Protein 4HB7 (pdb70)

Foldseek 3Di:
DFFAEEEEDEQCVSLVVLQVVVVVLVVLFHQEYEYFHWDPQPPTDDADPVRRLVRGVSNLLSRQPDNHAYEYEDQDLVSVLSSLVSPHAEYEYQQLCVVPVCNLLSCQVSLHAYEGEDADQQDDPDQLVVVQVVVNVVSLVSSVVSHHDLQRYEYEDPVSHSHDLVSVVVCLVPVLVVVVVVRAYEYEDQLHVNLVVVVVDDDDSVVSQVVLLVSLLSNVVSPHRYYYYHNSNSNSVSSVVSVVVVVVVVVVD/DFFAEEEEDEWPVRQVVLQVVVVVLVVLFHQEYEYFHADDDPPGDDADPVRRCVTGVSNLLSPCPDRHAYEYEDQDLVSVQSSLVSPHAEYEYQQLCPVPVCNLLRCQVSLHAYEGEDADDLDDDDQLVVVLCVVLVVSLVSSVVSRHDQQRYEYEDHVQHSHDLVSSVVCLVPVLVVVVVVHAYEYECQLHVNLVVVVPPDDDSVRSRVVLLVSLLVNVVSPHRYYYYNNSNSNSVSSVVSVVVVVVVVVVD

Solvent-accessible surface area: 21094 Å² total; per-residue (Å²): 152,104,8,51,2,1,0,18,8,101,19,109,152,115,50,91,79,8,29,94,82,0,105,39,0,54,126,48,26,10,30,2,0,1,0,7,0,19,45,15,146,116,84,81,96,172,17,77,55,117,60,0,33,99,59,0,50,58,6,0,114,33,0,35,75,53,148,16,65,0,0,0,8,1,17,28,3,64,0,0,36,26,0,9,141,61,42,8,50,1,0,4,0,19,66,3,1,119,120,12,111,120,0,2,109,22,0,21,131,62,115,6,21,0,0,0,8,1,22,31,133,31,126,49,142,78,95,6,1,91,41,3,35,84,32,0,75,54,17,0,92,68,0,88,114,35,54,4,61,50,107,64,0,11,0,4,0,0,0,28,22,15,18,80,142,90,29,2,15,35,1,0,1,58,2,65,58,0,37,75,28,160,19,7,2,0,3,3,4,6,51,48,77,7,0,93,71,4,5,65,131,146,20,75,70,96,86,16,8,31,0,2,0,0,1,1,0,1,0,3,41,44,25,4,104,0,2,42,3,59,45,0,68,21,1,14,38,1,2,68,0,0,25,58,1,54,104,18,39,90,88,71,144,159,102,3,52,3,2,0,16,9,105,20,145,120,111,47,95,87,6,46,100,87,0,102,40,0,44,125,44,29,9,32,0,0,1,0,9,9,22,36,20,71,144,60,106,77,190,18,87,62,131,31,1,48,100,87,0,35,58,5,0,108,30,0,38,69,52,129,22,51,0,0,0,8,3,21,31,5,67,0,0,52,13,0,9,127,54,42,9,54,1,0,4,0,21,65,2,1,115,128,12,98,119,0,1,102,22,0,27,136,66,112,8,26,0,0,0,9,2,20,32,143,32,129,49,152,101,82,6,3,93,45,3,34,95,28,0,78,48,18,0,95,63,0,96,121,34,54,4,60,53,105,52,0,11,0,2,0,0,0,23,20,17,27,85,153,88,31,5,10,37,1,0,1,56,2,65,60,0,37,77,32,156,19,20,2,1,3,5,4,5,51,29,81,0,0,80,58,4,4,59,138,144,19,76,74,95,82,23,9,36,0,1,1,0,1,1,0,1,0,3,42,47,22,3,82,1,2,40,2,55,42,0,72,19,0,15,50,0,2,79,0,0,33,71,1,54,114,13,37,106,76,73,141

Nearest PDB structures (foldseek):
  4hb7-assembly1_B  TM=1.004E+00  e=7.756E-51  Staphylococcus aureus subsp. aureus Mu50
  1ad4-assembly1_A  TM=9.969E-01  e=1.514E-45  Staphylococcus aureus
  1ad1-assembly1_A  TM=9.947E-01  e=1.481E-44  Staphylococcus aureus
  6clv-assembly3_C  TM=9.933E-01  e=2.865E-44  Staphylococcus aureus
  6clv-assembly6_B  TM=9.958E-01  e=2.541E-44  Staphylococcus aureus

Organism: Staphylococcus aureus (strain Mu50 / ATCC 700699) (NCBI:txid158878)

B-factor: mean 33.39, std 13.86, range [14.27, 93.82]

CATH classification: 3.20.20.20

Structure (mmCIF, N/CA/C/O backbone):
data_4HB7
#
_entry.id   4HB7
#
_cell.length_a   90.584
_cell.length_b   77.301
_cell.length_c   90.546
_cell.angle_alpha   90.000
_cell.angle_beta   99.750
_cell.angle_gamma   90.000
#
_symmetry.space_group_name_H-M   'C 1 2 1'
#
loop_
_entity.id
_entity.type
_entity.pdbx_description
1 polymer 'Dihydropteroate synthase'
2 non-polymer 1,2-ETHANEDIOL
3 water water
#
loop_
_atom_site.group_PDB
_atom_site.id
_atom_site.type_symbol
_atom_site.label_atom_id
_atom_site.label_alt_id
_atom_site.label_comp_id
_atom_site.label_asym_id
_atom_site.label_entity_id
_atom_site.label_seq_id
_atom_site.pdbx_PDB_ins_code
_atom_site.Cartn_x
_atom_site.Cartn_y
_atom_site.Cartn_z
_atom_site.occupancy
_atom_site.B_iso_or_equiv
_atom_site.auth_seq_id
_atom_site.auth_comp_id
_atom_site.auth_asym_id
_atom_site.auth_atom_id
_atom_site.pdbx_PDB_model_num
ATOM 1 N N . THR A 1 5 ? 32.176 10.108 7.450 1.00 43.22 2 THR A N 1
ATOM 2 C CA . THR A 1 5 ? 30.934 9.935 6.669 1.00 39.25 2 THR A CA 1
ATOM 3 C C . THR A 1 5 ? 29.982 8.985 7.429 1.00 33.94 2 THR A C 1
ATOM 4 O O . THR A 1 5 ? 30.392 8.097 8.197 1.00 30.05 2 THR A O 1
ATOM 8 N N . LYS A 1 6 ? 28.706 9.196 7.186 1.00 28.00 3 LYS A N 1
ATOM 9 C CA . LYS A 1 6 ? 27.672 8.338 7.721 1.00 25.60 3 LYS A CA 1
ATOM 10 C C . LYS A 1 6 ? 27.869 6.873 7.384 1.00 21.88 3 LYS A C 1
ATOM 11 O O . LYS A 1 6 ? 28.439 6.509 6.325 1.00 21.30 3 LYS A O 1
ATOM 17 N N . THR A 1 7 ? 27.460 6.010 8.305 1.00 18.35 4 THR A N 1
ATOM 18 C CA . THR A 1 7 ? 27.189 4.660 7.947 1.00 17.91 4 THR A CA 1
ATOM 19 C C . THR A 1 7 ? 26.038 4.572 6.916 1.00 18.20 4 THR A C 1
ATOM 20 O O . THR A 1 7 ? 24.979 5.167 7.119 1.00 19.51 4 THR A O 1
ATOM 24 N N . LYS A 1 8 ? 26.252 3.845 5.811 1.00 17.96 5 LYS A N 1
ATOM 25 C CA . LYS A 1 8 ? 25.263 3.698 4.739 1.00 18.87 5 LYS A CA 1
ATOM 26 C C . LYS A 1 8 ? 24.283 2.578 5.101 1.00 17.36 5 LYS A C 1
ATOM 27 O O . LYS A 1 8 ? 24.665 1.542 5.602 1.00 17.48 5 LYS A O 1
ATOM 33 N N . ILE A 1 9 ? 23.014 2.875 4.958 1.00 17.02 6 ILE A N 1
ATOM 34 C CA . ILE A 1 9 ? 21.959 1.948 5.197 1.00 16.89 6 ILE A CA 1
ATOM 35 C C . ILE A 1 9 ? 21.507 1.399 3.839 1.00 17.72 6 ILE A C 1
ATOM 36 O O . ILE A 1 9 ? 21.017 2.137 2.986 1.00 18.52 6 ILE A O 1
ATOM 41 N N . MET A 1 10 ? 21.722 0.098 3.666 1.00 17.52 7 MET A N 1
ATOM 42 C CA . MET A 1 10 ? 21.288 -0.666 2.504 1.00 17.99 7 MET A CA 1
ATOM 43 C C . MET A 1 10 ? 20.019 -1.439 2.790 1.00 18.61 7 MET A C 1
ATOM 44 O O . MET A 1 10 ? 20.025 -2.409 3.552 1.00 19.18 7 MET A O 1
ATOM 49 N N . GLY A 1 11 ? 18.921 -1.027 2.159 1.00 18.62 8 GLY A N 1
ATOM 50 C CA . GLY A 1 11 ? 17.676 -1.758 2.254 1.00 19.70 8 GLY A CA 1
ATOM 51 C C . GLY A 1 11 ? 17.632 -2.909 1.245 1.00 21.02 8 GLY A C 1
ATOM 52 O O . GLY A 1 11 ? 18.293 -2.909 0.236 1.00 23.04 8 GLY A O 1
ATOM 53 N N . ILE A 1 12 ? 16.848 -3.898 1.556 1.00 22.33 9 ILE A N 1
ATOM 54 C CA . ILE A 1 12 ? 16.686 -5.140 0.766 1.00 22.93 9 ILE A CA 1
ATOM 55 C C . ILE A 1 12 ? 15.428 -5.044 -0.072 1.00 25.50 9 ILE A C 1
ATOM 56 O O . ILE A 1 12 ? 14.342 -4.848 0.470 1.00 24.37 9 ILE A O 1
ATOM 61 N N . LEU A 1 13 ? 15.556 -5.157 -1.397 1.00 24.69 10 LEU A N 1
ATOM 62 C CA . LEU A 1 13 ? 14.393 -5.205 -2.268 1.00 25.37 10 LEU A CA 1
ATOM 63 C C . LEU A 1 13 ? 14.417 -6.530 -3.010 1.00 28.24 10 LEU A C 1
ATOM 64 O O . LEU A 1 13 ? 15.165 -6.693 -3.995 1.00 27.68 10 LEU A O 1
ATOM 69 N N . ASN A 1 14 ? 13.637 -7.499 -2.560 1.00 31.73 11 ASN A N 1
ATOM 70 C CA . ASN A 1 14 ? 13.640 -8.772 -3.272 1.00 35.68 11 ASN A CA 1
ATOM 71 C C . ASN A 1 14 ? 12.602 -8.687 -4.396 1.00 37.73 11 ASN A C 1
ATOM 72 O O . ASN A 1 14 ? 11.534 -8.101 -4.212 1.00 37.96 11 ASN A O 1
ATOM 77 N N . VAL A 1 15 ? 12.949 -9.197 -5.571 1.00 39.35 12 VAL A N 1
ATOM 78 C CA . VAL A 1 15 ? 12.055 -9.125 -6.738 1.00 44.21 12 VAL A CA 1
ATOM 79 C C . VAL A 1 15 ? 11.624 -10.487 -7.251 1.00 50.12 12 VAL A C 1
ATOM 80 O O . VAL A 1 15 ? 11.016 -10.564 -8.323 1.00 54.26 12 VAL A O 1
ATOM 84 N N . THR A 1 16 ? 11.924 -11.549 -6.505 1.00 50.54 13 THR A N 1
ATOM 85 C CA . THR A 1 16 ? 11.495 -12.915 -6.886 1.00 57.42 13 THR A CA 1
ATOM 86 C C . THR A 1 16 ? 9.966 -13.040 -7.081 1.00 58.12 13 THR A C 1
ATOM 87 O O . THR A 1 16 ? 9.202 -12.397 -6.362 1.00 54.46 13 THR A O 1
ATOM 91 N N . ASN A 1 27 ? 1.815 -5.277 -11.800 1.00 60.32 24 ASN A N 1
ATOM 92 C CA . ASN A 1 27 ? 1.910 -4.476 -10.600 1.00 58.37 24 ASN A CA 1
ATOM 93 C C . ASN A 1 27 ? 3.233 -4.620 -9.862 1.00 55.97 24 ASN A C 1
ATOM 94 O O . ASN A 1 27 ? 3.555 -3.799 -8.999 1.00 52.95 24 ASN A O 1
ATOM 99 N N . ASN A 1 28 ? 3.996 -5.659 -10.162 1.00 56.64 25 ASN A N 1
ATOM 100 C CA . ASN A 1 28 ? 5.285 -5.857 -9.483 1.00 54.29 25 ASN A CA 1
ATOM 101 C C . ASN A 1 28 ? 6.168 -4.650 -9.548 1.00 49.72 25 ASN A C 1
ATOM 102 O O . ASN A 1 28 ? 6.770 -4.292 -8.540 1.00 45.70 25 ASN A O 1
ATOM 107 N N . VAL A 1 29 ? 6.285 -4.056 -10.735 1.00 45.24 26 VAL A N 1
ATOM 108 C CA . VAL A 1 29 ? 7.117 -2.867 -10.897 1.00 43.69 26 VAL A CA 1
ATOM 109 C C . VAL A 1 29 ? 6.562 -1.710 -10.034 1.00 41.57 26 VAL A C 1
ATOM 110 O O . VAL A 1 29 ? 7.288 -1.005 -9.348 1.00 37.64 26 VAL A O 1
ATOM 114 N N . GLU A 1 30 ? 5.257 -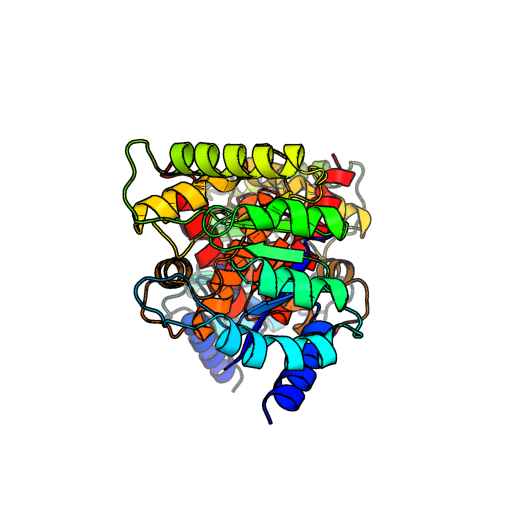1.559 -10.015 1.00 42.13 27 GLU A N 1
ATOM 115 C CA . GLU A 1 30 ? 4.640 -0.519 -9.208 1.00 44.55 27 GLU A CA 1
ATOM 116 C C . GLU A 1 30 ? 4.881 -0.708 -7.709 1.00 40.08 27 GLU A C 1
ATOM 117 O O . GLU A 1 30 ? 5.216 0.233 -7.002 1.00 35.72 27 GLU A O 1
ATOM 123 N N . THR A 1 31 ? 4.685 -1.932 -7.248 1.00 40.62 28 THR A N 1
ATOM 124 C CA . THR A 1 31 ? 4.920 -2.275 -5.860 1.00 40.94 28 THR A CA 1
ATOM 125 C C . THR A 1 31 ? 6.386 -1.944 -5.451 1.00 38.04 28 THR A C 1
ATOM 126 O O . THR A 1 31 ? 6.641 -1.420 -4.375 1.00 36.05 28 THR A O 1
ATOM 130 N N . ALA A 1 32 ? 7.322 -2.279 -6.336 1.00 35.20 29 ALA A N 1
ATOM 131 C CA . ALA A 1 32 ? 8.716 -2.052 -6.097 1.00 34.72 29 ALA A CA 1
ATOM 132 C C . ALA A 1 32 ? 9.056 -0.561 -6.105 1.00 32.67 29 ALA A C 1
ATOM 133 O O . ALA A 1 32 ? 9.851 -0.088 -5.279 1.00 30.02 29 ALA A O 1
ATOM 135 N N . ILE A 1 33 ? 8.439 0.197 -6.997 1.00 31.44 30 ILE A N 1
ATOM 136 C CA . ILE A 1 33 ? 8.621 1.643 -6.976 1.00 31.77 30 ILE A CA 1
ATOM 137 C C . ILE A 1 33 ? 8.158 2.162 -5.594 1.00 32.00 30 ILE A C 1
ATOM 138 O O . ILE A 1 33 ? 8.870 2.944 -4.929 1.00 29.99 30 ILE A O 1
ATOM 143 N N . ASN A 1 34 ? 6.976 1.723 -5.144 1.00 32.09 31 ASN A N 1
ATOM 144 C CA . ASN A 1 34 ? 6.451 2.192 -3.845 1.00 32.60 31 ASN A CA 1
ATOM 145 C C . ASN A 1 34 ? 7.335 1.796 -2.682 1.00 30.63 31 ASN A C 1
ATOM 146 O O . ASN A 1 34 ? 7.562 2.580 -1.770 1.00 27.52 31 ASN A O 1
ATOM 151 N N . ARG A 1 35 ? 7.814 0.568 -2.722 1.00 30.83 32 ARG A N 1
ATOM 152 C CA . ARG A 1 35 ? 8.739 0.111 -1.664 1.00 32.34 32 ARG A CA 1
ATOM 153 C C . ARG A 1 35 ? 10.028 0.909 -1.646 1.00 29.20 32 ARG A C 1
ATOM 154 O O . ARG A 1 35 ? 10.525 1.287 -0.580 1.00 27.69 32 ARG A O 1
ATOM 162 N N . VAL A 1 36 ? 10.584 1.195 -2.814 1.00 28.02 33 VAL A N 1
ATOM 163 C CA . VAL A 1 36 ? 11.813 1.988 -2.881 1.00 25.69 33 VAL A CA 1
ATOM 164 C C . VAL A 1 36 ? 11.585 3.397 -2.348 1.00 25.49 33 VAL A C 1
ATOM 165 O O . VAL A 1 36 ? 12.354 3.880 -1.574 1.00 23.75 33 VAL A O 1
ATOM 169 N N . LYS A 1 37 ? 10.488 4.031 -2.718 1.00 26.35 34 LYS A N 1
ATOM 170 C CA . LYS A 1 37 ? 10.172 5.370 -2.162 1.00 26.91 34 LYS A CA 1
ATOM 171 C C . LYS A 1 37 ? 10.027 5.356 -0.634 1.00 24.31 34 LYS A C 1
ATOM 172 O O . LYS A 1 37 ? 10.525 6.230 0.048 1.00 23.64 34 LYS A O 1
ATOM 178 N N . ALA A 1 38 ? 9.337 4.364 -0.094 1.00 24.00 35 ALA A N 1
ATOM 179 C CA . ALA A 1 38 ? 9.231 4.215 1.343 1.00 23.51 35 ALA A CA 1
ATOM 180 C C . ALA A 1 38 ? 10.624 4.016 1.991 1.00 23.19 35 ALA A C 1
ATOM 181 O O . ALA A 1 38 ? 10.945 4.614 3.037 1.00 22.46 35 ALA A O 1
ATOM 183 N N . MET A 1 39 ? 11.458 3.169 1.394 1.00 21.76 36 MET A N 1
ATOM 184 C CA . MET A 1 39 ? 12.754 2.922 1.968 1.00 21.82 36 MET A CA 1
ATOM 185 C C . MET A 1 39 ? 13.615 4.204 1.990 1.00 20.95 36 MET A C 1
ATOM 186 O O . MET A 1 39 ? 14.361 4.452 2.938 1.00 19.16 36 MET A O 1
ATOM 191 N N . ILE A 1 40 ? 13.473 5.024 0.975 1.00 21.18 37 ILE A N 1
ATOM 192 C CA . ILE A 1 40 ? 14.178 6.315 0.938 1.00 21.58 37 ILE A CA 1
ATOM 193 C C . ILE A 1 40 ? 13.684 7.199 2.085 1.00 22.32 37 ILE A C 1
ATOM 194 O O . ILE A 1 40 ? 14.494 7.803 2.809 1.00 21.56 37 ILE A O 1
ATOM 199 N N . ASP A 1 41 ? 12.373 7.222 2.297 1.00 23.27 38 ASP A N 1
ATOM 200 C CA . ASP A 1 41 ? 11.808 8.011 3.353 1.00 25.38 38 ASP A CA 1
ATOM 201 C C . ASP A 1 41 ? 12.243 7.499 4.686 1.00 26.20 38 ASP A C 1
ATOM 202 O O . ASP A 1 41 ? 12.435 8.310 5.601 1.00 26.05 38 ASP A O 1
ATOM 207 N N . GLU A 1 42 ? 12.449 6.193 4.799 1.00 24.42 39 GLU A N 1
ATOM 208 C CA . GLU A 1 42 ? 12.904 5.615 6.069 1.00 24.44 39 GLU A CA 1
ATOM 209 C C . GLU A 1 42 ? 14.431 5.746 6.380 1.00 24.93 39 GLU A C 1
ATOM 210 O O . GLU A 1 42 ? 14.894 5.333 7.440 1.00 22.53 39 GLU A O 1
ATOM 216 N N . GLY A 1 43 ? 15.191 6.263 5.423 1.00 23.11 40 GLY A N 1
ATOM 217 C CA . GLY A 1 43 ? 16.597 6.523 5.598 1.00 23.05 40 GLY A CA 1
ATOM 218 C C . GLY A 1 43 ? 17.534 5.629 4.766 1.00 20.95 40 GLY A C 1
ATOM 219 O O . GLY A 1 43 ? 18.774 5.676 5.005 1.00 20.43 40 GLY A O 1
ATOM 220 N N . ALA A 1 44 ? 17.053 4.859 3.788 1.00 20.39 41 ALA A N 1
ATOM 221 C CA . ALA A 1 44 ? 18.016 4.077 2.973 1.00 19.77 41 ALA A CA 1
ATOM 222 C C . ALA A 1 44 ? 18.921 4.962 2.096 1.00 19.83 41 ALA A C 1
ATOM 223 O O . ALA A 1 44 ? 18.456 5.952 1.478 1.00 20.53 41 ALA A O 1
ATOM 225 N N . ASP A 1 45 ? 20.210 4.611 2.034 1.00 18.77 42 ASP A N 1
ATOM 226 C CA . ASP A 1 45 ? 21.174 5.255 1.138 1.00 18.82 42 ASP A CA 1
ATOM 227 C C . ASP A 1 45 ? 21.341 4.407 -0.138 1.00 19.18 42 ASP A C 1
ATOM 228 O O . ASP A 1 45 ? 21.710 4.910 -1.204 1.00 18.37 42 ASP A O 1
ATOM 233 N N . ILE A 1 46 ? 21.145 3.097 0.005 1.00 18.04 43 ILE A N 1
ATOM 234 C CA . ILE A 1 46 ? 21.308 2.123 -1.082 1.00 19.62 43 ILE A CA 1
ATOM 235 C C . ILE A 1 46 ? 20.149 1.127 -1.047 1.00 19.62 43 ILE A C 1
ATOM 236 O O . ILE A 1 46 ? 19.659 0.813 0.037 1.00 20.92 43 ILE A O 1
ATOM 241 N N . ILE A 1 47 ? 19.663 0.713 -2.218 1.00 20.18 44 ILE A N 1
ATOM 242 C CA . ILE A 1 47 ? 18.684 -0.350 -2.359 1.00 21.37 44 ILE A CA 1
ATOM 243 C C . ILE A 1 47 ? 19.400 -1.549 -3.007 1.00 21.16 44 ILE A C 1
ATOM 244 O O . ILE A 1 47 ? 19.956 -1.436 -4.115 1.00 21.90 44 ILE A O 1
ATOM 249 N N . ASP A 1 48 ? 19.378 -2.688 -2.324 1.00 20.64 45 ASP A N 1
ATOM 250 C CA . ASP A 1 48 ? 19.946 -3.918 -2.853 1.00 20.89 45 ASP A CA 1
ATOM 251 C C . ASP A 1 48 ? 18.831 -4.751 -3.509 1.00 22.24 45 ASP A C 1
ATOM 252 O O . ASP A 1 48 ? 17.969 -5.345 -2.810 1.00 23.83 45 ASP A O 1
ATOM 257 N N . VAL A 1 49 ? 18.829 -4.739 -4.849 1.00 21.75 46 VAL A N 1
ATOM 258 C CA . VAL A 1 49 ? 17.836 -5.439 -5.668 1.00 23.50 46 VAL A CA 1
ATOM 259 C C . VAL A 1 49 ? 18.318 -6.773 -6.076 1.00 25.10 46 VAL A C 1
ATOM 260 O O . VAL A 1 49 ? 19.392 -6.856 -6.669 1.00 26.22 46 VAL A O 1
ATOM 264 N N . GLY A 1 50 ? 17.575 -7.807 -5.767 1.00 26.57 47 GLY A N 1
ATOM 265 C CA . GLY A 1 50 ? 17.946 -9.127 -6.248 1.00 31.13 47 GLY A CA 1
ATOM 266 C C . GLY A 1 50 ? 16.858 -10.087 -6.493 1.00 31.64 47 GLY A C 1
ATOM 267 O O . GLY A 1 50 ? 15.773 -10.005 -5.878 1.00 35.09 47 GLY A O 1
ATOM 268 N N . GLY A 1 51 ? 17.086 -10.964 -7.459 1.00 35.01 48 GLY A N 1
ATOM 269 C CA . GLY A 1 51 ? 16.153 -12.063 -7.695 1.00 36.63 48 GLY A CA 1
ATOM 270 C C . GLY A 1 51 ? 16.717 -13.476 -7.526 1.00 40.22 48 GLY A C 1
ATOM 271 O O . GLY A 1 51 ? 16.068 -14.419 -7.975 1.00 42.76 48 GLY A O 1
ATOM 272 N N . VAL A 1 52 ? 17.912 -13.639 -6.928 1.00 41.20 49 VAL A N 1
ATOM 273 C CA . VAL A 1 52 ? 18.641 -14.952 -6.942 1.00 43.69 49 VAL A CA 1
ATOM 274 C C . VAL A 1 52 ? 19.476 -15.156 -5.673 1.00 46.78 49 VAL A C 1
ATOM 275 O O . VAL A 1 52 ? 20.092 -14.213 -5.168 1.00 49.54 49 VAL A O 1
ATOM 279 N N . SER A 1 53 ? 19.488 -16.388 -5.167 1.00 48.20 50 SER A N 1
ATOM 280 C CA A SER A 1 53 ? 20.211 -16.736 -3.933 0.50 45.66 50 SER A CA 1
ATOM 281 C CA B SER A 1 53 ? 20.206 -16.729 -3.941 0.50 45.40 50 SER A CA 1
ATOM 282 C C . SER A 1 53 ? 21.242 -17.835 -4.219 1.00 44.36 50 SER A C 1
ATOM 283 O O . SER A 1 53 ? 21.093 -18.642 -5.154 1.00 41.89 50 SER A O 1
ATOM 288 N N . THR A 1 54 ? 22.310 -17.839 -3.427 1.00 42.77 51 THR A N 1
ATOM 289 C CA . THR A 1 54 ? 23.372 -18.857 -3.506 1.00 41.28 51 THR A CA 1
ATOM 290 C C . THR A 1 54 ? 23.298 -19.756 -2.237 1.00 43.77 51 THR A C 1
ATOM 291 O O . THR A 1 54 ? 24.103 -20.659 -2.040 1.00 40.94 51 THR A O 1
ATOM 295 N N . ARG A 1 55 ? 22.336 -19.447 -1.365 1.00 46.51 52 ARG A N 1
ATOM 296 C CA . ARG A 1 55 ? 22.075 -20.256 -0.189 1.00 50.84 52 ARG A CA 1
ATOM 297 C C . ARG A 1 55 ? 21.755 -21.664 -0.702 1.00 51.56 52 ARG A C 1
ATOM 298 O O . ARG A 1 55 ? 21.031 -21.771 -1.691 1.00 50.77 52 ARG A O 1
ATOM 306 N N . PRO A 1 56 ? 22.337 -22.730 -0.093 1.00 53.96 53 PRO A N 1
ATOM 307 C CA . PRO A 1 56 ? 21.917 -24.111 -0.382 1.00 55.38 53 PRO A CA 1
ATOM 308 C C . PRO A 1 56 ? 20.377 -24.287 -0.451 1.00 55.42 53 PRO A C 1
ATOM 309 O O . PRO A 1 56 ? 19.662 -23.818 0.443 1.00 50.99 53 PRO A O 1
ATOM 313 N N . GLY A 1 57 ? 19.881 -24.944 -1.502 1.00 55.29 54 GLY A N 1
ATOM 314 C CA . GLY A 1 57 ? 18.430 -25.124 -1.674 1.00 55.56 54 GLY A CA 1
ATOM 315 C C . GLY A 1 57 ? 17.723 -23.899 -2.239 1.00 55.54 54 GLY A C 1
ATOM 316 O O . GLY A 1 57 ? 16.499 -23.856 -2.259 1.00 53.95 54 GLY A O 1
ATOM 317 N N . HIS A 1 58 ? 18.489 -22.903 -2.700 1.00 51.60 55 HIS A N 1
ATOM 318 C CA . HIS A 1 58 ? 17.942 -21.768 -3.444 1.00 50.59 55 HIS A CA 1
ATOM 319 C C . HIS A 1 58 ? 17.081 -22.296 -4.636 1.00 46.84 55 HIS A C 1
ATOM 320 O O . HIS A 1 58 ? 17.328 -23.367 -5.194 1.00 46.86 55 HIS A O 1
ATOM 327 N N . GLU A 1 59 ? 16.050 -21.547 -4.984 1.00 45.30 56 GLU A N 1
ATOM 328 C CA . GLU A 1 59 ? 15.332 -21.710 -6.257 1.00 45.41 56 GLU A CA 1
ATOM 329 C C . GLU A 1 59 ? 16.363 -21.675 -7.414 1.00 43.03 56 GLU A C 1
ATOM 330 O O . GLU A 1 59 ? 17.285 -20.862 -7.384 1.00 42.11 56 GLU A O 1
ATOM 336 N N . MET A 1 60 ? 16.213 -22.537 -8.416 1.00 45.97 57 MET A N 1
ATOM 337 C CA . MET A 1 60 ? 17.106 -22.526 -9.602 1.00 44.40 57 MET A CA 1
ATOM 338 C C . MET A 1 60 ? 16.553 -21.454 -10.578 1.00 39.73 57 MET A C 1
ATOM 339 O O . MET A 1 60 ? 15.464 -21.592 -11.101 1.00 37.97 57 MET A O 1
ATOM 344 N N . VAL A 1 61 ? 17.289 -20.373 -10.798 1.00 35.53 58 VAL A N 1
ATOM 345 C CA . VAL A 1 61 ? 16.813 -19.242 -11.613 1.00 32.71 58 VAL A CA 1
ATOM 346 C C . VAL A 1 61 ? 17.814 -19.071 -12.743 1.00 29.63 58 VAL A C 1
ATOM 347 O O . VAL A 1 61 ? 18.994 -18.836 -12.514 1.00 29.05 58 VAL A O 1
ATOM 351 N N . THR A 1 62 ? 17.361 -19.206 -13.969 1.00 28.86 59 THR A N 1
ATOM 352 C CA . THR A 1 62 ? 18.250 -19.053 -15.100 1.00 27.87 59 THR A CA 1
ATOM 353 C C . THR A 1 62 ? 18.581 -17.604 -15.343 1.00 27.29 59 THR A C 1
ATOM 354 O O . THR A 1 62 ? 17.919 -16.673 -14.823 1.00 27.60 59 THR A O 1
ATOM 358 N N . LEU A 1 63 ? 19.582 -17.424 -16.190 1.00 27.65 60 LEU A N 1
ATOM 359 C CA . LEU A 1 63 ? 19.981 -16.112 -16.640 1.00 26.98 60 LEU A CA 1
ATOM 360 C C . LEU A 1 63 ? 18.826 -15.408 -17.249 1.00 27.69 60 LEU A C 1
ATOM 361 O O . LEU A 1 63 ? 18.617 -14.268 -16.927 1.00 26.78 60 LEU A O 1
ATOM 366 N N . GLU A 1 64 ? 18.026 -16.058 -18.093 1.00 29.75 61 GLU A N 1
ATOM 367 C CA . GLU A 1 64 ? 16.925 -15.344 -18.725 1.00 32.68 61 GLU A CA 1
ATOM 368 C C . GLU A 1 64 ? 15.847 -14.949 -17.687 1.00 30.76 61 GLU A C 1
ATOM 369 O O . GLU A 1 64 ? 15.300 -13.826 -17.734 1.00 30.79 61 GLU A O 1
ATOM 375 N N . GLU A 1 65 ? 15.546 -15.825 -16.748 1.00 29.61 62 GLU A N 1
ATOM 376 C CA . GLU A 1 65 ? 14.572 -15.485 -15.710 1.00 31.18 62 GLU A CA 1
ATOM 377 C C . GLU A 1 65 ? 15.064 -14.354 -14.821 1.00 29.78 62 GLU A C 1
ATOM 378 O O . GLU A 1 65 ? 14.244 -13.501 -14.428 1.00 31.28 62 GLU A O 1
ATOM 384 N N . GLU A 1 66 ? 16.364 -14.375 -14.452 1.00 25.95 63 GLU A N 1
ATOM 385 C CA . GLU A 1 66 ? 16.969 -13.306 -13.631 1.00 24.13 63 GLU A CA 1
ATOM 386 C C . GLU A 1 66 ? 16.857 -11.944 -14.344 1.00 24.33 63 GLU A C 1
ATOM 387 O O . GLU A 1 66 ? 16.350 -10.967 -13.770 1.00 22.94 63 GLU A O 1
ATOM 393 N N . LEU A 1 67 ? 17.257 -11.892 -15.617 1.00 25.56 64 LEU A N 1
ATOM 394 C CA . LEU A 1 67 ? 17.067 -10.679 -16.432 1.00 27.42 64 LEU A CA 1
ATOM 395 C C . LEU A 1 67 ? 15.581 -10.253 -16.481 1.00 29.96 64 LEU A C 1
ATOM 396 O O . LEU A 1 67 ? 15.270 -9.067 -16.331 1.00 29.46 64 LEU A O 1
ATOM 401 N N . ASN A 1 68 ? 14.687 -11.204 -16.763 1.00 33.12 65 ASN A N 1
ATOM 402 C CA . ASN A 1 68 ? 13.233 -10.930 -16.751 1.00 36.28 65 ASN A CA 1
ATOM 403 C C . ASN A 1 68 ? 12.698 -10.299 -15.452 1.00 34.85 65 ASN A C 1
ATOM 404 O O . ASN A 1 68 ? 11.849 -9.406 -15.500 1.00 33.20 65 ASN A O 1
ATOM 409 N N . ARG A 1 69 ? 13.181 -10.739 -14.292 1.00 32.99 66 ARG A N 1
ATOM 410 C CA . ARG A 1 69 ? 12.653 -10.209 -13.018 1.00 34.12 66 ARG A CA 1
ATOM 411 C C . ARG A 1 69 ? 13.345 -8.924 -12.617 1.00 31.81 66 ARG A C 1
ATOM 412 O O . ARG A 1 69 ? 12.758 -8.073 -11.988 1.00 30.29 66 ARG A O 1
ATOM 420 N N . VAL A 1 70 ? 14.634 -8.795 -12.911 1.00 29.97 67 VAL A N 1
ATOM 421 C CA . VAL A 1 70 ? 15.375 -7.667 -12.344 1.00 29.13 67 VAL A CA 1
ATOM 422 C C . VAL A 1 70 ? 15.260 -6.391 -13.197 1.00 28.18 67 VAL A C 1
ATOM 423 O O . VAL A 1 70 ? 15.130 -5.277 -12.659 1.00 27.36 67 VAL A O 1
ATOM 427 N N . LEU A 1 71 ? 15.378 -6.538 -14.516 1.00 29.95 68 LEU A N 1
ATOM 428 C CA . LEU A 1 71 ? 15.437 -5.365 -15.393 1.00 31.21 68 LEU A CA 1
ATOM 429 C C . LEU A 1 71 ? 14.217 -4.444 -15.336 1.00 32.09 68 LEU A C 1
ATOM 430 O O . LEU A 1 71 ? 14.411 -3.234 -15.340 1.00 34.79 68 LEU A O 1
ATOM 435 N N . PRO A 1 72 ? 12.994 -4.979 -15.281 1.00 34.06 69 PRO A N 1
ATOM 436 C CA . PRO A 1 72 ? 11.923 -3.962 -15.271 1.00 35.67 69 PRO A CA 1
ATOM 437 C C . PRO A 1 72 ? 11.948 -3.133 -13.980 1.00 34.10 69 PRO A C 1
ATOM 438 O O . PRO A 1 72 ? 11.677 -1.930 -14.006 1.00 32.43 69 PRO A O 1
ATOM 442 N N . VAL A 1 73 ? 12.333 -3.775 -12.882 1.00 31.74 70 VAL A N 1
ATOM 443 C CA . VAL A 1 73 ? 12.466 -3.080 -11.593 1.00 30.59 70 VAL A CA 1
ATOM 444 C C . VAL A 1 73 ? 13.568 -2.056 -11.590 1.00 28.21 70 VAL A C 1
ATOM 445 O O . VAL A 1 73 ? 13.341 -0.896 -11.212 1.00 29.20 70 VAL A O 1
ATOM 449 N N . VAL A 1 74 ? 14.750 -2.464 -12.019 1.00 26.26 71 VAL A N 1
ATOM 450 C CA . VAL A 1 74 ? 15.882 -1.582 -12.078 1.00 25.08 71 VAL A CA 1
ATOM 451 C C . VAL A 1 74 ? 15.626 -0.383 -12.982 1.00 27.06 71 VAL A C 1
ATOM 452 O O . VAL A 1 74 ? 15.941 0.755 -12.626 1.00 27.39 71 VAL A O 1
ATOM 456 N N . GLU A 1 75 ? 15.038 -0.633 -14.132 1.00 29.64 72 GLU A N 1
ATOM 457 C CA . GLU A 1 75 ? 14.712 0.415 -15.064 1.00 33.91 72 GLU A CA 1
ATOM 458 C C . GLU A 1 75 ? 13.817 1.483 -14.438 1.00 34.93 72 GLU A C 1
ATOM 459 O O . GLU A 1 75 ? 14.013 2.683 -14.680 1.00 32.87 72 GLU A O 1
ATOM 465 N N . ALA A 1 76 ? 12.848 1.043 -13.637 1.00 33.91 73 ALA A N 1
ATOM 466 C CA . ALA A 1 76 ? 11.917 1.951 -12.996 1.00 34.68 73 ALA A CA 1
ATOM 467 C C . ALA A 1 76 ? 12.458 2.731 -11.792 1.00 33.36 73 ALA A C 1
ATOM 468 O O . ALA A 1 76 ? 11.917 3.775 -11.438 1.00 32.62 73 ALA A O 1
ATOM 470 N N . ILE A 1 77 ? 13.508 2.226 -11.140 1.00 30.90 74 ILE A N 1
ATOM 471 C CA . ILE A 1 77 ? 13.970 2.840 -9.884 1.00 30.26 74 ILE A CA 1
ATOM 472 C C . ILE A 1 77 ? 15.319 3.553 -9.965 1.00 31.20 74 ILE A C 1
ATOM 473 O O . ILE A 1 77 ? 15.658 4.314 -9.087 1.00 30.89 74 ILE A O 1
ATOM 478 N N . VAL A 1 78 ? 16.046 3.375 -11.055 1.00 31.35 75 VAL A N 1
ATOM 479 C CA . VAL A 1 78 ? 17.405 3.862 -11.118 1.00 33.77 75 VAL A CA 1
ATOM 480 C C . VAL A 1 78 ? 17.468 5.420 -11.130 1.00 36.43 75 VAL A C 1
ATOM 481 O O . VAL A 1 78 ? 18.456 6.007 -10.710 1.00 36.79 75 VAL A O 1
ATOM 485 N N . GLY A 1 79 ? 16.395 6.071 -11.572 1.00 35.80 76 GLY A N 1
ATOM 486 C CA . GLY A 1 79 ? 16.286 7.548 -11.543 1.00 37.06 76 GLY A CA 1
ATOM 487 C C . GLY A 1 79 ? 16.029 8.181 -10.184 1.00 36.39 76 GLY A C 1
ATOM 488 O O . GLY A 1 79 ? 16.080 9.390 -10.078 1.00 36.05 76 GLY A O 1
ATOM 489 N N . PHE A 1 80 ? 15.780 7.400 -9.129 1.00 36.85 77 PHE A N 1
ATOM 490 C CA . PHE A 1 80 ? 15.594 7.987 -7.794 1.00 36.25 77 PHE A CA 1
ATOM 491 C C . PHE A 1 80 ? 16.911 8.364 -7.183 1.00 34.98 77 PHE A C 1
ATOM 492 O O . PHE A 1 80 ? 17.957 7.827 -7.587 1.00 34.79 77 PHE A O 1
ATOM 500 N N . ASP A 1 81 ? 16.841 9.284 -6.219 1.00 34.14 78 ASP A N 1
ATOM 501 C CA . ASP A 1 81 ? 18.015 9.816 -5.541 1.00 33.90 78 ASP A CA 1
ATOM 502 C C . ASP A 1 81 ? 18.382 8.862 -4.396 1.00 32.47 78 ASP A C 1
ATOM 503 O O . ASP A 1 81 ? 18.236 9.140 -3.177 1.00 34.05 78 ASP A O 1
ATOM 508 N N . VAL A 1 82 ? 18.864 7.708 -4.836 1.00 27.97 79 VAL A N 1
ATOM 509 C CA . VAL A 1 82 ? 19.355 6.677 -3.932 1.00 26.42 79 VAL A CA 1
ATOM 510 C C . VAL A 1 82 ? 20.329 5.868 -4.773 1.00 26.37 79 VAL A C 1
ATOM 511 O O . VAL A 1 82 ? 20.184 5.793 -6.009 1.00 26.67 79 VAL A O 1
ATOM 515 N N . LYS A 1 83 ? 21.300 5.248 -4.147 1.00 24.92 80 LYS A N 1
ATOM 516 C CA . LYS A 1 83 ? 22.122 4.300 -4.878 1.00 24.57 80 LYS A CA 1
ATOM 517 C C . LYS A 1 83 ? 21.425 2.972 -5.078 1.00 23.60 80 LYS A C 1
ATOM 518 O O . LYS A 1 83 ? 20.705 2.479 -4.194 1.00 21.88 80 LYS A O 1
ATOM 524 N N . ILE A 1 84 ? 21.617 2.401 -6.251 1.00 21.52 81 ILE A N 1
ATOM 525 C CA . ILE A 1 84 ? 21.047 1.104 -6.540 1.00 21.16 81 ILE A CA 1
ATOM 526 C C . ILE A 1 84 ? 22.189 0.071 -6.646 1.00 20.06 81 ILE A C 1
ATOM 527 O O . ILE A 1 84 ? 23.117 0.254 -7.428 1.00 21.49 81 ILE A O 1
ATOM 532 N N . SER A 1 85 ? 22.117 -0.951 -5.820 1.00 19.81 82 SER A N 1
ATOM 533 C CA . SER A 1 85 ? 22.961 -2.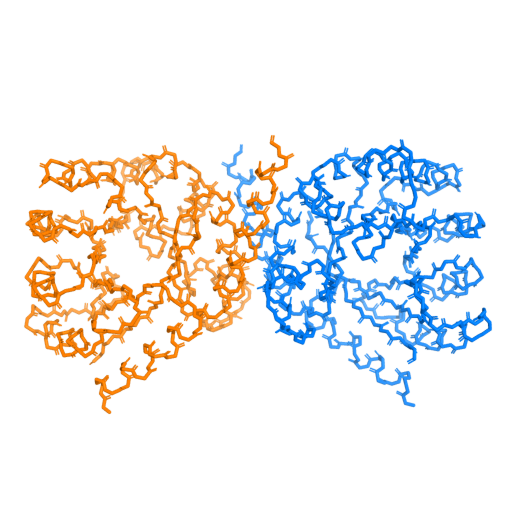126 -5.858 1.00 19.30 82 SER A CA 1
ATOM 534 C C . SER A 1 85 ? 22.171 -3.308 -6.444 1.00 19.40 82 SER A C 1
ATOM 535 O O . SER A 1 85 ? 21.022 -3.581 -6.026 1.00 19.06 82 SER A O 1
ATOM 538 N N . VAL A 1 86 ? 22.740 -4.008 -7.412 1.00 20.56 83 VAL A N 1
ATOM 539 C CA . VAL A 1 86 ? 22.086 -5.224 -7.919 1.00 20.37 83 VAL A CA 1
ATOM 540 C C . VAL A 1 86 ? 22.830 -6.436 -7.392 1.00 20.21 83 VAL A C 1
ATOM 541 O O . VAL A 1 86 ? 24.043 -6.590 -7.607 1.00 19.21 83 VAL A O 1
ATOM 545 N N . ASP A 1 87 ? 22.105 -7.284 -6.694 1.00 19.42 84 ASP A N 1
ATOM 546 C CA . ASP A 1 87 ? 22.639 -8.490 -6.129 1.00 21.60 84 ASP A CA 1
ATOM 547 C C . ASP A 1 87 ? 22.629 -9.625 -7.197 1.00 20.85 84 ASP A C 1
ATOM 548 O O . ASP A 1 87 ? 21.625 -10.252 -7.477 1.00 21.08 84 ASP A O 1
ATOM 553 N N . THR A 1 88 ? 23.760 -9.803 -7.871 1.00 20.45 85 THR A N 1
ATOM 554 C CA . THR A 1 88 ? 23.886 -10.770 -8.949 1.00 20.28 85 THR A CA 1
ATOM 555 C C . THR A 1 88 ? 25.303 -11.240 -9.030 1.00 19.78 85 THR A C 1
ATOM 556 O O . THR A 1 88 ? 26.230 -10.495 -8.712 1.00 18.72 85 THR A O 1
ATOM 560 N N . PHE A 1 89 ? 25.460 -12.468 -9.500 1.00 20.62 86 PHE A N 1
ATOM 561 C CA . PHE A 1 89 ? 26.778 -13.056 -9.724 1.00 20.73 86 PHE A CA 1
ATOM 562 C C . PHE A 1 89 ? 27.090 -13.273 -11.218 1.00 20.91 86 PHE A C 1
ATOM 563 O O . PHE A 1 89 ? 28.160 -13.822 -11.595 1.00 21.83 86 PHE A O 1
ATOM 571 N N . ARG A 1 90 ? 26.158 -12.864 -12.062 1.00 21.46 87 ARG A N 1
ATOM 572 C CA . ARG A 1 90 ? 26.224 -13.034 -13.488 1.00 22.67 87 ARG A CA 1
ATOM 573 C C . ARG A 1 90 ? 26.524 -11.724 -14.193 1.00 21.33 87 ARG A C 1
ATOM 574 O O . ARG A 1 90 ? 25.770 -10.730 -14.084 1.00 22.32 87 ARG A O 1
ATOM 582 N N . SER A 1 91 ? 27.606 -11.735 -14.948 1.00 21.05 88 SER A N 1
ATOM 583 C CA . SER A 1 91 ? 28.142 -10.504 -15.558 1.00 21.38 88 SER A CA 1
ATOM 584 C C . SER A 1 91 ? 27.182 -9.935 -16.585 1.00 23.12 88 SER A C 1
ATOM 585 O O . SER A 1 91 ? 27.155 -8.762 -16.780 1.00 23.85 88 SER A O 1
ATOM 588 N N . GLU A 1 92 ? 26.382 -10.771 -17.221 1.00 24.62 89 GLU A N 1
ATOM 589 C CA . GLU A 1 92 ? 25.388 -10.293 -18.210 1.00 26.43 89 GLU A CA 1
ATOM 590 C C . GLU A 1 92 ? 24.254 -9.518 -17.548 1.00 25.30 89 GLU A C 1
ATOM 591 O O . GLU A 1 92 ? 23.794 -8.483 -18.060 1.00 24.36 89 GLU A O 1
ATOM 597 N N . VAL A 1 93 ? 23.843 -9.987 -16.365 1.00 24.81 90 VAL A N 1
ATOM 598 C CA . VAL A 1 93 ? 22.887 -9.279 -15.543 1.00 24.40 90 VAL A CA 1
ATOM 599 C C . VAL A 1 93 ? 23.484 -7.973 -15.076 1.00 24.02 90 VAL A C 1
ATOM 600 O O . VAL A 1 93 ? 22.842 -6.902 -15.180 1.00 25.05 90 VAL A O 1
ATOM 604 N N . ALA A 1 94 ? 24.727 -8.020 -14.576 1.00 23.15 91 ALA A N 1
ATOM 605 C CA . ALA A 1 94 ? 25.347 -6.806 -14.120 1.00 22.55 91 ALA A CA 1
ATOM 606 C C . ALA A 1 94 ? 25.484 -5.796 -15.279 1.00 22.78 91 ALA A C 1
ATOM 607 O O . ALA A 1 94 ? 25.213 -4.645 -15.088 1.00 22.34 91 ALA A O 1
ATOM 609 N N . GLU A 1 95 ? 25.925 -6.224 -16.454 1.00 24.49 92 GLU A N 1
ATOM 610 C CA . GLU A 1 95 ? 26.076 -5.255 -17.563 1.00 27.03 92 GLU A CA 1
ATOM 611 C C . GLU A 1 95 ? 24.764 -4.565 -17.915 1.00 27.64 92 GLU A C 1
ATOM 612 O O . GLU A 1 95 ? 24.731 -3.333 -18.117 1.00 29.58 92 GLU A O 1
ATOM 618 N N . ALA A 1 96 ? 23.699 -5.351 -18.046 1.00 27.46 93 ALA A N 1
ATOM 619 C CA . ALA A 1 96 ? 22.401 -4.817 -18.413 1.00 28.94 93 ALA A CA 1
ATOM 620 C C . ALA A 1 96 ? 21.933 -3.759 -17.400 1.00 28.07 93 ALA A C 1
ATOM 621 O O . ALA A 1 96 ? 21.424 -2.718 -17.787 1.00 26.75 93 ALA A O 1
ATOM 623 N N . CYS A 1 97 ? 22.177 -4.013 -16.118 1.00 26.67 94 CYS A N 1
ATOM 624 C CA . CYS A 1 97 ? 21.849 -3.059 -15.060 1.00 25.76 94 CYS A CA 1
ATOM 625 C C . CYS A 1 97 ? 22.769 -1.834 -15.056 1.00 26.27 94 CYS A C 1
ATOM 626 O O . CYS A 1 97 ? 22.299 -0.688 -14.895 1.00 26.59 94 CYS A O 1
ATOM 629 N N . LEU A 1 98 ? 24.081 -2.063 -15.217 1.00 24.78 95 LEU A N 1
ATOM 630 C CA . LEU A 1 98 ? 24.999 -0.965 -15.335 1.00 24.86 95 LEU A CA 1
ATOM 631 C C . LEU A 1 98 ? 24.710 -0.063 -16.551 1.00 27.98 95 LEU A C 1
ATOM 632 O O . LEU A 1 98 ? 24.855 1.148 -16.467 1.00 27.83 95 LEU A O 1
ATOM 637 N N . LYS A 1 99 ? 24.277 -0.635 -17.657 1.00 29.02 96 LYS A N 1
ATOM 638 C CA . LYS A 1 99 ? 23.822 0.192 -18.792 1.00 32.18 96 LYS A CA 1
ATOM 639 C C . LYS A 1 99 ? 22.668 1.100 -18.409 1.00 32.14 96 LYS A C 1
ATOM 640 O O . LYS A 1 99 ? 22.590 2.206 -18.919 1.00 31.67 96 LYS A O 1
ATOM 646 N N . LEU A 1 100 ? 21.791 0.635 -17.517 1.00 31.06 97 LEU A N 1
ATOM 647 C CA . LEU A 1 100 ? 20.651 1.425 -17.038 1.00 31.40 97 LEU A CA 1
ATOM 648 C C . LEU A 1 100 ? 21.002 2.457 -15.989 1.00 31.41 97 LEU A C 1
ATOM 649 O O . LEU A 1 100 ? 20.163 3.243 -15.670 1.00 32.60 97 LEU A O 1
ATOM 654 N N . GLY A 1 101 ? 22.181 2.401 -15.381 1.00 28.65 98 GLY A N 1
ATOM 655 C CA . GLY A 1 101 ? 22.630 3.446 -14.453 1.00 29.59 98 GLY A CA 1
ATOM 656 C C . GLY A 1 101 ? 22.818 2.995 -12.991 1.00 28.37 98 GLY A C 1
ATOM 657 O O . GLY A 1 101 ? 22.956 3.821 -12.115 1.00 28.22 98 GLY A O 1
ATOM 658 N N . VAL A 1 102 ? 22.802 1.699 -12.710 1.00 27.39 99 VAL A N 1
ATOM 659 C CA . VAL A 1 102 ? 22.992 1.275 -11.316 1.00 27.34 99 VAL A CA 1
ATOM 660 C C . VAL A 1 102 ? 24.411 1.561 -10.867 1.00 26.05 99 VAL A C 1
ATOM 661 O O . VAL A 1 102 ? 25.373 1.660 -11.653 1.00 26.70 99 VAL A O 1
ATOM 665 N N . ASP A 1 103 ? 24.550 1.672 -9.567 1.00 24.73 100 ASP A N 1
ATOM 666 C CA . ASP A 1 103 ? 25.783 2.139 -8.976 1.00 25.09 100 ASP A CA 1
ATOM 667 C C . ASP A 1 103 ? 26.716 1.042 -8.498 1.00 23.05 100 ASP A C 1
ATOM 668 O O . ASP A 1 103 ? 27.930 1.263 -8.423 1.00 22.71 100 ASP A O 1
ATOM 673 N N . MET A 1 104 ? 26.161 -0.097 -8.069 1.00 21.62 101 MET A N 1
ATOM 674 C CA . MET A 1 104 ? 26.938 -1.146 -7.430 1.00 21.08 101 MET A CA 1
ATOM 675 C C . MET A 1 104 ? 26.452 -2.526 -7.839 1.00 20.24 101 MET A C 1
ATOM 676 O O . MET A 1 104 ? 25.239 -2.711 -8.121 1.00 19.96 101 MET A O 1
ATOM 681 N N . ILE A 1 105 ? 27.387 -3.492 -7.877 1.00 18.87 102 ILE A N 1
ATOM 682 C CA . ILE A 1 105 ? 27.040 -4.917 -8.047 1.00 18.20 102 ILE A CA 1
ATOM 683 C C . ILE A 1 105 ? 27.423 -5.618 -6.739 1.00 18.70 102 ILE A C 1
ATOM 684 O O . ILE A 1 105 ? 28.563 -5.490 -6.284 1.00 19.52 102 ILE A O 1
ATOM 689 N N . ASN A 1 106 ? 26.492 -6.365 -6.176 1.00 17.18 103 ASN A N 1
ATOM 690 C CA . ASN A 1 106 ? 26.696 -7.115 -4.954 1.00 18.12 103 ASN A CA 1
ATOM 691 C C . ASN A 1 106 ? 26.789 -8.579 -5.335 1.00 16.90 103 ASN A C 1
ATOM 692 O O . ASN A 1 106 ? 25.798 -9.225 -5.663 1.00 17.19 103 ASN A O 1
ATOM 697 N N . ASP A 1 107 ? 28.008 -9.045 -5.456 1.00 16.83 104 ASP A N 1
ATOM 698 C CA . ASP A 1 107 ? 28.260 -10.387 -6.013 1.00 17.45 104 ASP A CA 1
ATOM 699 C C . ASP A 1 107 ? 28.533 -11.405 -4.865 1.00 16.87 104 ASP A C 1
ATOM 700 O O . ASP A 1 107 ? 29.599 -11.413 -4.235 1.00 15.90 104 ASP A O 1
ATOM 705 N N . GLN A 1 108 ? 27.562 -12.282 -4.644 1.00 17.18 105 GLN A N 1
ATOM 706 C CA . GLN A 1 108 ? 27.644 -13.294 -3.563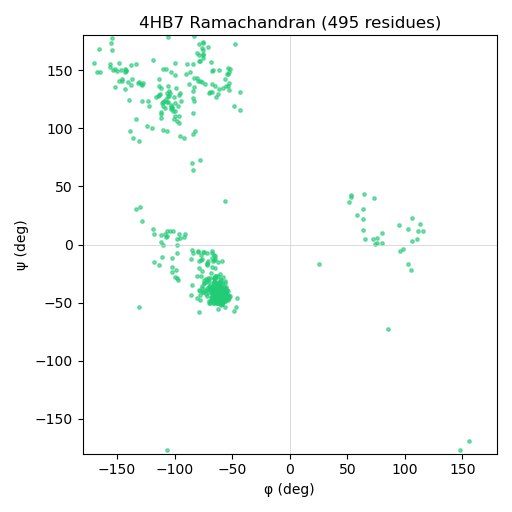 1.00 19.33 105 GLN A CA 1
ATOM 707 C C . GLN A 1 108 ? 28.775 -14.317 -3.792 1.00 19.52 105 GLN A C 1
ATOM 708 O O . GLN A 1 108 ? 29.093 -15.118 -2.897 1.00 18.95 105 GLN A O 1
ATOM 714 N N . TRP A 1 109 ? 29.340 -14.337 -5.000 1.00 19.26 106 TRP A N 1
ATOM 715 C CA . TRP A 1 109 ? 30.461 -15.232 -5.270 1.00 19.43 106 TRP A CA 1
ATOM 716 C C . TRP A 1 109 ? 31.781 -14.509 -5.403 1.00 19.00 106 TRP A C 1
ATOM 717 O O . TRP A 1 109 ? 32.766 -15.131 -5.796 1.00 18.31 106 TRP A O 1
ATOM 728 N N 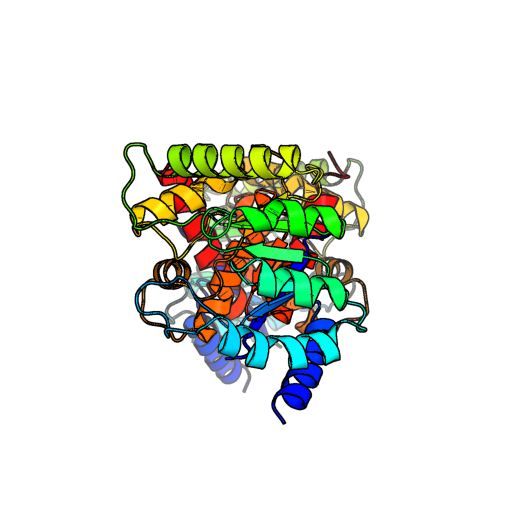. ALA A 1 110 ? 31.828 -13.218 -5.087 1.00 18.65 107 ALA A N 1
ATOM 729 C CA . ALA A 1 110 ? 33.099 -12.441 -5.120 1.00 17.92 107 ALA A CA 1
ATOM 730 C C . ALA A 1 110 ? 33.858 -12.569 -6.443 1.00 17.96 107 ALA A C 1
ATOM 731 O O . ALA A 1 110 ? 35.088 -12.572 -6.486 1.00 18.68 107 ALA A O 1
ATOM 733 N N . GLY A 1 111 ? 33.112 -12.638 -7.533 1.00 18.16 108 GLY A N 1
ATOM 734 C CA . GLY A 1 111 ? 33.657 -12.676 -8.884 1.00 20.29 108 GLY A CA 1
ATOM 735 C C . GLY A 1 111 ? 34.148 -14.061 -9.280 1.00 22.95 108 GLY A C 1
ATOM 736 O O . GLY A 1 111 ? 34.691 -14.203 -10.359 1.00 24.02 108 GLY A O 1
ATOM 737 N N . LEU A 1 112 ? 33.992 -15.053 -8.381 1.00 21.89 109 LEU A N 1
ATOM 738 C CA . LEU A 1 112 ? 34.429 -16.396 -8.646 1.00 23.51 109 LEU A CA 1
ATOM 739 C C . LEU A 1 112 ? 33.495 -17.158 -9.562 1.00 24.80 109 LEU A C 1
ATOM 740 O O . LEU A 1 112 ? 33.923 -18.091 -10.183 1.00 22.68 109 LEU A O 1
ATOM 745 N N . TYR A 1 113 ? 32.202 -16.828 -9.590 1.00 21.74 110 TYR A N 1
ATOM 746 C CA . TYR A 1 113 ? 31.311 -17.517 -10.469 1.00 21.41 110 TYR A CA 1
ATOM 747 C C . TYR A 1 113 ? 31.513 -17.117 -11.970 1.00 22.12 110 TYR A C 1
ATOM 748 O O . TYR A 1 113 ? 31.483 -17.968 -12.904 1.00 21.59 110 TYR A O 1
ATOM 757 N N . ASP A 1 114 ? 31.693 -15.817 -12.218 1.00 22.32 111 ASP A N 1
ATOM 758 C CA . ASP A 1 114 ? 31.858 -15.298 -13.554 1.00 23.06 111 ASP A CA 1
ATOM 759 C C . ASP A 1 114 ? 33.053 -14.316 -13.543 1.00 24.82 111 ASP A C 1
ATOM 760 O O . ASP A 1 114 ? 32.943 -13.207 -13.018 1.00 21.43 111 ASP A O 1
ATOM 765 N N . HIS A 1 115 ? 34.177 -14.695 -14.126 1.00 28.35 112 HIS A N 1
ATOM 766 C CA . HIS A 1 115 ? 35.351 -13.794 -13.993 1.00 34.84 112 HIS A CA 1
ATOM 767 C C . HIS A 1 115 ? 35.220 -12.512 -14.823 1.00 33.61 112 HIS A C 1
ATOM 768 O O . HIS A 1 115 ? 35.893 -11.511 -14.496 1.00 37.03 112 HIS A O 1
ATOM 775 N N . ARG A 1 116 ? 34.294 -12.472 -15.785 1.00 28.70 113 ARG A N 1
ATOM 776 C CA . ARG A 1 116 ? 34.058 -11.241 -16.499 1.00 28.38 113 ARG A CA 1
ATOM 777 C C . ARG A 1 116 ? 33.464 -10.138 -15.630 1.00 25.03 113 ARG A C 1
ATOM 778 O O . ARG A 1 116 ? 33.436 -8.970 -16.063 1.00 24.45 113 ARG A O 1
ATOM 786 N N . MET A 1 117 ? 32.964 -10.467 -14.439 1.00 22.75 114 MET A N 1
ATOM 787 C CA . MET A 1 117 ? 32.306 -9.458 -13.585 1.00 22.30 114 MET A CA 1
ATOM 788 C C . MET A 1 117 ? 33.209 -8.263 -13.311 1.00 23.10 114 MET A C 1
ATOM 789 O O . MET A 1 117 ? 32.777 -7.124 -13.418 1.00 24.71 114 MET A O 1
ATOM 794 N N . PHE A 1 118 ? 34.487 -8.506 -13.068 1.00 22.71 115 PHE A N 1
ATOM 795 C CA . PHE A 1 118 ? 35.365 -7.409 -12.740 1.00 24.25 115 PHE A CA 1
ATOM 796 C C . PHE A 1 118 ? 35.505 -6.416 -13.887 1.00 24.54 115 PHE A C 1
ATOM 797 O O . PHE A 1 118 ? 35.410 -5.223 -13.646 1.00 24.07 115 PHE A O 1
ATOM 805 N N . GLN A 1 119 ? 35.798 -6.916 -15.082 1.00 26.97 116 GLN A N 1
ATOM 806 C CA . GLN A 1 119 ? 35.992 -6.114 -16.320 1.00 30.85 116 GLN A CA 1
ATOM 807 C C . GLN A 1 119 ? 34.750 -5.255 -16.567 1.00 29.08 116 GLN A C 1
ATOM 808 O O . GLN A 1 119 ? 34.857 -4.092 -16.942 1.00 27.12 116 GLN A O 1
ATOM 814 N N . ILE A 1 120 ? 33.582 -5.877 -16.372 1.00 27.06 117 ILE A N 1
ATOM 815 C CA . ILE A 1 120 ? 32.274 -5.226 -16.552 1.00 27.35 117 ILE A CA 1
ATOM 816 C C . ILE A 1 120 ? 32.104 -4.091 -15.561 1.00 25.44 117 ILE A C 1
ATOM 817 O O . ILE A 1 120 ? 31.782 -2.956 -15.927 1.00 26.12 117 ILE A O 1
ATOM 822 N N . VAL A 1 121 ? 32.355 -4.357 -14.304 1.00 23.18 118 VAL A N 1
ATOM 823 C CA . VAL A 1 121 ? 32.165 -3.322 -13.292 1.00 22.66 118 VAL A CA 1
ATOM 824 C C . VAL A 1 121 ? 33.110 -2.145 -13.572 1.00 23.24 118 VAL A C 1
ATOM 825 O O . VAL A 1 121 ? 32.717 -0.964 -13.444 1.00 25.44 118 VAL A O 1
ATOM 829 N N . ALA A 1 122 ? 34.326 -2.459 -14.005 1.00 23.95 119 ALA A N 1
ATOM 830 C CA . ALA A 1 122 ? 35.341 -1.449 -14.254 1.00 24.72 119 ALA A CA 1
ATOM 831 C C . ALA A 1 122 ? 34.953 -0.616 -15.471 1.00 26.77 119 ALA A C 1
ATOM 832 O O . ALA A 1 122 ? 35.179 0.580 -15.463 1.00 27.34 119 ALA A O 1
ATOM 834 N N . LYS A 1 123 ? 34.331 -1.252 -16.466 1.00 26.97 120 LYS A N 1
ATOM 835 C CA . LYS A 1 123 ? 33.932 -0.592 -17.714 1.00 30.12 120 LYS A CA 1
ATOM 836 C C . LYS A 1 123 ? 32.933 0.508 -17.477 1.00 30.77 120 LYS A C 1
ATOM 837 O O . LYS A 1 123 ? 32.933 1.522 -18.182 1.00 29.19 120 LYS A O 1
ATOM 843 N N . TYR A 1 124 ? 32.090 0.310 -16.474 1.00 29.00 121 TYR A N 1
ATOM 844 C CA . TYR A 1 124 ? 31.108 1.323 -16.057 1.00 29.45 121 TYR A CA 1
ATOM 845 C C . TYR A 1 124 ? 31.487 2.113 -14.812 1.00 29.11 121 TYR A C 1
ATOM 846 O O . TYR A 1 124 ? 30.670 2.853 -14.309 1.00 28.78 121 TYR A O 1
ATOM 855 N N . ASP A 1 125 ? 32.733 2.002 -14.350 1.00 31.54 122 ASP A N 1
ATOM 856 C CA . ASP A 1 125 ? 33.218 2.796 -13.190 1.00 33.99 122 ASP A CA 1
ATOM 857 C C . ASP A 1 125 ? 32.313 2.646 -11.959 1.00 29.63 122 ASP A C 1
ATOM 858 O O . ASP A 1 125 ? 31.999 3.638 -11.279 1.00 28.44 122 ASP A O 1
ATOM 863 N N . ALA A 1 126 ? 31.849 1.434 -11.709 1.00 25.36 123 ALA A N 1
ATOM 864 C CA . ALA A 1 126 ? 30.865 1.226 -10.684 1.00 24.30 123 ALA A CA 1
ATOM 865 C C . ALA A 1 126 ? 31.563 0.591 -9.516 1.00 22.68 123 ALA A C 1
ATOM 866 O O . ALA A 1 126 ? 32.783 0.330 -9.555 1.00 21.69 123 ALA A O 1
ATOM 868 N N . GLU A 1 127 ? 30.814 0.351 -8.455 1.00 21.20 124 GLU A N 1
ATOM 869 C CA . GLU A 1 127 ? 31.362 -0.300 -7.258 1.00 20.09 124 GLU A CA 1
ATO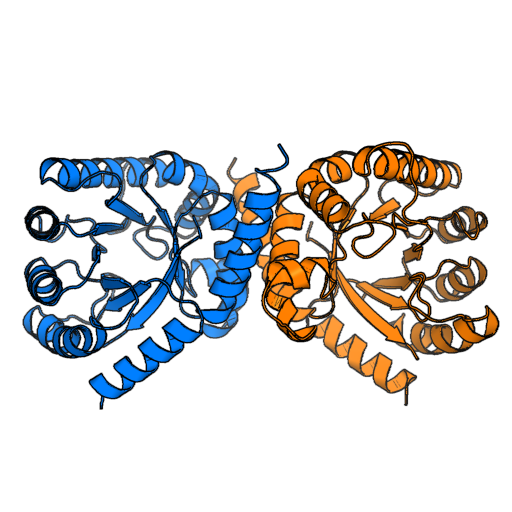M 870 C C . GLU A 1 127 ? 31.004 -1.808 -7.240 1.00 19.05 124 GLU A C 1
ATOM 871 O O . GLU A 1 127 ? 30.027 -2.226 -7.850 1.00 19.31 124 GLU A O 1
ATOM 877 N N . ILE A 1 128 ? 31.796 -2.600 -6.537 1.00 17.71 125 ILE A N 1
ATOM 878 C CA . ILE A 1 128 ? 31.504 -4.012 -6.348 1.00 17.62 125 ILE A CA 1
ATOM 879 C C . ILE A 1 128 ? 31.625 -4.402 -4.894 1.00 17.33 125 ILE A C 1
ATOM 880 O O . ILE A 1 128 ? 32.535 -3.930 -4.185 1.00 19.03 125 ILE A O 1
ATOM 885 N N . ILE A 1 129 ? 30.696 -5.233 -4.439 1.00 16.81 126 ILE A N 1
ATOM 886 C CA . ILE A 1 129 ? 30.741 -5.852 -3.130 1.00 16.45 126 ILE A CA 1
ATOM 887 C C . ILE A 1 129 ? 31.088 -7.344 -3.321 1.00 15.27 126 ILE A C 1
ATOM 888 O O . ILE A 1 129 ? 30.446 -8.070 -4.086 1.00 14.27 126 ILE A O 1
ATOM 893 N N . LEU A 1 130 ? 32.146 -7.768 -2.645 1.00 14.75 127 LEU A N 1
ATOM 894 C CA . LEU A 1 130 ? 32.662 -9.153 -2.691 1.00 14.98 127 LEU A CA 1
ATOM 895 C C . LEU A 1 130 ? 32.258 -9.870 -1.425 1.00 15.15 127 LEU A C 1
ATOM 896 O O . LEU A 1 130 ? 32.701 -9.519 -0.318 1.00 16.23 127 LEU A O 1
ATOM 901 N N . MET A 1 131 ? 31.500 -10.949 -1.535 1.00 16.23 128 MET A N 1
ATOM 902 C CA . MET A 1 131 ? 31.015 -11.658 -0.335 1.00 16.55 128 MET A CA 1
ATOM 903 C C . MET A 1 131 ? 31.787 -12.943 -0.171 1.00 18.74 128 MET A C 1
ATOM 904 O O . MET A 1 131 ? 32.023 -13.653 -1.180 1.00 18.03 128 MET A O 1
ATOM 909 N N . HIS A 1 132 ? 32.198 -13.232 1.073 1.00 17.88 129 HIS A N 1
ATOM 910 C CA . HIS A 1 132 ? 32.703 -14.524 1.419 1.00 18.84 129 HIS A CA 1
ATOM 911 C C . HIS A 1 132 ? 31.642 -15.646 1.289 1.00 19.20 129 HIS A C 1
ATOM 912 O O . HIS A 1 132 ? 30.542 -15.516 1.791 1.00 20.59 129 HIS A O 1
ATOM 919 N N . ASN A 1 133 ? 31.992 -16.691 0.541 1.00 19.09 130 ASN A N 1
ATOM 920 C CA . ASN A 1 133 ? 31.087 -17.774 0.195 1.00 18.99 130 ASN A CA 1
ATOM 921 C C . ASN A 1 133 ? 31.901 -19.042 -0.080 1.00 20.13 130 ASN A C 1
ATOM 922 O O . ASN A 1 133 ? 33.120 -19.036 -0.080 1.00 20.07 130 ASN A O 1
ATOM 927 N N . GLY A 1 134 ? 31.226 -20.127 -0.364 1.00 21.05 131 GLY A N 1
ATOM 928 C CA . GLY A 1 134 ? 31.867 -21.419 -0.525 1.00 22.96 131 GLY A CA 1
ATOM 929 C C . GLY A 1 134 ? 30.922 -22.517 -0.074 1.00 23.77 131 GLY A C 1
ATOM 930 O O . GLY A 1 134 ? 29.769 -22.228 0.312 1.00 24.29 131 GLY A O 1
ATOM 931 N N . ASN A 1 135 ? 31.399 -23.759 -0.101 1.00 25.00 132 ASN A N 1
ATOM 932 C CA . ASN A 1 135 ? 30.578 -24.896 0.375 1.00 25.69 132 ASN A CA 1
ATOM 933 C C . ASN A 1 135 ? 30.821 -25.303 1.850 1.00 26.77 132 ASN A C 1
ATOM 934 O O . ASN A 1 135 ? 30.275 -26.329 2.354 1.00 27.71 132 ASN A O 1
ATOM 939 N N . GLY A 1 136 ? 31.636 -24.524 2.535 1.00 24.65 133 GLY A N 1
ATOM 940 C CA . GLY A 1 136 ? 31.915 -24.785 3.949 1.00 26.05 133 GLY A CA 1
ATOM 941 C C . GLY A 1 136 ? 33.280 -25.437 4.170 1.00 26.62 133 GLY A C 1
ATOM 942 O O . GLY A 1 136 ? 33.723 -25.476 5.302 1.00 26.23 133 GLY A O 1
ATOM 943 N N . ASN A 1 137 ? 33.894 -26.001 3.116 1.00 25.63 134 ASN A N 1
ATOM 944 C CA . ASN A 1 137 ? 35.212 -26.646 3.245 1.00 26.06 134 ASN A CA 1
ATOM 945 C C . ASN A 1 137 ? 36.291 -25.617 3.229 1.00 25.78 134 ASN A C 1
ATOM 946 O O . ASN A 1 137 ? 36.209 -24.636 2.504 1.00 24.50 134 ASN A O 1
ATOM 951 N N . ARG A 1 138 ? 37.331 -25.837 4.015 1.00 26.78 135 ARG A N 1
ATOM 952 C CA . ARG A 1 138 ? 38.444 -24.931 4.039 1.00 27.13 135 ARG A CA 1
ATOM 953 C C . ARG A 1 138 ? 39.549 -25.667 4.785 1.00 29.75 135 ARG A C 1
ATOM 954 O O . ARG A 1 138 ? 39.245 -26.468 5.661 1.00 29.08 135 ARG A O 1
ATOM 962 N N . ASP A 1 139 ? 40.789 -25.389 4.409 1.00 30.49 136 ASP A N 1
ATOM 963 C CA . ASP A 1 139 ? 41.982 -25.964 5.031 1.00 36.85 136 ASP A CA 1
ATOM 964 C C . ASP A 1 139 ? 42.657 -25.084 6.084 1.00 36.69 136 ASP A C 1
ATOM 965 O O . ASP A 1 139 ? 43.651 -25.508 6.686 1.00 37.83 136 ASP A O 1
ATOM 970 N N . GLU A 1 140 ? 42.188 -23.851 6.206 1.00 34.49 137 GLU A N 1
ATOM 971 C CA . GLU A 1 140 ? 42.624 -22.877 7.171 1.00 36.53 137 GLU A CA 1
ATOM 972 C C . GLU A 1 140 ? 41.434 -22.476 8.090 1.00 32.09 137 GLU A C 1
ATOM 973 O O . GLU A 1 140 ? 40.303 -22.635 7.719 1.00 28.77 137 GLU A O 1
ATOM 979 N N . PRO A 1 141 ? 41.724 -21.935 9.282 1.00 28.86 138 PRO A N 1
ATOM 980 C CA . PRO A 1 141 ? 40.677 -21.362 10.106 1.00 27.40 138 PRO A CA 1
ATOM 981 C C . PRO A 1 141 ? 39.858 -20.319 9.329 1.00 24.20 138 PRO A C 1
ATOM 982 O O . PRO A 1 141 ? 40.409 -19.595 8.496 1.00 22.26 138 PRO A O 1
ATOM 986 N N . VAL A 1 142 ? 38.562 -20.215 9.627 1.00 22.68 139 VAL A N 1
ATOM 987 C CA . VAL A 1 142 ? 37.671 -19.353 8.866 1.00 21.82 139 VAL A CA 1
ATOM 988 C C . VAL A 1 142 ? 38.123 -17.907 8.6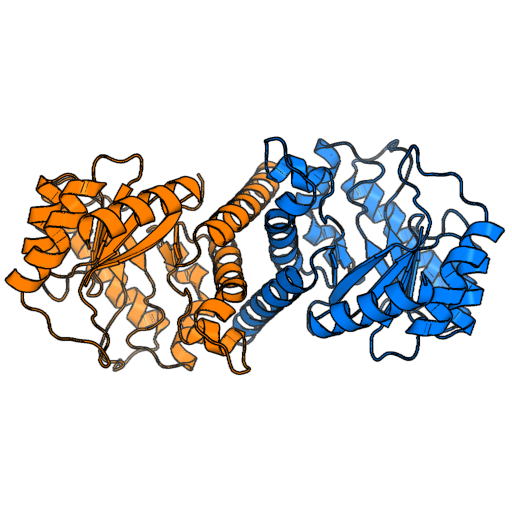95 1.00 20.65 139 VAL A C 1
ATOM 989 O O . VAL A 1 142 ? 38.032 -17.408 7.608 1.00 19.38 139 VAL A O 1
ATOM 993 N N . VAL A 1 143 ? 38.624 -17.219 9.726 1.00 20.47 140 VAL A N 1
ATOM 994 C CA . VAL A 1 143 ? 38.947 -15.814 9.537 1.00 20.32 140 VAL A CA 1
ATOM 995 C C . VAL A 1 143 ? 40.119 -15.655 8.563 1.00 21.69 140 VAL A C 1
ATOM 996 O O . VAL A 1 143 ? 40.067 -14.793 7.642 1.00 20.25 140 VAL A O 1
ATOM 1000 N N . GLU A 1 144 ? 41.120 -16.538 8.702 1.00 22.68 141 GLU A N 1
ATOM 1001 C CA . GLU A 1 144 ? 42.265 -16.512 7.764 1.00 27.15 141 GLU A CA 1
ATOM 1002 C C . GLU A 1 144 ? 41.794 -16.805 6.321 1.00 25.00 141 GLU A C 1
ATOM 1003 O O . GLU A 1 144 ? 42.143 -16.072 5.399 1.00 25.10 141 GLU A O 1
ATOM 1009 N N . GLU A 1 145 ? 41.036 -17.874 6.137 1.00 23.52 142 GLU A N 1
ATOM 1010 C CA . GLU A 1 145 ? 40.548 -18.245 4.802 1.00 23.67 142 GLU A CA 1
ATOM 1011 C C . GLU A 1 145 ? 39.691 -17.117 4.201 1.00 21.45 142 GLU A C 1
ATOM 1012 O O . GLU A 1 145 ? 39.785 -16.805 2.985 1.00 20.93 142 GLU A O 1
ATOM 1018 N N . MET A 1 146 ? 38.801 -16.549 5.010 1.00 20.28 143 MET A N 1
ATOM 1019 C CA . MET A 1 146 ? 38.018 -15.404 4.554 1.00 19.46 143 MET A CA 1
ATOM 1020 C C . MET A 1 146 ? 38.858 -14.230 4.070 1.00 19.39 143 MET A C 1
ATOM 1021 O O . MET A 1 146 ? 38.682 -13.751 2.945 1.00 18.23 143 MET A O 1
ATOM 1026 N N . LEU A 1 147 ? 39.778 -13.772 4.897 1.00 21.57 144 LEU A N 1
ATOM 1027 C CA . LEU A 1 147 ? 40.630 -12.647 4.562 1.00 24.92 144 LEU A CA 1
ATOM 1028 C C . LEU A 1 147 ? 41.448 -12.965 3.333 1.00 24.53 144 LEU A C 1
ATOM 1029 O O . LEU A 1 147 ? 41.565 -12.152 2.441 1.00 24.82 144 LEU A O 1
ATOM 1034 N N . THR A 1 148 ? 42.080 -14.129 3.320 1.00 26.89 145 THR A N 1
ATOM 1035 C CA . THR A 1 148 ? 42.926 -14.481 2.197 1.00 27.49 145 THR A CA 1
ATOM 1036 C C . THR A 1 148 ? 42.155 -14.497 0.885 1.00 27.18 145 THR A C 1
ATOM 1037 O O . THR A 1 148 ? 42.604 -13.893 -0.077 1.00 26.95 145 THR A O 1
ATOM 1041 N N . SER A 1 149 ? 41.027 -15.210 0.861 1.00 24.50 146 SER A N 1
ATOM 1042 C CA . SER A 1 149 ? 40.106 -15.285 -0.294 1.00 24.37 146 SER A CA 1
ATOM 1043 C C . SER A 1 149 ? 39.598 -13.916 -0.782 1.00 20.38 146 SER A C 1
ATOM 1044 O O . SER A 1 149 ? 39.613 -13.580 -1.974 1.00 19.30 146 SER A O 1
ATOM 1047 N N . LEU A 1 150 ? 39.142 -13.112 0.148 1.00 20.23 147 LEU A N 1
ATOM 1048 C CA . LEU A 1 150 ? 38.602 -11.810 -0.201 1.00 18.90 147 LEU A CA 1
ATOM 1049 C C . LEU A 1 150 ? 39.667 -10.816 -0.639 1.00 18.72 147 LEU A C 1
ATOM 1050 O O . LEU A 1 150 ? 39.418 -10.021 -1.563 1.00 17.43 147 LEU A O 1
ATOM 1055 N N . LEU A 1 151 ? 40.820 -10.828 0.017 1.00 19.00 148 LEU A N 1
ATOM 1056 C CA . LEU A 1 151 ? 41.951 -9.959 -0.447 1.00 20.11 148 LEU A CA 1
ATOM 1057 C C . LEU A 1 151 ? 42.423 -10.324 -1.853 1.00 20.01 148 LEU A C 1
ATOM 1058 O O . LEU A 1 151 ? 42.708 -9.470 -2.687 1.00 19.39 148 LEU A O 1
ATOM 1063 N N . ALA A 1 152 ? 42.480 -11.612 -2.127 1.00 20.58 149 ALA A N 1
ATOM 1064 C CA . ALA A 1 152 ? 42.827 -12.061 -3.480 1.00 21.45 149 ALA A CA 1
ATOM 1065 C C . ALA A 1 152 ? 41.788 -11.710 -4.508 1.00 21.21 149 ALA A C 1
ATOM 1066 O O . ALA A 1 152 ? 42.111 -11.259 -5.590 1.00 20.91 149 ALA A O 1
ATOM 1068 N N . GLN A 1 153 ? 40.511 -11.830 -4.197 1.00 20.34 150 GLN A N 1
ATOM 1069 C CA . GLN A 1 153 ? 39.535 -11.325 -5.160 1.00 20.46 150 GLN A CA 1
ATOM 1070 C C . GLN A 1 153 ? 39.467 -9.799 -5.309 1.00 20.10 150 GLN A C 1
ATOM 1071 O O . GLN A 1 153 ? 39.250 -9.309 -6.441 1.00 19.74 150 GLN A O 1
ATOM 1077 N N . ALA A 1 154 ? 39.655 -9.044 -4.217 1.00 19.00 151 ALA A N 1
ATOM 1078 C CA . ALA A 1 154 ? 39.796 -7.616 -4.318 1.00 18.87 151 ALA A CA 1
ATOM 1079 C C . ALA A 1 154 ? 40.969 -7.191 -5.206 1.00 19.78 151 ALA A C 1
ATOM 1080 O O . ALA A 1 154 ? 40.852 -6.270 -6.005 1.00 21.02 151 ALA A O 1
ATOM 1082 N N . HIS A 1 155 ? 42.069 -7.901 -5.109 1.00 20.47 152 HIS A N 1
ATOM 1083 C CA . HIS A 1 155 ? 43.211 -7.633 -5.981 1.00 21.78 152 HIS A CA 1
ATOM 1084 C C . HIS A 1 155 ? 42.911 -7.932 -7.465 1.00 22.35 152 HIS A C 1
ATOM 1085 O O . HIS A 1 155 ? 43.272 -7.139 -8.343 1.00 21.35 152 HIS A O 1
ATOM 1092 N N . GLN A 1 156 ? 42.144 -8.985 -7.728 1.00 22.73 153 GLN A N 1
ATOM 1093 C CA . GLN A 1 156 ? 41.639 -9.236 -9.096 1.00 24.34 153 GLN A CA 1
ATOM 1094 C C . GLN A 1 156 ? 40.755 -8.108 -9.600 1.00 23.33 153 GLN A C 1
ATOM 1095 O O . GLN A 1 156 ? 40.859 -7.695 -10.734 1.00 24.11 153 GLN A O 1
ATOM 1101 N N . ALA A 1 157 ? 39.973 -7.519 -8.711 1.00 22.13 154 ALA A N 1
ATOM 1102 C CA . ALA A 1 157 ? 39.184 -6.393 -9.047 1.00 21.70 154 ALA A CA 1
ATOM 1103 C C . ALA A 1 157 ? 40.064 -5.172 -9.393 1.00 24.27 154 ALA A C 1
ATOM 1104 O O . ALA A 1 157 ? 39.778 -4.424 -10.352 1.00 24.53 154 ALA A O 1
ATOM 1106 N N . LYS A 1 158 ? 41.092 -4.945 -8.591 1.00 23.76 155 LYS A N 1
ATOM 1107 C CA . LYS A 1 158 ? 42.043 -3.862 -8.846 1.00 25.89 155 LYS A CA 1
ATOM 1108 C C . LYS A 1 158 ? 42.767 -4.056 -10.137 1.00 26.13 155 LYS A C 1
ATOM 1109 O O . LYS A 1 158 ? 42.954 -3.070 -10.878 1.00 26.18 155 LYS A O 1
ATOM 1115 N N . ILE A 1 159 ? 43.169 -5.289 -10.443 1.00 27.66 156 ILE A N 1
ATOM 1116 C CA . ILE A 1 159 ? 43.842 -5.563 -11.702 1.00 29.95 156 ILE A CA 1
ATOM 1117 C C . ILE A 1 159 ? 42.970 -5.100 -12.867 1.00 32.73 156 ILE A C 1
ATOM 1118 O O . ILE A 1 159 ? 43.475 -4.657 -13.897 1.00 28.11 156 ILE A O 1
ATOM 1123 N N . ALA A 1 160 ? 41.660 -5.283 -12.733 1.00 30.48 157 ALA A N 1
ATOM 1124 C CA . ALA A 1 160 ? 40.712 -4.951 -13.801 1.00 32.42 157 ALA A CA 1
ATOM 1125 C C . ALA A 1 160 ? 40.443 -3.446 -13.896 1.00 32.88 157 ALA A C 1
ATOM 1126 O O . ALA A 1 160 ? 39.783 -2.960 -14.812 1.00 34.08 157 ALA A O 1
ATOM 1128 N N . GLY A 1 161 ? 40.915 -2.677 -12.948 1.00 34.46 158 GLY A N 1
ATOM 1129 C CA . GLY A 1 161 ? 40.743 -1.246 -13.051 1.00 34.43 158 GLY A CA 1
ATOM 1130 C C . GLY A 1 161 ? 39.781 -0.656 -12.052 1.00 34.97 158 GLY A C 1
ATOM 1131 O O . GLY A 1 161 ? 39.566 0.537 -12.102 1.00 34.95 158 GLY A O 1
ATOM 1132 N N . ILE A 1 162 ? 39.247 -1.444 -11.108 1.00 29.61 159 ILE A N 1
ATOM 1133 C CA . ILE A 1 162 ? 38.392 -0.881 -10.063 1.00 28.31 159 ILE A CA 1
ATOM 1134 C C . ILE A 1 162 ? 39.203 -0.313 -8.907 1.00 28.54 159 ILE A C 1
ATOM 1135 O O . ILE A 1 162 ? 39.924 -1.054 -8.309 1.00 27.92 159 ILE A O 1
ATOM 1140 N N . PRO A 1 163 ? 39.010 0.970 -8.509 1.00 31.57 160 PRO A N 1
ATOM 1141 C CA . PRO A 1 163 ? 39.791 1.520 -7.360 1.00 32.39 160 PRO A CA 1
ATOM 1142 C C . PRO A 1 163 ? 39.403 0.939 -5.994 1.00 32.47 160 PRO A C 1
ATOM 1143 O O . PRO A 1 163 ? 38.240 0.541 -5.796 1.00 28.59 160 PRO A O 1
ATOM 1147 N N A SER A 1 164 ? 40.354 0.909 -5.058 0.50 31.05 161 SER A N 1
ATOM 1148 N N B SER A 1 164 ? 40.373 0.932 -5.078 0.50 32.11 161 SER A N 1
ATOM 1149 C CA A SER A 1 164 ? 40.178 0.234 -3.770 0.50 30.62 161 SER A CA 1
ATOM 1150 C CA B SER A 1 164 ? 40.260 0.287 -3.776 0.50 32.43 161 SER A CA 1
ATOM 1151 C C A SER A 1 164 ? 39.038 0.813 -3.010 0.50 30.77 161 SER A C 1
ATOM 1152 C C B SER A 1 164 ? 39.088 0.822 -3.011 0.50 31.73 161 SER A C 1
ATOM 1153 O O A SER A 1 164 ? 38.315 0.112 -2.275 0.50 29.52 161 SER A O 1
ATOM 1154 O O B SER A 1 164 ? 38.385 0.089 -2.295 0.50 30.81 161 SER A O 1
ATOM 1159 N N . ASN A 1 165 ? 38.843 2.114 -3.186 1.00 32.90 162 ASN A N 1
ATOM 1160 C CA . ASN A 1 165 ? 37.739 2.753 -2.530 1.00 33.23 162 ASN A CA 1
ATOM 1161 C C . ASN A 1 165 ? 36.367 2.327 -3.121 1.00 31.23 162 ASN A C 1
ATOM 1162 O O . ASN A 1 165 ? 35.325 2.558 -2.461 1.00 32.32 162 ASN A O 1
ATOM 1167 N N . LYS A 1 166 ? 36.341 1.660 -4.287 1.00 26.21 163 LYS A N 1
ATOM 1168 C CA . LYS A 1 166 ? 35.060 1.151 -4.797 1.00 24.32 163 LYS A CA 1
ATOM 1169 C C . LYS A 1 166 ? 34.821 -0.364 -4.652 1.00 22.26 163 LYS A C 1
ATOM 1170 O O . LYS A 1 166 ? 33.900 -0.909 -5.241 1.00 19.81 163 LYS A O 1
ATOM 1176 N N . ILE A 1 167 ? 35.678 -1.020 -3.884 1.00 20.76 164 ILE A N 1
ATOM 1177 C CA . ILE A 1 167 ? 35.600 -2.450 -3.634 1.00 19.27 164 ILE A CA 1
ATOM 1178 C C . ILE A 1 167 ? 35.227 -2.682 -2.177 1.00 17.75 164 ILE A C 1
ATOM 1179 O O . ILE A 1 167 ? 35.991 -2.335 -1.269 1.00 17.76 164 ILE A O 1
ATOM 1184 N N . TRP A 1 168 ? 34.054 -3.242 -1.953 1.00 16.52 165 TRP A N 1
ATOM 1185 C CA . TRP A 1 168 ? 33.523 -3.499 -0.624 1.00 17.27 165 TRP A CA 1
ATOM 1186 C C . TRP A 1 168 ? 33.687 -5.008 -0.331 1.00 16.93 165 TRP A C 1
ATOM 1187 O O . TRP A 1 168 ? 33.623 -5.847 -1.239 1.00 17.48 165 TRP A O 1
ATOM 1198 N N . LEU A 1 169 ? 33.889 -5.325 0.927 1.00 15.54 166 LEU A N 1
ATOM 1199 C CA . LEU A 1 169 ? 33.908 -6.685 1.390 1.00 16.24 166 LEU A CA 1
ATOM 1200 C C . LEU A 1 169 ? 32.734 -6.959 2.323 1.00 16.38 166 LEU A C 1
ATOM 1201 O O . LEU A 1 169 ? 32.416 -6.137 3.171 1.00 16.42 166 LEU A O 1
ATOM 1206 N N . ASP A 1 170 ? 32.173 -8.166 2.210 1.00 16.46 167 ASP A N 1
ATOM 1207 C CA . ASP A 1 170 ? 31.040 -8.638 3.053 1.00 16.40 167 ASP A CA 1
ATOM 1208 C C . ASP A 1 170 ? 31.485 -10.024 3.627 1.00 16.64 167 ASP A C 1
ATOM 1209 O O . ASP A 1 170 ? 31.832 -10.950 2.864 1.00 17.78 167 ASP A O 1
ATOM 1214 N N . PRO A 1 171 ? 31.487 -10.181 4.951 1.00 15.99 168 PRO A N 1
ATOM 1215 C CA . PRO A 1 171 ? 31.911 -11.460 5.539 1.00 16.91 168 PRO A CA 1
ATOM 1216 C C . PRO A 1 171 ? 30.994 -12.666 5.276 1.00 17.05 168 PRO A C 1
ATOM 1217 O O . PRO A 1 171 ? 31.328 -13.822 5.682 1.00 17.41 168 PRO A O 1
ATOM 1221 N N . GLY A 1 172 ? 29.834 -12.418 4.666 1.00 16.73 169 GLY A N 1
ATOM 1222 C CA . GLY A 1 172 ? 28.945 -13.500 4.266 1.00 17.47 169 GLY A CA 1
ATOM 1223 C C . GLY A 1 172 ? 28.385 -14.298 5.416 1.00 19.14 169 GLY A C 1
ATOM 1224 O O . GLY A 1 172 ? 28.300 -15.526 5.366 1.00 18.92 169 GLY A O 1
ATOM 1225 N N . ILE A 1 173 ? 27.955 -13.611 6.478 1.00 19.47 170 ILE A N 1
ATOM 1226 C CA . ILE A 1 173 ? 27.143 -14.288 7.472 1.00 20.15 170 ILE A CA 1
ATOM 1227 C C . ILE A 1 173 ? 25.963 -14.931 6.731 1.00 20.87 170 ILE A C 1
ATOM 1228 O O . ILE A 1 173 ? 25.339 -14.310 5.905 1.00 21.59 170 ILE A O 1
ATOM 1233 N N . GLY A 1 174 ? 25.652 -16.163 7.091 1.00 21.99 171 GLY A N 1
ATOM 1234 C CA . GLY A 1 174 ? 24.673 -16.970 6.402 1.00 23.39 171 GLY A CA 1
ATOM 1235 C C . GLY A 1 174 ? 25.271 -17.902 5.382 1.00 24.14 171 GLY A C 1
ATOM 1236 O O . GLY A 1 174 ? 24.538 -18.706 4.824 1.00 23.78 171 GLY A O 1
ATOM 1237 N N . PHE A 1 175 ? 26.596 -17.835 5.123 1.00 22.04 172 PHE A N 1
ATOM 1238 C CA . PHE A 1 175 ? 27.191 -18.645 4.026 1.00 22.56 172 PHE A CA 1
ATOM 1239 C C . PHE A 1 175 ? 28.553 -19.292 4.405 1.00 22.15 172 PHE A C 1
ATOM 1240 O O . PHE A 1 175 ? 29.394 -18.636 5.036 1.00 20.45 172 PHE A O 1
ATOM 1248 N N . ALA A 1 176 ? 28.700 -20.560 4.006 1.00 22.77 173 ALA A N 1
ATOM 1249 C CA . ALA A 1 176 ? 29.914 -21.339 4.038 1.00 22.48 173 ALA A CA 1
ATOM 1250 C C . ALA A 1 176 ? 30.544 -21.482 5.427 1.00 22.33 173 ALA A C 1
ATOM 1251 O O . ALA A 1 176 ? 31.761 -21.724 5.518 1.00 23.18 173 ALA A O 1
ATOM 1253 N N . LYS A 1 177 ? 29.742 -21.365 6.479 1.00 22.11 174 LYS A N 1
ATOM 1254 C CA . LYS A 1 177 ? 30.263 -21.333 7.846 1.00 23.06 174 LYS A CA 1
ATOM 1255 C C . LYS A 1 177 ? 29.327 -22.004 8.825 1.00 23.27 174 LYS A C 1
ATOM 1256 O O . LYS A 1 177 ? 28.112 -21.858 8.760 1.00 23.29 174 LYS A O 1
ATOM 1262 N N . THR A 1 178 ? 29.924 -22.728 9.749 1.00 24.02 175 THR A N 1
ATOM 1263 C CA . THR A 1 178 ? 29.223 -23.327 10.863 1.00 24.05 175 THR A CA 1
ATOM 1264 C C . THR A 1 178 ? 28.791 -22.214 11.851 1.00 23.22 175 THR A C 1
ATOM 1265 O O . THR A 1 178 ? 29.216 -21.058 11.756 1.00 20.68 175 THR A O 1
ATOM 1269 N N . ARG A 1 179 ? 27.946 -22.558 12.838 1.00 24.36 176 ARG A N 1
ATOM 1270 C CA . ARG A 1 179 ? 27.664 -21.625 13.939 1.00 25.35 176 ARG A CA 1
ATOM 1271 C C . ARG A 1 179 ? 28.937 -21.112 14.662 1.00 24.09 176 ARG A C 1
ATOM 1272 O O . ARG A 1 179 ? 29.096 -19.933 14.888 1.00 23.80 176 ARG A O 1
ATOM 1280 N N . ASN A 1 180 ? 29.840 -21.998 15.006 1.00 24.65 177 ASN A N 1
ATOM 1281 C CA . ASN A 1 180 ? 31.081 -21.573 15.627 1.00 27.05 177 ASN A CA 1
ATOM 1282 C C . ASN A 1 180 ? 31.919 -20.624 14.713 1.00 24.96 177 ASN A C 1
ATOM 1283 O O . ASN A 1 180 ? 32.548 -19.670 15.194 1.00 24.68 177 ASN A O 1
ATOM 1288 N N . GLU A 1 181 ? 31.954 -20.898 13.407 1.00 25.07 178 GLU A N 1
ATOM 1289 C CA . GLU A 1 181 ? 32.730 -20.075 12.501 1.00 23.40 178 GLU A CA 1
ATOM 1290 C C . GLU A 1 181 ? 32.100 -18.701 12.370 1.00 22.59 178 GLU A C 1
ATOM 1291 O O . GLU A 1 181 ? 32.809 -17.707 12.303 1.00 20.82 178 GLU A O 1
ATOM 1297 N N . GLU A 1 182 ? 30.772 -18.605 12.352 1.00 22.47 179 GLU A N 1
ATOM 1298 C CA . GLU A 1 182 ? 30.138 -17.287 12.270 1.00 21.87 179 GLU A CA 1
ATOM 1299 C C . GLU A 1 182 ? 30.415 -16.463 13.543 1.00 21.81 179 GLU A C 1
ATOM 1300 O O . GLU A 1 182 ? 30.582 -15.244 13.486 1.00 21.60 179 GLU A O 1
ATOM 1306 N N . ALA A 1 183 ? 30.415 -17.131 14.683 1.00 20.93 180 ALA A N 1
ATOM 1307 C CA . ALA A 1 183 ? 30.715 -16.484 15.972 1.00 21.49 180 ALA A CA 1
ATOM 1308 C C . ALA A 1 183 ? 32.152 -15.960 15.950 1.00 21.02 180 ALA A C 1
ATOM 1309 O O . ALA A 1 183 ? 32.406 -14.843 16.365 1.00 20.06 180 ALA A O 1
ATOM 1311 N N . GLU A 1 184 ? 33.069 -16.760 15.410 1.00 20.87 181 GLU A N 1
ATOM 1312 C CA . GLU A 1 184 ? 34.461 -16.335 15.255 1.00 21.64 181 GLU A CA 1
ATOM 1313 C C . GLU A 1 184 ? 34.588 -15.101 14.381 1.00 20.08 181 GLU A C 1
ATOM 1314 O O . GLU A 1 184 ? 35.270 -14.139 14.761 1.00 18.95 181 GLU A O 1
ATOM 1320 N N . VAL A 1 185 ? 33.895 -15.103 13.234 1.00 19.49 182 VAL A N 1
ATOM 1321 C CA . VAL A 1 185 ? 33.860 -13.924 12.376 1.00 19.34 182 VAL A CA 1
ATOM 1322 C C . VAL A 1 185 ? 33.280 -12.694 13.065 1.00 18.84 182 VAL A C 1
ATOM 1323 O O . VAL A 1 185 ? 33.854 -11.598 12.971 1.00 18.23 182 VAL A O 1
ATOM 1327 N N . MET A 1 186 ? 32.160 -12.867 13.755 1.00 19.49 183 MET A N 1
ATOM 1328 C CA . MET A 1 186 ? 31.504 -11.747 14.367 1.00 19.18 183 MET A CA 1
ATOM 1329 C C . MET A 1 186 ? 32.288 -11.216 15.560 1.00 19.42 183 MET A C 1
ATOM 1330 O O . MET A 1 186 ? 32.035 -10.110 16.002 1.00 19.90 183 MET A O 1
ATOM 1335 N N . ALA A 1 187 ? 33.245 -11.982 16.043 1.00 20.11 184 ALA A N 1
ATOM 1336 C CA . ALA A 1 187 ? 34.108 -11.538 17.136 1.00 21.66 184 ALA A CA 1
ATOM 1337 C C . ALA A 1 187 ? 35.303 -10.736 16.663 1.00 21.14 184 ALA A C 1
ATOM 1338 O O . ALA A 1 187 ? 36.019 -10.149 17.490 1.00 21.49 184 ALA A O 1
ATOM 1340 N N . ARG A 1 188 ? 35.542 -10.777 15.364 1.00 19.87 185 ARG A N 1
ATOM 1341 C CA . ARG A 1 188 ? 36.810 -10.325 14.787 1.00 20.25 185 ARG A CA 1
ATOM 1342 C C . ARG A 1 188 ? 36.574 -9.433 13.590 1.00 19.48 185 ARG A C 1
ATOM 1343 O O . ARG A 1 188 ? 37.421 -9.332 12.707 1.00 19.28 185 ARG A O 1
ATOM 1351 N N . LEU A 1 189 ? 35.471 -8.709 13.595 1.00 18.64 186 LEU A N 1
ATOM 1352 C CA . LEU A 1 189 ? 35.170 -7.811 12.468 1.00 19.33 186 LEU A CA 1
ATOM 1353 C C . LEU A 1 189 ? 36.237 -6.749 12.269 1.00 19.59 186 LEU A C 1
ATOM 1354 O O . LEU A 1 189 ? 36.410 -6.276 11.154 1.00 19.20 186 LEU A O 1
ATOM 1359 N N . ASP A 1 190 ? 36.914 -6.344 13.344 1.00 18.81 187 ASP A N 1
ATOM 1360 C CA . ASP A 1 190 ? 37.940 -5.365 13.244 1.00 19.58 187 ASP A CA 1
ATOM 1361 C C . ASP A 1 190 ? 39.015 -5.813 12.230 1.00 18.97 187 ASP A C 1
ATOM 1362 O O . ASP A 1 190 ? 39.592 -4.967 11.524 1.00 19.30 187 ASP A O 1
ATOM 1367 N N . GLU A 1 191 ? 39.259 -7.120 12.146 1.00 19.52 188 GLU A N 1
ATOM 1368 C CA . GLU A 1 191 ? 40.345 -7.663 11.279 1.00 19.81 188 GLU A CA 1
ATOM 1369 C C . GLU A 1 191 ? 39.973 -7.497 9.805 1.00 18.76 188 GLU A C 1
ATOM 1370 O O . GLU A 1 191 ? 40.844 -7.263 8.930 1.00 18.68 188 GLU A O 1
ATOM 1376 N N . LEU A 1 192 ? 38.679 -7.566 9.505 1.00 19.04 189 LEU A N 1
ATOM 1377 C CA . LEU A 1 192 ? 38.214 -7.333 8.156 1.00 18.06 189 LEU A CA 1
ATOM 1378 C C . LEU A 1 192 ? 38.186 -5.842 7.853 1.00 18.22 189 LEU A C 1
ATOM 1379 O O . LEU A 1 192 ? 38.540 -5.376 6.735 1.00 18.40 189 LEU A O 1
ATOM 1384 N N . VAL A 1 193 ? 37.764 -5.041 8.830 1.00 17.40 190 VAL A N 1
ATOM 1385 C CA . VAL A 1 193 ? 37.783 -3.600 8.620 1.00 18.08 190 VAL A CA 1
ATOM 1386 C C . VAL A 1 193 ? 39.233 -3.110 8.372 1.00 19.08 190 VAL A C 1
ATOM 1387 O O . VAL A 1 193 ? 39.477 -2.130 7.609 1.00 19.74 190 VAL A O 1
ATOM 1391 N N . ALA A 1 194 ? 40.194 -3.752 9.026 1.00 19.49 191 ALA A N 1
ATOM 1392 C CA . ALA A 1 194 ? 41.598 -3.347 8.909 1.00 20.00 191 ALA A CA 1
ATOM 1393 C C . ALA A 1 194 ? 42.169 -3.541 7.491 1.00 20.49 191 ALA A C 1
ATOM 1394 O O . ALA A 1 194 ? 43.254 -3.037 7.198 1.00 21.04 191 ALA A O 1
ATOM 1396 N N . THR A 1 195 ? 41.444 -4.218 6.587 1.00 19.67 192 THR A N 1
ATOM 1397 C CA . THR A 1 195 ? 41.879 -4.308 5.183 1.00 20.18 192 THR A CA 1
ATOM 1398 C C . THR A 1 195 ? 41.821 -2.984 4.486 1.00 20.18 192 THR A C 1
ATOM 1399 O O . THR A 1 195 ? 42.424 -2.823 3.438 1.00 20.20 192 THR A O 1
ATOM 1403 N N . GLU A 1 196 ? 41.044 -2.056 5.049 1.00 20.01 193 GLU A N 1
ATOM 1404 C CA . GLU A 1 196 ? 40.756 -0.712 4.532 1.00 21.70 193 GLU A CA 1
ATOM 1405 C C . GLU A 1 196 ? 39.805 -0.676 3.349 1.00 20.66 193 GLU A C 1
ATOM 1406 O O . GLU A 1 196 ? 39.554 0.375 2.769 1.00 22.30 193 GLU A O 1
ATOM 1412 N N . TYR A 1 197 ? 39.324 -1.826 2.911 1.00 19.33 194 TYR A N 1
ATOM 1413 C CA . TYR A 1 197 ? 38.204 -1.844 1.979 1.00 17.45 194 TYR A CA 1
ATOM 1414 C C . TYR A 1 197 ? 36.981 -1.623 2.843 1.00 17.38 194 TYR A C 1
ATOM 1415 O O . TYR A 1 197 ? 36.893 -2.234 3.912 1.00 18.62 194 TYR A O 1
ATOM 1424 N N . PRO A 1 198 ? 36.012 -0.835 2.359 1.00 17.61 195 PRO A N 1
ATOM 1425 C CA . PRO A 1 198 ? 34.775 -0.626 3.089 1.00 17.38 195 PRO A CA 1
ATOM 1426 C C . PRO A 1 198 ? 34.004 -1.924 3.290 1.00 17.61 195 PRO A C 1
ATOM 1427 O O . PRO A 1 198 ? 33.878 -2.749 2.335 1.00 16.24 195 PRO A O 1
ATOM 1431 N N . VAL A 1 199 ? 33.527 -2.139 4.522 1.00 16.38 196 VAL A N 1
ATOM 1432 C CA . VAL A 1 199 ? 32.891 -3.393 4.879 1.00 16.12 196 VAL A CA 1
ATOM 1433 C C . VAL A 1 199 ? 31.377 -3.220 4.974 1.00 16.14 196 VAL A C 1
ATOM 1434 O O . VAL A 1 199 ? 30.902 -2.262 5.595 1.00 16.04 196 VAL A O 1
ATOM 1438 N N . LEU A 1 200 ? 30.662 -4.144 4.328 1.00 16.53 197 LEU A N 1
ATOM 1439 C CA . LEU A 1 200 ? 29.208 -4.273 4.417 1.00 16.50 197 LEU A CA 1
ATOM 1440 C C . LEU A 1 200 ? 28.865 -5.424 5.341 1.00 16.69 197 LEU A C 1
ATOM 1441 O O . LEU A 1 200 ? 29.254 -6.575 5.063 1.00 17.67 197 LEU A O 1
ATOM 1446 N N . LEU A 1 201 ? 28.177 -5.143 6.439 1.00 16.56 198 LEU A N 1
ATOM 1447 C CA . LEU A 1 201 ? 27.668 -6.191 7.337 1.00 16.74 198 LEU A CA 1
ATOM 1448 C C . LEU A 1 201 ? 26.213 -6.522 6.972 1.00 16.64 198 LEU A C 1
ATOM 1449 O O . LEU A 1 201 ? 25.406 -5.611 6.784 1.00 17.81 198 LEU A O 1
ATOM 1454 N N . ALA A 1 202 ? 25.927 -7.815 6.813 1.00 16.87 199 ALA A N 1
ATOM 1455 C CA . ALA A 1 202 ? 24.649 -8.339 6.363 1.00 16.92 199 ALA A CA 1
ATOM 1456 C C . ALA A 1 202 ? 24.345 -9.514 7.274 1.00 18.03 199 ALA A C 1
ATOM 1457 O O . ALA A 1 202 ? 24.686 -10.686 6.981 1.00 18.49 199 ALA A O 1
ATOM 1459 N N . THR A 1 203 ? 23.638 -9.209 8.358 1.00 18.42 200 THR A N 1
ATOM 1460 C CA . THR A 1 203 ? 23.211 -10.224 9.298 1.00 18.90 200 THR A CA 1
ATOM 1461 C C . THR A 1 203 ? 21.708 -10.340 9.405 1.00 19.12 200 THR A C 1
ATOM 1462 O O . THR A 1 203 ? 21.211 -11.291 10.019 1.00 19.07 200 THR A O 1
ATOM 1466 N N . SER A 1 204 ? 21.013 -9.335 8.899 1.00 19.62 201 SER A N 1
ATOM 1467 C CA . SER A 1 204 ? 19.584 -9.134 9.194 1.00 19.47 201 SER A CA 1
ATOM 1468 C C . SER A 1 204 ? 18.724 -10.405 9.162 1.00 21.15 201 SER A C 1
ATOM 1469 O O . SER A 1 204 ? 18.551 -10.992 8.108 1.00 19.98 201 SER A O 1
ATOM 1472 N N . ARG A 1 205 ? 18.164 -10.770 10.319 1.00 22.07 202 ARG A N 1
ATOM 1473 C CA . ARG A 1 205 ? 17.189 -11.875 10.485 1.00 22.68 202 ARG A CA 1
ATOM 1474 C C . ARG A 1 205 ? 17.752 -13.266 10.138 1.00 23.23 202 ARG A C 1
ATOM 1475 O O . ARG A 1 205 ? 16.999 -14.200 10.078 1.00 23.55 202 ARG A O 1
ATOM 1483 N N . LYS A 1 206 ? 19.082 -13.400 9.977 1.00 22.92 203 LYS A N 1
ATOM 1484 C CA . LYS A 1 206 ? 19.666 -14.653 9.594 1.00 23.28 203 LYS A CA 1
ATOM 1485 C C . LYS A 1 206 ? 19.845 -15.523 10.836 1.00 23.67 203 LYS A C 1
ATOM 1486 O O . LYS A 1 206 ? 19.626 -15.073 11.932 1.00 22.73 203 LYS A O 1
ATOM 1492 N N . ARG A 1 207 ? 20.371 -16.725 10.660 1.00 24.99 204 ARG A N 1
ATOM 1493 C CA . ARG A 1 207 ? 20.592 -17.669 11.777 1.00 26.71 204 ARG A CA 1
ATOM 1494 C C . ARG A 1 207 ? 21.425 -17.106 12.918 1.00 24.79 204 ARG A C 1
ATOM 1495 O O . ARG A 1 207 ? 21.163 -17.387 14.088 1.00 24.45 204 ARG A O 1
ATOM 1503 N N . PHE A 1 208 ? 22.422 -16.329 12.602 1.00 22.47 205 PHE A N 1
ATOM 1504 C CA . PHE A 1 208 ? 23.199 -15.730 13.620 1.00 22.73 205 PHE A CA 1
ATOM 1505 C C . PHE A 1 208 ? 22.329 -14.878 14.567 1.00 22.34 205 PHE A C 1
ATOM 1506 O O . PHE A 1 208 ? 22.517 -14.936 15.780 1.00 22.44 205 PHE A O 1
ATOM 1514 N N . THR A 1 209 ? 21.343 -14.161 14.030 1.00 22.33 206 THR A N 1
ATOM 1515 C CA . THR A 1 209 ? 20.463 -13.379 14.895 1.00 22.96 206 THR A CA 1
ATOM 1516 C C . THR A 1 209 ? 19.482 -14.235 15.689 1.00 27.05 206 THR A C 1
ATOM 1517 O O . THR A 1 209 ? 19.036 -13.839 16.800 1.00 25.53 206 THR A O 1
ATOM 1521 N N . LYS A 1 210 ? 19.114 -15.375 15.119 1.00 31.43 207 LYS A N 1
ATOM 1522 C CA . LYS A 1 210 ? 18.364 -16.409 15.853 1.00 35.10 207 LYS A CA 1
ATOM 1523 C C . LYS A 1 210 ? 19.166 -16.878 17.042 1.00 35.99 207 LYS A C 1
ATOM 1524 O O . LYS A 1 210 ? 18.635 -17.012 18.130 1.00 33.16 207 LYS A O 1
ATOM 1530 N N . GLU A 1 211 ? 20.457 -17.131 16.845 1.00 34.51 208 GLU A N 1
ATOM 1531 C CA . GLU A 1 211 ? 21.313 -17.597 17.952 1.00 35.25 208 GLU A CA 1
ATOM 1532 C C . GLU A 1 211 ? 21.416 -16.499 19.021 1.00 34.76 208 GLU A C 1
ATOM 1533 O O . GLU A 1 211 ? 21.504 -16.799 20.208 1.00 33.47 208 GLU A O 1
ATOM 1539 N N . MET A 1 212 ? 21.364 -15.227 18.609 1.00 32.70 209 MET A N 1
ATOM 1540 C CA . MET A 1 212 ? 21.414 -14.106 19.576 1.00 31.79 209 MET A CA 1
ATOM 1541 C C . MET A 1 212 ? 20.192 -14.054 20.453 1.00 34.30 209 MET A C 1
ATOM 1542 O O . MET A 1 212 ? 20.304 -13.695 21.617 1.00 32.59 209 MET A O 1
ATOM 1547 N N . MET A 1 213 ? 19.034 -14.405 19.897 1.00 37.01 210 MET A N 1
ATOM 1548 C CA . MET A 1 213 ? 17.786 -14.380 20.658 1.00 40.69 210 MET A CA 1
ATOM 1549 C C . MET A 1 213 ? 17.743 -15.590 21.584 1.00 43.22 210 MET A C 1
ATOM 1550 O O . MET A 1 213 ? 17.205 -15.503 22.672 1.00 44.18 210 MET A O 1
ATOM 1555 N N . GLY A 1 214 ? 18.271 -16.721 21.136 1.00 44.50 211 GLY A N 1
ATOM 1556 C CA . GLY A 1 214 ? 18.350 -17.909 22.000 1.00 48.97 211 GLY A CA 1
ATOM 1557 C C . GLY A 1 214 ? 17.076 -18.716 22.251 1.00 51.65 211 GLY A C 1
ATOM 1558 O O . GLY A 1 214 ? 17.084 -19.649 23.056 1.00 55.41 211 GLY A O 1
ATOM 1559 N N . TYR A 1 215 ? 15.987 -18.361 21.581 1.00 53.91 212 TYR A N 1
ATOM 1560 C CA . TYR A 1 215 ? 14.701 -19.097 21.652 1.00 54.31 212 TYR A CA 1
ATOM 1561 C C . TYR A 1 215 ? 13.971 -18.801 20.349 1.00 54.48 212 TYR A C 1
ATOM 1562 O O . TYR A 1 215 ? 14.374 -17.870 19.626 1.00 49.26 212 TYR A O 1
ATOM 1571 N N . ASP A 1 216 ? 12.905 -19.538 20.046 1.00 52.36 213 ASP A N 1
ATOM 1572 C CA . ASP A 1 216 ? 12.326 -19.480 18.691 1.00 52.03 213 ASP A CA 1
ATOM 1573 C C . ASP A 1 216 ? 11.637 -18.153 18.382 1.00 47.35 213 ASP A C 1
ATOM 1574 O O . ASP A 1 216 ? 10.823 -17.677 19.165 1.00 45.43 213 ASP A O 1
ATOM 1579 N N . THR A 1 217 ? 11.978 -17.579 17.228 1.00 39.56 214 THR A N 1
ATOM 1580 C CA . THR A 1 217 ? 11.456 -16.294 16.800 1.00 38.32 214 THR A CA 1
ATOM 1581 C C . THR A 1 217 ? 10.989 -16.319 15.346 1.00 36.84 214 THR A C 1
ATOM 1582 O O . THR A 1 217 ? 11.456 -17.118 14.551 1.00 36.94 214 THR A O 1
ATOM 1586 N N . THR A 1 218 ? 10.073 -15.432 14.998 1.00 36.83 215 THR A N 1
ATOM 1587 C CA . THR A 1 218 ? 9.790 -15.164 13.597 1.00 37.31 215 THR A CA 1
ATOM 1588 C C . THR A 1 218 ? 10.922 -14.220 13.094 1.00 35.42 215 THR A C 1
ATOM 1589 O O . THR A 1 218 ? 11.636 -13.613 13.900 1.00 33.13 215 THR A O 1
ATOM 1593 N N . PRO A 1 219 ? 11.082 -14.106 11.781 1.00 34.44 216 PRO A N 1
ATOM 1594 C CA . PRO A 1 219 ? 12.105 -13.209 11.295 1.00 34.80 216 PRO A CA 1
ATOM 1595 C C . PRO A 1 219 ? 11.938 -11.760 11.770 1.00 32.12 216 PRO A C 1
ATOM 1596 O O . PRO A 1 219 ? 12.912 -11.143 12.162 1.00 28.35 216 PRO A O 1
ATOM 1600 N N . VAL A 1 220 ? 10.729 -11.238 11.811 1.00 31.28 217 VAL A N 1
ATOM 1601 C CA . VAL A 1 220 ? 10.568 -9.838 12.163 1.00 33.16 217 VAL A CA 1
ATOM 1602 C C . VAL A 1 220 ? 10.972 -9.578 13.595 1.00 31.85 217 VAL A C 1
ATOM 1603 O O . VAL A 1 220 ? 11.453 -8.503 13.916 1.00 31.38 217 VAL A O 1
ATOM 1607 N N . GLU A 1 221 ? 10.759 -10.575 14.456 1.00 32.15 218 GLU A N 1
ATOM 1608 C CA . GLU A 1 221 ? 11.138 -10.512 15.868 1.00 30.82 218 GLU A CA 1
ATOM 1609 C C . GLU A 1 221 ? 12.639 -10.444 16.084 1.00 29.62 218 GLU A C 1
ATOM 1610 O O . GLU A 1 221 ? 13.089 -10.127 17.185 1.00 27.46 218 GLU A O 1
ATOM 1616 N N . ARG A 1 222 ? 13.424 -10.724 15.038 1.00 28.28 219 ARG A N 1
ATOM 1617 C CA . ARG A 1 222 ? 14.889 -10.616 15.136 1.00 27.23 219 ARG A CA 1
ATOM 1618 C C . ARG A 1 222 ? 15.385 -9.235 14.736 1.00 24.59 219 ARG A C 1
ATOM 1619 O O . ARG A 1 222 ? 16.599 -8.996 14.687 1.00 22.96 219 ARG A O 1
ATOM 1627 N N . ASP A 1 223 ? 14.479 -8.286 14.545 1.00 24.15 220 ASP A N 1
ATOM 1628 C CA . ASP A 1 223 ? 14.911 -6.939 14.176 1.00 23.93 220 ASP A CA 1
ATOM 1629 C C . ASP A 1 223 ? 15.769 -6.204 15.235 1.00 24.01 220 ASP A C 1
ATOM 1630 O O . ASP A 1 223 ? 16.742 -5.520 14.871 1.00 21.62 220 ASP A O 1
ATOM 1635 N N . GLU A 1 224 ? 15.438 -6.349 16.511 1.00 24.18 221 GLU A N 1
ATOM 1636 C CA . GLU A 1 224 ? 16.212 -5.665 17.561 1.00 24.40 221 GLU A CA 1
ATOM 1637 C C . GLU A 1 224 ? 17.614 -6.178 17.706 1.00 23.74 221 GLU A C 1
ATOM 1638 O O . GLU A 1 224 ? 18.595 -5.379 17.811 1.00 22.93 221 GLU A O 1
ATOM 1644 N N . VAL A 1 225 ? 17.776 -7.482 17.642 1.00 22.41 222 VAL A N 1
ATOM 1645 C CA . VAL A 1 225 ? 19.116 -8.009 17.681 1.00 21.80 222 VAL A CA 1
ATOM 1646 C C . VAL A 1 225 ? 19.878 -7.722 16.402 1.00 21.34 222 VAL A C 1
ATOM 1647 O O . VAL A 1 225 ? 21.122 -7.575 16.456 1.00 20.43 222 VAL A O 1
ATOM 1651 N N . THR A 1 226 ? 19.183 -7.639 15.278 1.00 19.40 223 THR A N 1
ATOM 1652 C CA . THR A 1 226 ? 19.825 -7.217 14.050 1.00 20.52 223 THR A CA 1
ATOM 1653 C C . THR A 1 226 ? 20.376 -5.813 14.262 1.00 19.55 223 THR A C 1
ATOM 1654 O O . THR A 1 226 ? 21.503 -5.494 13.855 1.00 18.43 223 THR A O 1
ATOM 1658 N N . ALA A 1 227 ? 19.543 -4.971 14.852 1.00 19.63 224 ALA A N 1
ATOM 1659 C CA . ALA A 1 227 ? 19.972 -3.607 15.145 1.00 19.25 224 ALA A CA 1
ATOM 1660 C C . ALA A 1 227 ? 21.169 -3.554 16.111 1.00 18.90 224 ALA A C 1
ATOM 1661 O O . ALA A 1 227 ? 22.052 -2.679 15.976 1.00 18.86 224 ALA A O 1
ATOM 1663 N N . ALA A 1 228 ? 21.270 -4.497 17.036 1.00 18.88 225 ALA A N 1
ATOM 1664 C CA . ALA A 1 228 ? 22.436 -4.581 17.879 1.00 18.72 225 ALA A CA 1
ATOM 1665 C C . ALA A 1 228 ? 23.669 -4.917 17.045 1.00 18.24 225 ALA A C 1
ATOM 1666 O O . ALA A 1 228 ? 24.713 -4.314 17.245 1.00 19.21 225 ALA A O 1
ATOM 1668 N N . THR A 1 229 ? 23.558 -5.824 16.089 1.00 17.39 226 THR A N 1
ATOM 1669 C CA . THR A 1 229 ? 24.696 -6.052 15.181 1.00 18.06 226 THR A CA 1
ATOM 1670 C C . THR A 1 229 ? 25.058 -4.801 14.384 1.00 17.02 226 THR A C 1
ATOM 1671 O O . THR A 1 229 ? 26.207 -4.597 14.091 1.00 17.01 226 THR A O 1
ATOM 1675 N N . THR A 1 230 ? 24.076 -3.963 14.030 1.00 17.18 227 THR A N 1
ATOM 1676 C CA . THR A 1 230 ? 24.371 -2.733 13.352 1.00 16.62 227 THR A CA 1
ATOM 1677 C C . THR A 1 230 ? 25.221 -1.781 14.231 1.00 16.61 227 THR A C 1
ATOM 1678 O O . THR A 1 230 ? 26.250 -1.297 13.798 1.00 15.23 227 THR A O 1
ATOM 1682 N N . ALA A 1 231 ? 24.774 -1.582 15.467 1.00 16.88 228 ALA A N 1
ATOM 1683 C CA . ALA A 1 231 ? 25.491 -0.726 16.399 1.00 17.73 228 ALA A CA 1
ATOM 1684 C C . ALA A 1 231 ? 26.926 -1.231 16.644 1.00 17.43 228 ALA A C 1
ATOM 1685 O O . ALA A 1 231 ? 27.910 -0.462 16.603 1.00 16.89 228 ALA A O 1
ATOM 1687 N N . TYR A 1 232 ? 27.037 -2.504 16.937 1.00 18.21 229 TYR A N 1
ATOM 1688 C CA . TYR A 1 232 ? 28.320 -3.147 17.202 1.00 18.15 229 TYR A CA 1
ATOM 1689 C C . TYR A 1 232 ? 29.226 -3.072 16.013 1.00 17.75 229 TYR A C 1
ATOM 1690 O O . TYR A 1 232 ? 30.366 -2.591 16.119 1.00 17.30 229 TYR A O 1
ATOM 1699 N N . GLY A 1 233 ? 28.688 -3.399 14.854 1.00 17.51 230 GLY A N 1
ATOM 1700 C CA . GLY A 1 233 ? 29.459 -3.307 13.641 1.00 17.03 230 GLY A CA 1
ATOM 1701 C C . GLY A 1 233 ? 30.008 -1.954 13.332 1.00 16.27 230 GLY A C 1
ATOM 1702 O O . GLY A 1 233 ? 31.200 -1.800 12.966 1.00 16.15 230 GLY A O 1
ATOM 1703 N N . ILE A 1 234 ? 29.170 -0.951 13.481 1.00 17.24 231 ILE A N 1
ATOM 1704 C CA . ILE A 1 234 ? 29.597 0.428 13.273 1.00 16.29 231 ILE A CA 1
ATOM 1705 C C . ILE A 1 234 ? 30.690 0.737 14.257 1.00 17.63 231 ILE A C 1
ATOM 1706 O O . ILE A 1 234 ? 31.684 1.448 13.908 1.00 17.52 231 ILE A O 1
ATOM 1711 N N . MET A 1 235 ? 30.554 0.267 15.485 1.00 19.39 232 MET A N 1
ATOM 1712 C CA . MET A 1 235 ? 31.639 0.536 16.460 1.00 20.45 232 MET A CA 1
ATOM 1713 C C . MET A 1 235 ? 32.965 -0.125 16.068 1.00 21.15 232 MET A C 1
ATOM 1714 O O . MET A 1 235 ? 34.036 0.447 16.349 1.00 18.83 232 MET A O 1
ATOM 1719 N N . LYS A 1 236 ? 32.880 -1.228 15.331 1.00 19.71 233 LYS A N 1
ATOM 1720 C CA . LYS A 1 236 ? 34.062 -1.882 14.785 1.00 20.69 233 LYS A CA 1
ATOM 1721 C C . LYS A 1 236 ? 34.553 -1.301 13.436 1.00 20.25 233 LYS A C 1
ATOM 1722 O O . LYS A 1 236 ? 35.639 -1.691 12.953 1.00 21.46 233 LYS A O 1
ATOM 1728 N N . GLY A 1 237 ? 33.800 -0.343 12.884 1.00 18.60 234 GLY A N 1
ATOM 1729 C CA . GLY A 1 237 ? 34.179 0.404 11.712 1.00 18.26 234 GLY A CA 1
ATOM 1730 C C . GLY A 1 237 ? 33.639 -0.128 10.391 1.00 16.94 234 GLY A C 1
ATOM 1731 O O . GLY A 1 237 ? 34.080 0.301 9.305 1.00 16.03 234 GLY A O 1
ATOM 1732 N N . VAL A 1 238 ? 32.623 -0.996 10.440 1.00 17.46 235 VAL A N 1
ATOM 1733 C CA . VAL A 1 238 ? 31.940 -1.337 9.175 1.00 17.86 235 VAL A CA 1
ATOM 1734 C C . VAL A 1 238 ? 31.304 -0.073 8.570 1.00 19.34 235 VAL A C 1
ATOM 1735 O O . VAL A 1 238 ? 30.955 0.844 9.293 1.00 18.68 235 VAL A O 1
ATOM 1739 N N . ARG A 1 239 ? 31.207 -0.022 7.243 1.00 18.93 236 ARG A N 1
ATOM 1740 C CA . ARG A 1 239 ? 30.806 1.223 6.548 1.00 19.62 236 ARG A CA 1
ATOM 1741 C C . ARG A 1 239 ? 29.328 1.211 6.073 1.00 18.79 236 ARG A C 1
ATOM 1742 O O . ARG A 1 239 ? 28.766 2.276 5.738 1.00 18.77 236 ARG A O 1
ATOM 1750 N N . ALA A 1 240 ? 28.732 0.028 5.962 1.00 16.83 237 ALA A N 1
ATOM 1751 C CA . ALA A 1 240 ? 27.337 -0.096 5.604 1.00 17.47 237 ALA A CA 1
ATOM 1752 C C . ALA A 1 240 ? 26.717 -1.322 6.252 1.00 17.13 237 ALA A C 1
ATOM 1753 O O . ALA A 1 240 ? 27.434 -2.283 6.643 1.00 16.61 237 ALA A O 1
ATOM 1755 N N . VAL A 1 241 ? 25.405 -1.277 6.408 1.00 16.64 238 VAL A N 1
ATOM 1756 C CA . VAL A 1 241 ? 24.645 -2.426 6.894 1.00 16.84 238 VAL A CA 1
ATOM 1757 C C . VAL A 1 241 ? 23.500 -2.752 5.953 1.00 16.72 238 VAL A C 1
ATOM 1758 O O . VAL A 1 241 ? 22.886 -1.832 5.372 1.00 16.30 238 VAL A O 1
ATOM 1762 N N . ARG A 1 242 ? 23.272 -4.047 5.720 1.00 16.85 239 ARG A N 1
ATOM 1763 C CA . ARG A 1 242 ? 22.241 -4.449 4.781 1.00 16.84 239 ARG A CA 1
ATOM 1764 C C . ARG A 1 242 ? 21.109 -5.028 5.615 1.00 17.61 239 ARG A C 1
ATOM 1765 O O . ARG A 1 242 ? 21.304 -6.023 6.295 1.00 19.24 239 ARG A O 1
ATOM 1773 N N . VAL A 1 243 ? 19.932 -4.409 5.565 1.00 18.11 240 VAL A N 1
ATOM 1774 C CA . VAL A 1 243 ? 18.920 -4.667 6.568 1.00 18.91 240 VAL A CA 1
ATOM 1775 C C . VAL A 1 243 ? 17.487 -4.707 6.010 1.00 20.82 240 VAL A C 1
ATOM 1776 O O . VAL A 1 243 ? 17.168 -4.020 5.033 1.00 23.59 240 VAL A O 1
ATOM 1780 N N . HIS A 1 244 ? 16.631 -5.488 6.651 1.00 21.23 241 HIS A N 1
ATOM 1781 C CA . HIS A 1 244 ? 15.218 -5.510 6.282 1.00 22.89 241 HIS A CA 1
ATOM 1782 C C . HIS A 1 244 ? 14.506 -4.314 6.843 1.00 23.60 241 HIS A C 1
ATOM 1783 O O . HIS A 1 244 ? 13.691 -3.690 6.153 1.00 25.87 241 HIS A O 1
ATOM 1790 N N . ASN A 1 245 ? 14.780 -3.983 8.098 1.00 23.28 242 ASN A N 1
ATOM 1791 C CA . ASN A 1 245 ? 14.050 -2.891 8.778 1.00 22.61 242 ASN A CA 1
ATOM 1792 C C . ASN A 1 245 ? 14.865 -1.592 8.657 1.00 21.88 242 ASN A C 1
ATOM 1793 O O . ASN A 1 245 ? 15.796 -1.323 9.460 1.00 21.25 242 ASN A O 1
ATOM 1798 N N . VAL A 1 246 ? 14.550 -0.819 7.625 1.00 19.71 243 VAL A N 1
ATOM 1799 C CA . VAL A 1 246 ? 15.350 0.328 7.286 1.00 20.68 243 VAL A CA 1
ATOM 1800 C C . VAL A 1 246 ? 15.259 1.409 8.360 1.00 20.64 243 VAL A C 1
ATOM 1801 O O . VAL A 1 246 ? 16.270 1.950 8.804 1.00 20.81 243 VAL A O 1
ATOM 1805 N N . GLU A 1 247 ? 14.060 1.702 8.832 1.00 21.23 244 GLU A N 1
ATOM 1806 C CA . GLU A 1 247 ? 13.902 2.833 9.733 1.00 22.41 244 GLU A CA 1
ATOM 1807 C C . GLU A 1 247 ? 14.623 2.640 11.096 1.00 21.19 244 GLU A C 1
ATOM 1808 O O . GLU A 1 247 ? 15.353 3.524 11.587 1.00 20.95 244 GLU A O 1
ATOM 1814 N N . LEU A 1 248 ? 14.467 1.458 11.671 1.00 19.93 245 LEU A N 1
ATOM 1815 C CA . LEU A 1 248 ? 15.097 1.145 12.938 1.00 20.38 245 LEU A CA 1
ATOM 1816 C C . LEU A 1 248 ? 16.632 1.274 12.883 1.00 19.99 245 LEU A C 1
ATOM 1817 O O . LEU A 1 248 ? 17.247 1.938 13.716 1.00 20.12 245 LEU A O 1
ATOM 1822 N N . ASN A 1 249 ? 17.215 0.634 11.894 1.00 20.03 246 ASN A N 1
ATOM 1823 C CA . ASN A 1 249 ? 18.648 0.662 11.653 1.00 20.20 246 ASN A CA 1
ATOM 1824 C C . ASN A 1 249 ? 19.158 2.033 11.232 1.00 19.74 246 ASN A C 1
ATOM 1825 O O . ASN A 1 249 ? 20.237 2.454 11.648 1.00 20.94 246 ASN A O 1
ATOM 1830 N N . ALA A 1 250 ? 18.392 2.763 10.420 1.00 19.59 247 ALA A N 1
ATOM 1831 C CA . ALA A 1 250 ? 18.837 4.118 10.025 1.00 18.85 247 ALA A CA 1
ATOM 1832 C C . ALA A 1 250 ? 18.921 5.032 11.280 1.00 18.89 247 ALA A C 1
ATOM 1833 O O . ALA A 1 250 ? 19.891 5.766 11.461 1.00 17.67 247 ALA A O 1
ATOM 1835 N N . LYS A 1 251 ? 17.946 4.945 12.191 1.00 18.97 248 LYS A N 1
ATOM 1836 C CA . LYS A 1 251 ? 17.939 5.832 13.339 1.00 20.04 248 LYS A CA 1
ATOM 1837 C C . LYS A 1 251 ? 18.976 5.365 14.364 1.00 19.53 248 LYS A C 1
ATOM 1838 O O . LYS A 1 251 ? 19.671 6.172 14.990 1.00 19.43 248 LYS A O 1
ATOM 1844 N N . LEU A 1 252 ? 19.115 4.063 14.525 1.00 20.54 249 LEU A N 1
ATOM 1845 C CA . LEU A 1 252 ? 20.142 3.554 15.401 1.00 22.24 249 LEU A CA 1
ATOM 1846 C C . LEU A 1 252 ? 21.534 3.996 14.930 1.00 20.12 249 LEU A C 1
ATOM 1847 O O . LEU A 1 252 ? 22.372 4.460 15.709 1.00 17.61 249 LEU A O 1
ATOM 1852 N N . ALA A 1 253 ? 21.762 3.811 13.643 1.00 18.73 250 ALA A N 1
ATOM 1853 C CA . ALA A 1 253 ? 23.058 4.148 13.030 1.00 17.35 250 ALA A CA 1
ATOM 1854 C C . ALA A 1 253 ? 23.341 5.624 13.070 1.00 16.83 250 ALA A C 1
ATOM 1855 O O . ALA A 1 253 ? 24.477 6.003 13.329 1.00 16.86 250 ALA A O 1
ATOM 1857 N N . LYS A 1 254 ? 22.330 6.455 12.860 1.00 18.16 251 LYS A N 1
ATOM 1858 C CA . LYS A 1 254 ? 22.439 7.878 13.027 1.00 19.41 251 LYS A CA 1
ATOM 1859 C C . LYS A 1 254 ? 22.943 8.220 14.434 1.00 18.28 251 LYS A C 1
ATOM 1860 O O . LYS A 1 254 ? 23.857 9.018 14.591 1.00 17.44 251 LYS A O 1
ATOM 1866 N N . GLY A 1 255 ? 22.380 7.566 15.440 1.00 18.69 252 GLY A N 1
ATOM 1867 C CA . GLY A 1 255 ? 22.813 7.736 16.814 1.00 17.39 252 GLY A CA 1
ATOM 1868 C C . GLY A 1 255 ? 24.237 7.261 17.080 1.00 16.23 252 GLY A C 1
ATOM 1869 O O . GLY A 1 255 ? 25.016 7.962 17.740 1.00 16.73 252 GLY A O 1
ATOM 1870 N N . ILE A 1 256 ? 24.576 6.094 16.586 1.00 15.55 253 ILE A N 1
ATOM 1871 C CA . ILE A 1 256 ? 25.912 5.571 16.800 1.00 15.68 253 ILE A CA 1
ATOM 1872 C C . ILE A 1 256 ? 26.934 6.459 16.081 1.00 15.47 253 ILE A C 1
ATOM 1873 O O . ILE A 1 256 ? 27.925 6.822 16.679 1.00 16.13 253 ILE A O 1
ATOM 1878 N N . ASP A 1 257 ? 26.657 6.863 14.835 1.00 15.96 254 ASP A N 1
ATOM 1879 C CA . ASP A 1 257 ? 27.567 7.771 14.130 1.00 16.84 254 ASP A CA 1
ATOM 1880 C C . ASP A 1 257 ? 27.767 9.048 14.944 1.00 16.38 254 ASP A C 1
ATOM 1881 O O . ASP A 1 257 ? 28.881 9.535 15.063 1.00 17.24 254 ASP A O 1
ATOM 1886 N N . PHE A 1 258 ? 26.693 9.614 15.463 1.00 15.76 255 PHE A N 1
ATOM 1887 C CA . PHE A 1 258 ? 26.755 10.822 16.259 1.00 16.93 255 PHE A CA 1
ATOM 1888 C C . PHE A 1 258 ? 27.628 10.640 17.487 1.00 16.42 255 PHE A C 1
ATOM 1889 O O . PHE A 1 258 ? 28.439 11.521 17.822 1.00 17.08 255 PHE A O 1
ATOM 1897 N N . LEU A 1 259 ? 27.462 9.510 18.169 1.00 16.57 256 LEU A N 1
ATOM 1898 C CA . LEU A 1 259 ? 28.277 9.236 19.383 1.00 16.87 256 LEU A CA 1
ATOM 1899 C C . LEU A 1 259 ? 29.768 9.018 19.085 1.00 17.65 256 LEU A C 1
ATOM 1900 O O . LEU A 1 259 ? 30.637 9.496 19.808 1.00 17.38 256 LEU A O 1
ATOM 1905 N N . LYS A 1 260 ? 30.033 8.315 17.994 1.00 18.87 257 LYS A N 1
ATOM 1906 C CA . LYS A 1 260 ? 31.424 8.114 17.550 1.00 20.01 257 LYS A CA 1
ATOM 1907 C C . LYS A 1 260 ? 32.061 9.381 17.136 1.00 20.87 257 LYS A C 1
ATOM 1908 O O . LYS A 1 260 ? 33.220 9.640 17.505 1.00 21.27 257 LYS A O 1
ATOM 1914 N N . GLU A 1 261 ? 31.342 10.200 16.356 1.00 21.72 258 GLU A N 1
ATOM 1915 C CA . GLU A 1 261 ? 31.904 11.504 15.986 1.00 23.51 258 GLU A CA 1
ATOM 1916 C C . GLU A 1 261 ? 32.165 12.407 17.168 1.00 21.81 258 GLU A C 1
ATOM 1917 O O . GLU A 1 261 ? 33.210 13.107 17.230 1.00 20.14 258 GLU A O 1
ATOM 1923 N N . ASN A 1 262 ? 31.233 12.417 18.117 1.00 20.70 259 ASN A N 1
ATOM 1924 C CA . ASN A 1 262 ? 31.392 13.215 19.284 1.00 21.71 259 ASN A CA 1
ATOM 1925 C C . ASN A 1 262 ? 32.629 12.792 20.098 1.00 21.53 259 ASN A C 1
ATOM 1926 O O . ASN A 1 262 ? 33.326 13.646 20.649 1.00 22.88 259 ASN A O 1
ATOM 1931 N N . GLU A 1 263 ? 32.821 11.490 20.239 1.00 21.57 260 GLU A N 1
ATOM 1932 C CA . GLU A 1 263 ? 33.978 10.948 20.929 1.00 23.91 260 GLU A CA 1
ATOM 1933 C C . GLU A 1 263 ? 35.317 11.359 20.211 1.00 26.01 260 GLU A C 1
ATOM 1934 O O . GLU A 1 263 ? 36.285 11.785 20.844 1.00 25.78 260 GLU A O 1
ATOM 1940 N N A ASN A 1 264 ? 35.340 11.217 18.893 0.50 27.40 261 ASN A N 1
ATOM 1941 N N B ASN A 1 264 ? 35.333 11.233 18.895 0.50 27.09 261 ASN A N 1
ATOM 1942 C CA A ASN A 1 264 ? 36.484 11.610 18.065 0.50 28.83 261 ASN A CA 1
ATOM 1943 C CA B ASN A 1 264 ? 36.506 11.560 18.096 0.50 28.49 261 ASN A CA 1
ATOM 1944 C C A ASN A 1 264 ? 36.800 13.066 18.207 0.50 30.97 261 ASN A C 1
ATOM 1945 C C B ASN A 1 264 ? 36.812 13.049 18.115 0.50 30.68 261 ASN A C 1
ATOM 1946 O O A ASN A 1 264 ? 37.936 13.450 18.540 0.50 33.45 261 ASN A O 1
ATOM 1947 O O B ASN A 1 264 ? 37.980 13.436 18.268 0.50 33.97 261 ASN A O 1
ATOM 1956 N N . ALA A 1 265 ? 35.784 13.894 18.017 1.00 31.74 262 ALA A N 1
ATOM 1957 C CA . ALA A 1 265 ? 35.965 15.342 18.110 1.00 34.32 262 ALA A CA 1
ATOM 1958 C C . ALA A 1 265 ? 36.534 15.793 19.456 1.00 37.58 262 ALA A C 1
ATOM 1959 O O . ALA A 1 265 ? 37.204 16.821 19.562 1.00 36.82 262 ALA A O 1
ATOM 1961 N N . ARG A 1 266 ? 36.205 15.046 20.486 1.00 38.69 263 ARG A N 1
ATOM 1962 C CA . ARG A 1 266 ? 36.629 15.375 21.829 1.00 39.89 263 ARG A CA 1
ATOM 1963 C C . ARG A 1 266 ? 37.895 14.617 22.338 1.00 42.25 263 ARG A C 1
ATOM 1964 O O . ARG A 1 266 ? 38.260 14.740 23.501 1.00 47.04 263 ARG A O 1
ATOM 1972 N N . HIS A 1 267 ? 38.531 13.813 21.491 1.00 41.19 264 HIS A N 1
ATOM 1973 C CA . HIS A 1 267 ? 39.864 13.298 21.782 1.00 45.13 264 HIS A CA 1
ATOM 1974 C C . HIS A 1 267 ? 40.815 13.841 20.702 1.00 43.25 264 HIS A C 1
ATOM 1975 O O . HIS A 1 267 ? 42.007 13.703 20.869 1.00 50.80 264 HIS A O 1
ATOM 1982 N N . THR B 1 5 ? 28.063 -10.617 33.468 1.00 48.90 2 THR B N 1
ATOM 1983 C CA . THR B 1 5 ? 26.583 -10.592 33.674 1.00 46.73 2 THR B CA 1
ATOM 1984 C C . THR B 1 5 ? 25.935 -9.538 32.749 1.00 38.42 2 THR B C 1
ATOM 1985 O O . THR B 1 5 ? 26.571 -8.625 32.254 1.00 36.94 2 THR B O 1
ATOM 1989 N N . LYS B 1 6 ? 24.651 -9.708 32.520 1.00 35.31 3 LYS B N 1
ATOM 1990 C CA . LYS B 1 6 ? 23.863 -8.817 31.727 1.00 32.78 3 LYS B CA 1
ATOM 1991 C C . LYS B 1 6 ? 23.923 -7.341 32.162 1.00 29.25 3 LYS B C 1
ATOM 1992 O O . LYS B 1 6 ? 24.118 -6.985 33.361 1.00 26.83 3 LYS B O 1
ATOM 1998 N N . THR B 1 7 ? 23.729 -6.478 31.181 1.00 25.01 4 THR B N 1
ATOM 1999 C CA . THR B 1 7 ? 23.371 -5.094 31.466 1.00 24.32 4 THR B CA 1
ATOM 2000 C C . THR B 1 7 ? 21.959 -5.075 32.019 1.00 24.97 4 THR B C 1
ATOM 2001 O O . THR B 1 7 ? 21.077 -5.691 31.427 1.00 25.40 4 THR B O 1
ATOM 2005 N N . LYS B 1 8 ? 21.748 -4.366 33.137 1.00 24.70 5 LYS B N 1
ATOM 2006 C CA . LYS B 1 8 ? 20.413 -4.237 33.739 1.00 27.05 5 LYS B CA 1
ATOM 2007 C C . LYS B 1 8 ? 19.559 -3.141 33.111 1.00 25.57 5 LYS B C 1
ATOM 2008 O O . LYS B 1 8 ? 20.005 -2.039 32.840 1.00 24.50 5 LYS B O 1
ATOM 2014 N N . ILE B 1 9 ? 18.315 -3.487 32.865 1.00 24.49 6 ILE B N 1
ATOM 2015 C CA . ILE B 1 9 ? 17.371 -2.599 32.280 1.00 25.06 6 ILE B CA 1
ATOM 2016 C C . ILE B 1 9 ? 16.474 -2.040 33.363 1.00 25.66 6 ILE B C 1
ATOM 2017 O O . ILE B 1 9 ? 15.760 -2.801 34.039 1.00 25.61 6 ILE B O 1
ATOM 2022 N N . MET B 1 10 ? 16.569 -0.732 33.566 1.00 26.00 7 MET B N 1
ATOM 2023 C CA . MET B 1 10 ? 15.765 -0.029 34.559 1.00 26.77 7 MET B CA 1
ATOM 2024 C C . MET B 1 10 ? 14.636 0.692 33.883 1.00 26.67 7 MET B C 1
ATOM 2025 O O . MET B 1 10 ? 14.877 1.650 33.149 1.00 25.47 7 MET B O 1
ATOM 2030 N N . GLY B 1 11 ? 13.399 0.329 34.193 1.00 26.47 8 GLY B N 1
ATOM 2031 C CA . GLY B 1 11 ? 12.293 1.022 33.609 1.00 26.76 8 GLY B CA 1
ATOM 2032 C C . GLY B 1 11 ? 11.912 2.197 34.472 1.00 29.59 8 GLY B C 1
ATOM 2033 O O . GLY B 1 11 ? 12.148 2.221 35.673 1.00 31.40 8 GLY B O 1
ATOM 2034 N N . ILE B 1 12 ? 11.295 3.188 33.871 1.00 30.68 9 ILE B N 1
ATOM 2035 C CA . ILE B 1 12 ? 10.893 4.375 34.558 1.00 31.25 9 ILE B CA 1
ATOM 2036 C C . ILE B 1 12 ? 9.409 4.294 34.880 1.00 33.91 9 ILE B C 1
ATOM 2037 O O . ILE B 1 12 ? 8.605 4.130 33.979 1.00 33.22 9 ILE B O 1
ATOM 2042 N N . LEU B 1 13 ? 9.069 4.490 36.150 1.00 34.77 10 LEU B N 1
ATOM 2043 C CA . LEU B 1 13 ? 7.671 4.585 36.592 1.00 38.19 10 LEU B CA 1
ATOM 2044 C C . LEU B 1 13 ? 7.472 5.917 37.331 1.00 41.64 10 LEU B C 1
ATOM 2045 O O . LEU B 1 13 ? 7.855 6.066 38.502 1.00 43.98 10 LEU B O 1
ATOM 2050 N N . ASN B 1 14 ? 6.873 6.891 36.667 1.00 44.78 11 ASN B N 1
ATOM 2051 C CA . ASN B 1 14 ? 6.619 8.161 37.317 1.00 50.52 11 ASN B CA 1
ATOM 2052 C C . ASN B 1 14 ? 5.247 8.117 37.990 1.00 52.67 11 ASN B C 1
ATOM 2053 O O . ASN B 1 14 ? 4.365 7.424 37.528 1.00 53.38 11 ASN B O 1
ATOM 2058 N N . VAL B 1 15 ? 5.093 8.806 39.111 1.00 55.91 12 VAL B N 1
ATOM 2059 C CA . VAL B 1 15 ? 3.818 8.778 39.848 1.00 60.54 12 VAL B CA 1
ATOM 2060 C C . VAL B 1 15 ? 3.317 10.183 40.225 1.00 64.39 12 VAL B C 1
ATOM 2061 O O . VAL B 1 15 ? 4.104 11.033 40.613 1.00 62.76 12 VAL B O 1
ATOM 2065 N N . THR B 1 16 ? 1.999 10.405 40.100 1.00 71.21 13 THR B N 1
ATOM 2066 C CA . THR B 1 16 ? 1.367 11.749 40.129 1.00 73.58 13 THR B CA 1
ATOM 2067 C C . THR B 1 16 ? 0.172 11.796 41.089 1.00 77.86 13 THR B C 1
ATOM 2068 O O . THR B 1 16 ? -0.391 12.868 41.366 1.00 82.49 13 THR B O 1
ATOM 2072 N N . ASN B 1 27 ? -7.310 3.533 38.745 1.00 70.22 24 ASN B N 1
ATOM 2073 C CA . ASN B 1 27 ? -6.771 4.520 39.676 1.00 70.11 24 ASN B CA 1
ATOM 2074 C C . ASN B 1 27 ? -5.265 4.380 39.680 1.00 68.47 24 ASN B C 1
ATOM 2075 O O . ASN B 1 27 ? -4.727 3.430 39.094 1.00 66.63 24 ASN B O 1
ATOM 2080 N N . ASN B 1 28 ? -4.585 5.306 40.350 1.00 68.35 25 ASN B N 1
ATOM 2081 C CA . ASN B 1 28 ? -3.127 5.441 40.210 1.00 65.38 25 ASN B CA 1
ATOM 2082 C C . ASN B 1 28 ? -2.345 4.204 40.633 1.00 62.63 25 ASN B C 1
ATOM 2083 O O . ASN B 1 28 ? -1.361 3.860 39.984 1.00 59.25 25 ASN B O 1
ATOM 2088 N N . VAL B 1 29 ? -2.790 3.517 41.688 1.00 62.59 26 VAL B N 1
ATOM 2089 C CA . VAL B 1 29 ? -2.107 2.290 42.113 1.00 61.24 26 VAL B CA 1
ATOM 2090 C C . VAL B 1 29 ? -2.274 1.155 41.093 1.00 59.83 26 VAL B C 1
ATOM 2091 O O . VAL B 1 29 ? -1.287 0.486 40.721 1.00 54.39 26 VAL B O 1
ATOM 2095 N N . GLU B 1 30 ? -3.518 0.942 40.655 1.00 61.26 27 GLU B N 1
ATOM 2096 C CA . GLU B 1 30 ? -3.824 -0.081 39.659 1.00 62.01 27 GLU B CA 1
ATOM 2097 C C . GLU B 1 30 ? -3.090 0.210 38.357 1.00 58.20 27 GLU B C 1
ATOM 2098 O O . GLU B 1 30 ? -2.584 -0.697 37.706 1.00 54.98 27 GLU B O 1
ATOM 2104 N N . THR B 1 31 ? -3.060 1.481 37.979 1.00 56.48 28 THR B N 1
ATOM 2105 C CA . THR B 1 31 ? -2.419 1.869 36.755 1.00 54.80 28 THR B CA 1
ATOM 2106 C C . THR B 1 31 ? -0.938 1.549 36.864 1.00 52.51 28 THR B C 1
ATOM 2107 O O . THR B 1 31 ? -0.357 1.022 35.908 1.00 53.58 28 THR B O 1
ATOM 2111 N N . ALA B 1 32 ? -0.353 1.844 38.031 1.00 51.06 29 ALA B N 1
ATOM 2112 C CA . ALA B 1 32 ? 1.055 1.582 38.303 1.00 50.96 29 ALA B CA 1
ATOM 2113 C C . ALA B 1 32 ? 1.331 0.083 38.320 1.00 50.82 29 ALA B C 1
ATOM 2114 O O . ALA B 1 32 ? 2.347 -0.358 37.790 1.00 49.39 29 ALA B O 1
ATOM 2116 N N . ILE B 1 33 ? 0.418 -0.694 38.906 1.00 51.67 30 ILE B N 1
ATOM 2117 C CA . ILE B 1 33 ? 0.545 -2.152 38.926 1.00 51.87 30 ILE B CA 1
ATOM 2118 C C . ILE B 1 33 ? 0.587 -2.680 37.494 1.00 49.11 30 ILE B C 1
ATOM 2119 O O . ILE B 1 33 ? 1.471 -3.441 37.159 1.00 47.42 30 ILE B O 1
ATOM 2124 N N . ASN B 1 34 ? -0.383 -2.293 36.669 1.00 49.06 31 ASN B N 1
ATOM 2125 C CA . ASN B 1 34 ? -0.435 -2.762 35.283 1.00 48.44 31 ASN B CA 1
ATOM 2126 C C . ASN B 1 34 ? 0.817 -2.360 34.470 1.00 45.60 31 ASN B C 1
ATOM 2127 O O . ASN B 1 34 ? 1.368 -3.173 33.729 1.00 43.00 31 ASN B O 1
ATOM 2132 N N . ARG B 1 35 ? 1.257 -1.120 34.613 1.00 45.27 32 ARG B N 1
ATOM 2133 C CA . ARG B 1 35 ? 2.458 -0.683 33.895 1.00 44.56 32 ARG B CA 1
ATOM 2134 C C . ARG B 1 35 ? 3.710 -1.475 34.352 1.00 43.15 32 ARG B C 1
ATOM 2135 O O . ARG B 1 35 ? 4.524 -1.944 33.523 1.00 41.01 32 ARG B O 1
ATOM 2143 N N . VAL B 1 36 ? 3.854 -1.701 35.647 1.00 41.88 33 VAL B N 1
ATOM 2144 C CA . VAL B 1 36 ? 4.964 -2.524 36.097 1.00 40.14 33 VAL B CA 1
ATOM 2145 C C . VAL B 1 36 ? 4.873 -3.968 35.550 1.00 41.04 33 VAL B C 1
ATOM 2146 O O . VAL B 1 36 ? 5.865 -4.518 35.107 1.00 40.06 33 VAL B O 1
ATOM 2150 N N . LYS B 1 37 ? 3.696 -4.590 35.560 1.00 43.60 34 LYS B N 1
ATOM 2151 C CA . LYS B 1 37 ? 3.565 -5.905 34.918 1.00 45.06 34 LYS B CA 1
ATOM 2152 C C . LYS B 1 37 ? 4.037 -5.887 33.438 1.00 41.95 34 LYS B C 1
ATOM 2153 O O . LYS B 1 37 ? 4.763 -6.791 32.993 1.00 39.74 34 LYS B O 1
ATOM 2159 N N . ALA B 1 38 ? 3.635 -4.859 32.695 1.00 41.01 35 ALA B N 1
ATOM 2160 C CA . ALA B 1 38 ? 4.073 -4.697 31.294 1.00 40.30 35 ALA B CA 1
ATOM 2161 C C . ALA B 1 38 ? 5.615 -4.568 31.148 1.00 38.29 35 ALA B C 1
ATOM 2162 O O . ALA B 1 38 ? 6.239 -5.287 30.345 1.00 37.66 35 ALA B O 1
ATOM 2164 N N . MET B 1 39 ? 6.220 -3.663 31.917 1.00 37.06 36 MET B N 1
ATOM 2165 C CA . MET B 1 39 ? 7.682 -3.543 31.982 1.00 36.16 36 MET B CA 1
ATOM 2166 C C . MET B 1 39 ? 8.446 -4.830 32.369 1.00 35.34 36 MET B C 1
ATOM 2167 O O . MET B 1 39 ? 9.443 -5.162 31.732 1.00 30.99 36 MET B O 1
ATOM 2172 N N . ILE B 1 40 ? 7.978 -5.583 33.363 1.00 36.45 37 ILE B N 1
ATOM 2173 C CA . ILE B 1 40 ? 8.604 -6.873 33.689 1.00 37.81 37 ILE B CA 1
ATOM 2174 C C . ILE B 1 40 ? 8.527 -7.794 32.460 1.00 39.27 37 ILE B C 1
ATOM 2175 O O . ILE B 1 40 ? 9.527 -8.417 32.095 1.00 38.05 37 ILE B O 1
ATOM 2180 N N . ASP B 1 41 ? 7.351 -7.858 31.824 1.00 39.88 38 ASP B N 1
ATOM 2181 C CA . ASP B 1 41 ? 7.172 -8.649 30.614 1.00 40.94 38 ASP B CA 1
ATOM 2182 C C . ASP B 1 41 ? 8.105 -8.197 29.480 1.00 39.91 38 ASP B C 1
ATOM 2183 O O . ASP B 1 41 ? 8.576 -9.028 28.716 1.00 38.66 38 ASP B O 1
ATOM 2188 N N . GLU B 1 42 ? 8.365 -6.896 29.388 1.00 36.17 39 GLU B N 1
ATOM 2189 C CA . GLU B 1 42 ? 9.251 -6.336 28.353 1.00 34.68 39 GLU B CA 1
ATOM 2190 C C . GLU B 1 42 ? 10.763 -6.480 28.643 1.00 32.16 39 GLU B C 1
ATOM 2191 O O . GLU B 1 42 ? 11.583 -6.134 27.788 1.00 32.37 39 GLU B O 1
ATOM 2197 N N . GLY B 1 43 ? 11.136 -6.958 29.831 1.00 31.02 40 GLY B N 1
ATOM 2198 C CA . GLY B 1 43 ? 12.531 -7.309 30.124 1.00 29.33 40 GLY B CA 1
ATOM 2199 C C . GLY B 1 43 ? 13.170 -6.415 31.171 1.00 28.21 40 GLY B C 1
ATOM 2200 O O . GLY B 1 43 ? 14.403 -6.338 31.276 1.00 28.24 40 GLY B O 1
ATOM 2201 N N . ALA B 1 44 ? 12.353 -5.705 31.944 1.00 28.05 41 ALA B N 1
ATOM 2202 C CA . ALA B 1 44 ? 12.896 -4.803 32.947 1.00 27.55 41 ALA B CA 1
ATOM 2203 C C . ALA B 1 44 ? 13.445 -5.604 34.097 1.00 27.77 41 ALA B C 1
ATOM 2204 O O . ALA B 1 44 ? 12.839 -6.580 34.499 1.00 30.38 41 ALA B O 1
ATOM 2206 N N . ASP B 1 45 ? 14.609 -5.210 34.608 1.00 26.67 42 ASP B N 1
ATOM 2207 C CA . ASP B 1 45 ? 15.232 -5.857 35.786 1.00 27.99 42 ASP B CA 1
ATOM 2208 C C . ASP B 1 45 ? 14.945 -5.013 37.031 1.00 27.35 42 ASP B C 1
ATOM 2209 O O . ASP B 1 45 ? 14.938 -5.508 38.179 1.00 28.15 42 ASP B O 1
ATOM 2214 N N . ILE B 1 46 ? 14.761 -3.716 36.816 1.00 26.29 43 ILE B N 1
ATOM 2215 C CA . ILE B 1 46 ? 14.572 -2.760 37.893 1.00 27.37 43 ILE B CA 1
ATOM 2216 C C . ILE B 1 46 ? 13.517 -1.776 37.448 1.00 27.64 43 ILE B C 1
ATOM 2217 O O . ILE B 1 46 ? 13.511 -1.358 36.282 1.00 27.02 43 ILE B O 1
ATOM 2222 N N . ILE B 1 47 ? 12.648 -1.398 38.366 1.00 29.31 44 ILE B N 1
ATOM 2223 C CA . ILE B 1 47 ? 11.708 -0.345 38.129 1.00 30.96 44 ILE B CA 1
ATOM 2224 C C . ILE B 1 47 ? 12.135 0.830 38.971 1.00 30.63 44 ILE B C 1
ATOM 2225 O O . ILE B 1 47 ? 12.246 0.688 40.173 1.00 32.06 44 ILE B O 1
ATOM 2230 N N . ASP B 1 48 ? 12.354 1.987 38.345 1.00 30.00 45 ASP B N 1
ATOM 2231 C CA . ASP B 1 48 ? 12.681 3.244 39.053 1.00 31.25 45 ASP B CA 1
ATOM 2232 C C . ASP B 1 48 ? 11.403 4.086 39.267 1.00 32.69 45 ASP B C 1
ATOM 2233 O O . ASP B 1 48 ? 10.784 4.576 38.310 1.00 32.08 45 ASP B O 1
ATOM 2238 N N . VAL B 1 49 ? 11.006 4.175 40.534 1.00 34.43 46 VAL B N 1
ATOM 2239 C CA . VAL B 1 49 ? 9.747 4.817 40.978 1.00 36.56 46 VAL B CA 1
ATOM 2240 C C . VAL B 1 49 ? 10.117 6.149 41.541 1.00 39.25 46 VAL B C 1
ATOM 2241 O O . VAL B 1 49 ? 10.885 6.228 42.526 1.00 39.76 46 VAL B O 1
ATOM 2245 N N . GLY B 1 50 ? 9.605 7.201 40.938 1.00 41.05 47 GLY B N 1
ATOM 2246 C CA . GLY B 1 50 ? 9.830 8.511 41.522 1.00 46.31 47 GLY B CA 1
ATOM 2247 C C . GLY B 1 50 ? 8.650 9.410 41.377 1.00 47.55 47 GLY B C 1
ATOM 2248 O O . GLY B 1 50 ? 7.934 9.314 40.399 1.00 50.51 47 GLY B O 1
ATOM 2249 N N . GLY B 1 51 ? 8.461 10.296 42.344 1.00 53.40 48 GLY B N 1
ATOM 2250 C CA . GLY B 1 51 ? 7.365 11.266 42.323 1.00 55.85 48 GLY B CA 1
ATOM 2251 C C . GLY B 1 51 ? 7.818 12.702 42.546 1.00 58.96 48 GLY B C 1
ATOM 2252 O O . GLY B 1 51 ? 7.004 13.545 42.914 1.00 60.76 48 GLY B O 1
ATOM 2253 N N . VAL B 1 52 ? 9.112 12.982 42.327 1.00 59.81 49 VAL B N 1
ATOM 2254 C CA . VAL B 1 52 ? 9.714 14.306 42.604 1.00 60.80 49 VAL B CA 1
ATOM 2255 C C . VAL B 1 52 ? 10.904 14.560 41.682 1.00 60.69 49 VAL B C 1
ATOM 2256 O O . VAL B 1 52 ? 11.756 13.684 41.499 1.00 62.09 49 VAL B O 1
ATOM 2260 N N . SER B 1 53 ? 10.969 15.768 41.124 1.00 61.50 50 SER B N 1
ATOM 2261 C CA . SER B 1 53 ? 12.045 16.175 40.211 1.00 60.00 50 SER B CA 1
ATOM 2262 C C . SER B 1 53 ? 12.970 17.212 40.862 1.00 60.32 50 SER B C 1
ATOM 2263 O O . SER B 1 53 ? 12.541 17.981 41.741 1.00 59.58 50 SER B O 1
ATOM 2266 N N . THR B 1 54 ? 14.236 17.212 40.426 1.00 57.50 51 THR B N 1
ATOM 2267 C CA . THR B 1 54 ? 15.242 18.204 40.869 1.00 58.58 51 THR B CA 1
ATOM 2268 C C . THR B 1 54 ? 15.693 19.179 39.757 1.00 61.16 51 THR B C 1
ATOM 2269 O O . THR B 1 54 ? 16.634 19.955 39.953 1.00 59.34 51 THR B O 1
ATOM 2273 N N . ARG B 1 55 ? 15.030 19.143 38.597 1.00 64.46 52 ARG B N 1
ATOM 2274 C CA . ARG B 1 55 ? 15.265 20.168 37.569 1.00 69.15 52 ARG B CA 1
ATOM 2275 C C . ARG B 1 55 ? 14.781 21.538 38.045 1.00 69.98 52 ARG B C 1
ATOM 2276 O O . ARG B 1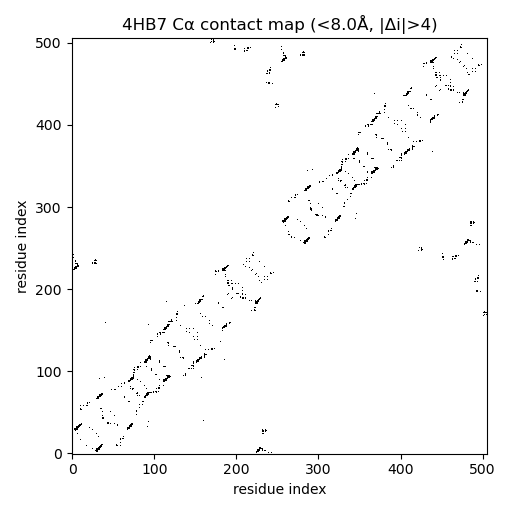 55 ? 13.826 21.611 38.824 1.00 67.34 52 ARG B O 1
ATOM 2284 N N . PRO B 1 56 ? 15.430 22.624 37.569 1.00 73.33 53 PRO B N 1
ATOM 2285 C CA . PRO B 1 56 ? 14.873 23.985 37.755 1.00 77.91 53 PRO B CA 1
ATOM 2286 C C . PRO B 1 56 ? 13.453 24.133 37.169 1.00 80.97 53 PRO B C 1
ATOM 2287 O O . PRO B 1 56 ? 12.561 24.686 37.828 1.00 81.35 53 PRO B O 1
ATOM 2291 N N . GLY B 1 57 ? 13.261 23.628 35.948 1.00 83.29 54 GLY B N 1
ATOM 2292 C CA . GLY B 1 57 ? 11.942 23.521 35.332 1.00 87.35 54 GLY B CA 1
ATOM 2293 C C . GLY B 1 57 ? 11.238 22.252 35.786 1.00 87.97 54 GLY B C 1
ATOM 2294 O O . GLY B 1 57 ? 11.001 21.347 34.974 1.00 85.79 54 GLY B O 1
ATOM 2295 N N . HIS B 1 58 ? 10.945 22.183 37.094 1.00 92.49 55 HIS B N 1
ATOM 2296 C CA . HIS B 1 58 ? 10.081 21.138 37.704 1.00 92.26 55 HIS B CA 1
ATOM 2297 C C . HIS B 1 58 ? 9.639 21.496 39.153 1.00 90.83 55 HIS B C 1
ATOM 2298 O O . HIS B 1 58 ? 10.156 22.445 39.765 1.00 89.18 55 HIS B O 1
ATOM 2305 N N . GLU B 1 59 ? 8.671 20.729 39.667 1.00 87.78 56 GLU B N 1
ATOM 2306 C CA . GLU B 1 59 ? 7.796 21.159 40.778 1.00 86.94 56 GLU B CA 1
ATOM 2307 C C . GLU B 1 59 ? 8.412 21.066 42.185 1.00 84.14 56 GLU B C 1
ATOM 2308 O O . GLU B 1 59 ? 9.529 20.538 42.364 1.00 79.35 56 GLU B O 1
ATOM 2310 N N . MET B 1 60 ? 7.669 21.595 43.169 1.00 82.13 57 MET B N 1
ATOM 2311 C CA . MET B 1 60 ? 8.058 21.535 44.592 1.00 79.65 57 MET B CA 1
ATOM 2312 C C . MET B 1 60 ? 7.092 20.681 45.430 1.00 75.72 57 MET B C 1
ATOM 2313 O O . MET B 1 60 ? 5.888 20.914 45.423 1.00 78.21 57 MET B O 1
ATOM 2318 N N . VAL B 1 61 ? 7.638 19.723 46.177 1.00 69.00 58 VAL B N 1
ATOM 2319 C CA . VAL B 1 61 ? 6.855 18.632 46.775 1.00 66.48 58 VAL B CA 1
ATOM 2320 C C . VAL B 1 61 ? 7.330 18.333 48.204 1.00 63.91 58 VAL B C 1
ATOM 2321 O O . VAL B 1 61 ? 8.494 18.054 48.429 1.00 60.32 58 VAL B O 1
ATOM 2325 N N . THR B 1 62 ? 6.413 18.386 49.165 1.00 64.22 59 THR B N 1
ATOM 2326 C CA . THR B 1 62 ? 6.754 18.183 50.573 1.00 63.47 59 THR B CA 1
ATOM 2327 C C . THR B 1 62 ? 7.002 16.715 50.899 1.00 60.55 59 THR B C 1
ATOM 2328 O O . THR B 1 62 ? 6.582 15.821 50.159 1.00 58.26 59 THR B O 1
ATOM 2332 N N . LEU B 1 63 ? 7.643 16.482 52.038 1.00 60.08 60 LEU B N 1
ATOM 2333 C CA . LEU B 1 63 ? 7.863 15.135 52.536 1.00 58.83 60 LEU B CA 1
ATOM 2334 C C . LEU B 1 63 ? 6.578 14.297 52.501 1.00 59.47 60 LEU B C 1
ATOM 2335 O O . LEU B 1 63 ? 6.536 13.244 51.856 1.00 56.24 60 LEU B O 1
ATOM 2340 N N . GLU B 1 64 ? 5.544 14.792 53.181 1.00 61.73 61 GLU B N 1
ATOM 2341 C CA . GLU B 1 64 ? 4.233 14.145 53.267 1.00 64.31 61 GLU B CA 1
ATOM 2342 C C . GLU B 1 64 ? 3.622 13.911 51.887 1.00 63.14 61 GLU B C 1
ATOM 2343 O O . GLU B 1 64 ? 3.114 12.828 51.631 1.00 63.22 61 GLU B O 1
ATOM 2349 N N . GLU B 1 65 ? 3.681 14.906 50.999 1.00 63.24 62 GLU B N 1
ATOM 2350 C CA . GLU B 1 65 ? 3.188 14.746 49.616 1.00 62.44 62 GLU B CA 1
ATOM 2351 C C . GLU B 1 65 ? 3.940 13.629 48.902 1.00 59.22 62 GLU B C 1
ATOM 2352 O O . GLU B 1 65 ? 3.321 12.788 48.244 1.00 60.50 62 GLU B O 1
ATOM 2354 N N . GLU B 1 66 ? 5.264 13.604 49.040 1.00 56.33 63 GLU B N 1
ATOM 2355 C CA . GLU B 1 66 ? 6.081 12.581 48.372 1.00 52.54 63 GLU B CA 1
ATOM 2356 C C . GLU B 1 66 ? 5.707 11.187 48.883 1.00 51.94 63 GLU B C 1
ATOM 2357 O O . GLU B 1 66 ? 5.457 10.292 48.102 1.00 49.01 63 GLU B O 1
ATOM 2363 N N . LEU B 1 67 ? 5.633 11.032 50.202 1.00 53.98 64 LEU B N 1
ATOM 2364 C CA . LEU B 1 67 ? 5.163 9.787 50.822 1.00 55.62 64 LEU B CA 1
ATOM 2365 C C . LEU B 1 67 ? 3.781 9.340 50.334 1.00 56.96 64 LEU B C 1
ATOM 2366 O O . LEU B 1 67 ? 3.554 8.162 50.074 1.00 55.36 64 LEU B O 1
ATOM 2371 N N . ASN B 1 68 ? 2.859 10.282 50.231 1.00 61.10 65 ASN B N 1
ATOM 2372 C CA . ASN B 1 68 ? 1.496 9.969 49.782 1.00 64.13 65 ASN B CA 1
ATOM 2373 C C . ASN B 1 68 ? 1.465 9.369 48.398 1.00 62.41 65 ASN B C 1
ATOM 2374 O O . ASN B 1 68 ? 0.664 8.479 48.119 1.00 62.95 65 ASN B O 1
ATOM 2379 N N . ARG B 1 69 ? 2.328 9.890 47.531 1.00 59.77 66 ARG B N 1
ATOM 2380 C CA . ARG B 1 69 ? 2.426 9.412 46.172 1.00 57.95 66 ARG B CA 1
ATOM 2381 C C . ARG B 1 69 ? 3.199 8.113 46.099 1.00 55.03 66 ARG B C 1
ATOM 2382 O O . ARG B 1 69 ? 2.764 7.173 45.447 1.00 55.34 66 ARG B O 1
ATOM 2390 N N . VAL B 1 70 ? 4.350 8.058 46.760 1.00 52.65 67 VAL B N 1
ATOM 2391 C CA . VAL B 1 70 ? 5.269 6.941 46.556 1.00 49.70 67 VAL B CA 1
ATOM 2392 C C . VAL B 1 70 ? 4.878 5.656 47.297 1.00 49.43 67 VAL B C 1
ATOM 2393 O O . VAL B 1 70 ? 5.029 4.547 46.743 1.00 46.28 67 VAL B O 1
ATOM 2397 N N . LEU B 1 71 ? 4.381 5.772 48.533 1.00 50.83 68 LEU B N 1
ATOM 2398 C CA . LEU B 1 71 ? 4.223 4.567 49.343 1.00 51.35 68 LEU B CA 1
ATOM 2399 C C . LEU B 1 71 ? 3.173 3.611 48.824 1.00 51.95 68 LEU B C 1
ATOM 2400 O O . LEU B 1 71 ? 3.447 2.423 48.734 1.00 52.09 68 LEU B O 1
ATOM 2405 N N . PRO B 1 72 ? 1.970 4.110 48.481 1.00 52.75 69 PRO B N 1
ATOM 2406 C CA . PRO B 1 72 ? 0.976 3.157 47.984 1.00 52.91 69 PRO B CA 1
ATOM 2407 C C . PRO B 1 72 ? 1.433 2.331 46.783 1.00 50.01 69 PRO B C 1
ATOM 2408 O O . PRO B 1 72 ? 1.167 1.134 46.721 1.00 48.35 69 PRO B O 1
ATOM 2412 N N . VAL B 1 73 ? 2.188 2.951 45.873 1.00 48.20 70 VAL B N 1
ATOM 2413 C CA . VAL B 1 73 ? 2.637 2.289 44.664 1.00 46.40 70 VAL B CA 1
ATOM 2414 C C . VAL B 1 73 ? 3.673 1.245 45.064 1.00 44.77 70 VAL B C 1
ATOM 2415 O O . VAL B 1 73 ? 3.627 0.072 44.645 1.00 43.00 70 VAL B O 1
ATOM 2419 N N . VAL B 1 74 ? 4.617 1.691 45.889 1.00 45.00 71 VAL B N 1
ATOM 2420 C CA . VAL B 1 74 ? 5.712 0.845 46.315 1.00 44.89 71 VAL B CA 1
ATOM 2421 C C . VAL B 1 74 ? 5.203 -0.405 47.056 1.00 47.33 71 VAL B C 1
ATOM 2422 O O . VAL B 1 74 ? 5.703 -1.514 46.814 1.00 46.82 71 VAL B O 1
ATOM 2426 N N . GLU B 1 75 ? 4.238 -0.229 47.962 1.00 50.61 72 GLU B N 1
ATOM 2427 C CA . GLU B 1 75 ? 3.626 -1.373 48.653 1.00 53.82 72 GLU B CA 1
ATOM 2428 C C . GLU B 1 75 ? 3.058 -2.403 47.674 1.00 52.66 72 GLU B C 1
ATOM 2429 O O . GLU B 1 75 ? 3.191 -3.605 47.872 1.00 51.45 72 GLU B O 1
ATOM 2435 N N . ALA B 1 76 ? 2.425 -1.907 46.616 1.00 52.01 73 ALA B N 1
ATOM 2436 C CA . ALA B 1 76 ? 1.736 -2.749 45.642 1.00 52.04 73 ALA B CA 1
ATOM 2437 C C . ALA B 1 76 ? 2.694 -3.481 44.729 1.00 50.63 73 ALA B C 1
ATOM 2438 O O . ALA B 1 76 ? 2.405 -4.588 44.256 1.00 50.84 73 ALA B O 1
ATOM 2440 N N . ILE B 1 77 ? 3.823 -2.855 44.424 1.00 47.69 74 ILE B N 1
ATOM 2441 C CA . ILE B 1 77 ? 4.714 -3.462 43.418 1.00 47.19 74 ILE B CA 1
ATOM 2442 C C . ILE B 1 77 ? 5.893 -4.245 43.984 1.00 47.72 74 ILE B C 1
ATOM 2443 O O . ILE B 1 77 ? 6.399 -5.126 43.307 1.00 48.84 74 ILE B O 1
ATOM 2448 N N . VAL B 1 78 ? 6.292 -3.980 45.227 1.00 49.92 75 VAL B N 1
ATOM 2449 C CA . VAL B 1 78 ? 7.563 -4.513 45.722 1.00 50.34 75 VAL B CA 1
ATOM 2450 C C . VAL B 1 78 ? 7.600 -6.051 45.702 1.00 52.26 75 VAL B C 1
ATOM 2451 O O . VAL B 1 78 ? 8.668 -6.661 45.608 1.00 50.29 75 VAL B O 1
ATOM 2455 N N . GLY B 1 79 ? 6.437 -6.676 45.772 1.00 52.83 76 GLY B N 1
ATOM 2456 C CA . GLY B 1 79 ? 6.374 -8.117 45.774 1.00 55.39 76 GLY B CA 1
ATOM 2457 C C . GLY B 1 79 ? 6.587 -8.780 44.435 1.00 54.80 76 GLY B C 1
ATOM 2458 O O . GLY B 1 79 ? 6.761 -9.999 44.390 1.00 56.53 76 GLY B O 1
ATOM 2459 N N . PHE B 1 80 ? 6.565 -8.015 43.341 1.00 52.82 77 PHE B N 1
ATOM 2460 C CA . PHE B 1 80 ? 6.662 -8.623 42.009 1.00 51.28 77 PHE B CA 1
ATOM 2461 C C . PHE B 1 80 ? 8.080 -9.062 41.680 1.00 49.72 77 PHE B C 1
ATOM 2462 O O . PHE B 1 80 ? 9.015 -8.746 42.390 1.00 49.35 77 PHE B O 1
ATOM 2470 N N . ASP B 1 81 ? 8.212 -9.818 40.600 1.00 50.08 78 ASP B N 1
ATOM 2471 C CA . ASP B 1 81 ? 9.507 -10.338 40.147 1.00 50.63 78 ASP B CA 1
ATOM 2472 C C . ASP B 1 81 ? 10.371 -9.299 39.409 1.00 45.67 78 ASP B C 1
ATOM 2473 O O . ASP B 1 81 ? 10.598 -9.375 38.184 1.00 44.77 78 ASP B O 1
ATOM 2478 N N . VAL B 1 82 ? 10.907 -8.372 40.189 1.00 42.93 79 VAL B N 1
ATOM 2479 C CA . VAL B 1 82 ? 11.726 -7.271 39.673 1.00 39.54 79 VAL B CA 1
ATOM 2480 C C . VAL B 1 82 ? 12.346 -6.579 40.895 1.00 39.23 79 VAL B C 1
ATOM 2481 O O . VAL B 1 82 ? 11.835 -6.710 42.006 1.00 40.14 79 VAL B O 1
ATOM 2485 N N . LYS B 1 83 ? 13.456 -5.905 40.718 1.00 37.69 80 LYS B N 1
ATOM 2486 C CA . LYS B 1 83 ? 14.015 -5.076 41.764 1.00 38.13 80 LYS B CA 1
ATOM 2487 C C . LYS B 1 83 ? 13.383 -3.703 41.687 1.00 36.21 80 LYS B C 1
ATOM 2488 O O . LYS B 1 83 ? 13.034 -3.227 40.605 1.00 35.41 80 LYS B O 1
ATOM 2494 N N . ILE B 1 84 ? 13.238 -3.057 42.834 1.00 35.68 81 ILE B N 1
ATOM 2495 C CA . ILE B 1 84 ? 12.669 -1.722 42.914 1.00 34.46 81 ILE B CA 1
ATOM 2496 C C . ILE B 1 84 ? 13.737 -0.748 43.352 1.00 34.21 81 ILE B C 1
ATOM 2497 O O . ILE B 1 84 ? 14.438 -0.962 44.360 1.00 33.84 81 ILE B O 1
ATOM 2502 N N . SER B 1 85 ? 13.833 0.326 42.575 1.00 33.51 82 SER B N 1
ATOM 2503 C CA . SER B 1 85 ? 14.604 1.465 42.902 1.00 33.34 82 SER B CA 1
ATOM 2504 C C . SER B 1 85 ? 13.640 2.629 43.170 1.00 33.96 82 SER B C 1
ATOM 2505 O O . SER B 1 85 ? 12.689 2.866 42.407 1.00 33.84 82 SER B O 1
ATOM 2508 N N . VAL B 1 86 ? 13.896 3.362 44.251 1.00 35.31 83 VAL B N 1
ATOM 2509 C CA . VAL B 1 86 ? 13.140 4.556 44.532 1.00 36.93 83 VAL B CA 1
ATOM 2510 C C . VAL B 1 86 ? 13.999 5.783 44.341 1.00 36.13 83 VAL B C 1
ATOM 2511 O O . VAL B 1 86 ? 15.003 6.010 45.024 1.00 36.27 83 VAL B O 1
ATOM 2515 N N . ASP B 1 87 ? 13.545 6.604 43.421 1.00 36.83 84 ASP B N 1
ATOM 2516 C CA . ASP B 1 87 ? 14.159 7.872 43.110 1.00 37.71 84 ASP B CA 1
ATOM 2517 C C . ASP B 1 87 ? 13.698 8.924 44.113 1.00 38.51 84 ASP B C 1
ATOM 2518 O O . ASP B 1 87 ? 12.602 9.471 44.008 1.00 38.23 84 ASP B O 1
ATOM 2523 N N . THR B 1 88 ? 14.513 9.158 45.120 1.00 37.59 85 THR B N 1
ATOM 2524 C CA . THR B 1 88 ? 14.229 10.161 46.132 1.00 38.55 85 THR B CA 1
ATOM 2525 C C . THR B 1 88 ? 15.516 10.660 46.720 1.00 37.91 85 THR B C 1
ATOM 2526 O O . THR B 1 88 ? 16.485 9.929 46.800 1.00 39.31 85 THR B O 1
ATOM 2530 N N . PHE B 1 89 ? 15.504 11.905 47.151 1.00 39.26 86 PHE B N 1
ATOM 2531 C CA . PHE B 1 89 ? 16.628 12.505 47.855 1.00 39.64 86 PHE B CA 1
ATOM 2532 C C . PHE B 1 89 ? 16.332 12.699 49.368 1.00 41.10 86 PHE B C 1
ATOM 2533 O O . PHE B 1 89 ? 17.152 13.261 50.076 1.00 40.16 86 PHE B O 1
ATOM 2541 N N . ARG B 1 90 ? 15.189 12.196 49.853 1.00 42.06 87 ARG B N 1
ATOM 2542 C CA . ARG B 1 90 ? 14.876 12.311 51.270 1.00 44.68 87 ARG B CA 1
ATOM 2543 C C . ARG B 1 90 ? 15.073 10.997 51.970 1.00 43.85 87 ARG B C 1
ATOM 2544 O O . ARG B 1 90 ? 14.566 9.955 51.541 1.00 43.22 87 ARG B O 1
ATOM 2552 N N . SER B 1 91 ? 15.835 11.037 53.049 1.00 45.70 88 SER B N 1
ATOM 2553 C CA . SER B 1 91 ? 16.129 9.814 53.787 1.00 46.50 88 SER B CA 1
ATOM 2554 C C . SER B 1 91 ? 14.868 9.195 54.422 1.00 48.17 88 SER B C 1
ATOM 2555 O O . SER B 1 91 ? 14.803 7.985 54.619 1.00 48.45 88 SER B O 1
ATOM 2558 N N . GLU B 1 92 ? 13.867 10.021 54.725 1.00 49.66 89 GLU B N 1
ATOM 2559 C CA . GLU B 1 92 ? 12.644 9.531 55.346 1.00 50.99 89 GLU B CA 1
ATOM 2560 C C . GLU B 1 92 ? 11.874 8.657 54.359 1.00 48.61 89 GLU B C 1
ATOM 2561 O O . GLU B 1 92 ? 11.357 7.596 54.714 1.00 46.87 89 GLU B O 1
ATOM 2567 N N . VAL B 1 93 ? 11.830 9.105 53.105 1.00 46.75 90 VAL B N 1
ATOM 2568 C CA . VAL B 1 93 ? 11.154 8.383 52.028 1.00 45.25 90 VAL B CA 1
ATOM 2569 C C . VAL B 1 93 ? 11.954 7.106 51.730 1.00 43.17 90 VAL B C 1
ATOM 2570 O O . VAL B 1 93 ? 11.423 5.994 51.706 1.00 44.31 90 VAL B O 1
ATOM 2574 N N . ALA B 1 94 ? 13.245 7.265 51.533 1.00 40.98 91 ALA B N 1
ATOM 2575 C CA . ALA B 1 94 ? 14.120 6.124 51.449 1.00 39.96 91 ALA B CA 1
ATOM 2576 C C . ALA B 1 94 ? 13.898 5.097 52.558 1.00 42.00 91 ALA B C 1
ATOM 2577 O O . ALA B 1 94 ? 13.649 3.916 52.277 1.00 41.87 91 ALA B O 1
ATOM 2579 N N . GLU B 1 95 ? 13.937 5.525 53.821 1.00 44.39 92 GLU B N 1
ATOM 2580 C CA . GLU B 1 95 ? 13.715 4.584 54.903 1.00 47.40 92 GLU B CA 1
ATOM 2581 C C . GLU B 1 95 ? 12.346 3.873 54.850 1.00 49.85 92 GLU B C 1
ATOM 2582 O O . GLU B 1 95 ? 12.276 2.645 55.007 1.00 50.85 92 GLU B O 1
ATOM 2588 N N . ALA B 1 96 ? 11.263 4.636 54.695 1.00 51.07 93 ALA B N 1
ATOM 2589 C CA . ALA B 1 96 ? 9.934 4.031 54.579 1.00 51.34 93 ALA B CA 1
ATOM 2590 C C . ALA B 1 96 ? 9.893 2.952 53.473 1.00 49.64 93 ALA B C 1
ATOM 2591 O O . ALA B 1 96 ? 9.344 1.869 53.680 1.00 49.61 93 ALA B O 1
ATOM 2593 N N . CYS B 1 97 ? 10.484 3.240 52.317 1.00 45.95 94 CYS B N 1
ATOM 2594 C CA . CYS B 1 97 ? 10.478 2.284 51.218 1.00 44.91 94 CYS B CA 1
ATOM 2595 C C . CYS B 1 97 ? 11.387 1.081 51.480 1.00 44.26 94 CYS B C 1
ATOM 2596 O O . CYS B 1 97 ? 11.050 -0.052 51.118 1.00 45.42 94 CYS B O 1
ATOM 2599 N N . LEU B 1 98 ? 12.531 1.317 52.111 1.00 43.34 95 LEU B N 1
ATOM 2600 C CA . LEU B 1 98 ? 13.418 0.214 52.501 1.00 44.52 95 LEU B CA 1
ATOM 2601 C C . LEU B 1 98 ? 12.799 -0.751 53.528 1.00 48.33 95 LEU B C 1
ATOM 2602 O O . LEU B 1 98 ? 12.938 -1.963 53.393 1.00 48.57 95 LEU B O 1
ATOM 2607 N N . LYS B 1 99 ? 12.124 -0.245 54.559 1.00 51.50 96 LYS B N 1
ATOM 2608 C CA . LYS B 1 99 ? 11.463 -1.190 55.489 1.00 56.01 96 LYS B CA 1
ATOM 2609 C C . LYS B 1 99 ? 10.396 -2.004 54.717 1.00 55.68 96 LYS B C 1
ATOM 2610 O O . LYS B 1 99 ? 10.141 -3.134 55.064 1.00 58.53 96 LYS B O 1
ATOM 2616 N N . LEU B 1 100 ? 9.834 -1.459 53.635 1.00 53.68 97 LEU B N 1
ATOM 2617 C CA . LEU B 1 100 ? 8.940 -2.234 52.744 1.00 53.24 97 LEU B CA 1
ATOM 2618 C C . LEU B 1 100 ? 9.628 -3.223 51.778 1.00 52.44 97 LEU B C 1
ATOM 2619 O O . LEU B 1 100 ? 8.938 -4.020 51.152 1.00 53.22 97 LEU B O 1
ATOM 2624 N N . GLY B 1 101 ? 10.953 -3.133 51.610 1.00 49.42 98 GLY B N 1
ATOM 2625 C CA . GLY B 1 101 ? 11.713 -4.124 50.859 1.00 48.35 98 GLY B CA 1
ATOM 2626 C C . GLY B 1 101 ? 12.198 -3.676 49.473 1.00 45.67 98 GLY B C 1
ATOM 2627 O O . GLY B 1 101 ? 12.453 -4.523 48.627 1.00 44.37 98 GLY B O 1
ATOM 2628 N N . VAL B 1 102 ? 12.336 -2.369 49.220 1.00 42.73 99 VAL B N 1
ATOM 2629 C CA . VAL B 1 102 ? 12.920 -1.951 47.931 1.00 40.57 99 VAL B CA 1
ATOM 2630 C C . VAL B 1 102 ? 14.409 -2.204 48.007 1.00 39.98 99 VAL B C 1
ATOM 2631 O O . VAL B 1 102 ? 14.989 -2.313 49.094 1.00 39.58 99 VAL B O 1
ATOM 2635 N N . ASP B 1 103 ? 15.041 -2.267 46.845 1.00 38.48 100 ASP B N 1
ATOM 2636 C CA . ASP B 1 103 ? 16.418 -2.696 46.749 1.00 38.77 100 ASP B CA 1
ATOM 2637 C C . ASP B 1 103 ? 17.434 -1.584 46.575 1.00 36.31 100 ASP B C 1
ATOM 2638 O O . ASP B 1 103 ? 18.590 -1.782 46.910 1.00 35.27 100 ASP B O 1
ATOM 2643 N N . MET B 1 104 ? 17.012 -0.428 46.051 1.00 35.53 101 MET B N 1
ATOM 2644 C CA . MET B 1 104 ? 17.944 0.647 45.718 1.00 33.97 101 MET B CA 1
ATOM 2645 C C . MET B 1 104 ? 17.296 1.984 45.933 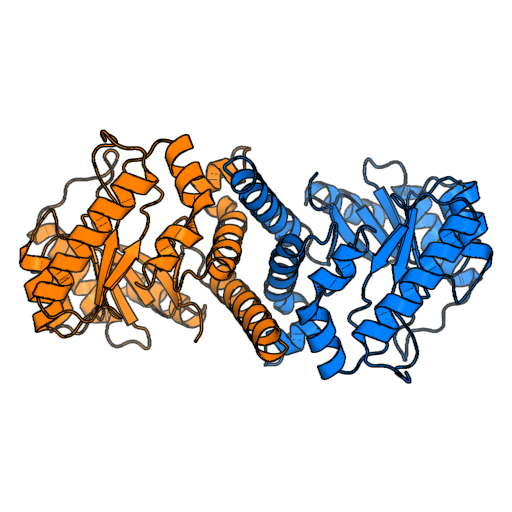1.00 33.55 101 MET B C 1
ATOM 2646 O O . MET B 1 104 ? 16.089 2.123 45.771 1.00 32.59 101 MET B O 1
ATOM 2651 N N . ILE B 1 105 ? 18.120 2.972 46.265 1.00 33.20 102 ILE B N 1
ATOM 2652 C CA . ILE B 1 105 ? 17.699 4.368 46.372 1.00 33.11 102 ILE B CA 1
ATOM 2653 C C . ILE B 1 105 ? 18.466 5.109 45.296 1.00 32.25 102 ILE B C 1
ATOM 2654 O O . ILE B 1 105 ? 19.684 4.957 45.219 1.00 31.86 102 ILE B O 1
ATOM 2659 N N . ASN B 1 106 ? 17.755 5.851 44.448 1.00 31.77 103 ASN B N 1
ATOM 2660 C CA . ASN B 1 106 ? 18.364 6.612 43.357 1.00 32.51 103 ASN B CA 1
ATOM 2661 C C . ASN B 1 106 ? 18.229 8.083 43.735 1.00 34.16 103 ASN B C 1
ATOM 2662 O O . ASN B 1 106 ? 17.152 8.706 43.641 1.00 35.41 103 ASN B O 1
ATOM 2667 N N . ASP B 1 107 ? 19.329 8.592 44.274 1.00 30.53 104 ASP B N 1
ATOM 2668 C CA . ASP B 1 107 ? 19.369 9.919 44.859 1.00 32.00 104 ASP B CA 1
ATOM 2669 C C . ASP B 1 107 ? 19.949 10.889 43.843 1.00 31.80 104 ASP B C 1
ATOM 2670 O O . ASP B 1 107 ? 21.161 10.871 43.596 1.00 28.97 104 ASP B O 1
ATOM 2675 N N . GLN B 1 108 ? 19.066 11.716 43.269 1.00 33.60 105 GLN B N 1
ATOM 2676 C CA . GLN B 1 108 ? 19.447 12.760 42.321 1.00 34.15 105 GLN B CA 1
ATOM 2677 C C . GLN B 1 108 ? 20.373 13.825 42.903 1.00 34.64 105 GLN B C 1
ATOM 2678 O O . GLN B 1 108 ? 20.944 14.589 42.149 1.00 32.71 105 GLN B O 1
ATOM 2684 N N . TRP B 1 109 ? 20.505 13.906 44.236 1.00 33.70 106 TRP B N 1
ATOM 2685 C CA . TRP B 1 109 ? 21.485 14.804 44.826 1.00 35.33 106 TRP B CA 1
ATOM 2686 C C . TRP B 1 109 ? 22.706 14.106 45.407 1.00 35.24 106 TRP B C 1
ATOM 2687 O O . TRP B 1 109 ? 23.542 14.750 46.064 1.00 35.55 106 TRP B O 1
ATOM 2698 N N . ALA B 1 110 ? 22.809 12.798 45.170 1.00 34.73 107 ALA B N 1
ATOM 2699 C CA . ALA B 1 110 ? 23.961 11.999 45.586 1.00 33.70 107 ALA B CA 1
ATOM 2700 C C . ALA B 1 110 ? 24.283 12.145 47.081 1.00 35.47 107 ALA B C 1
ATOM 2701 O O . ALA B 1 110 ? 25.426 12.311 47.448 1.00 35.10 107 ALA B O 1
ATOM 2703 N N . GLY B 1 111 ? 23.256 12.141 47.929 1.00 37.91 108 GLY B N 1
ATOM 2704 C CA . GLY B 1 111 ? 23.444 12.303 49.364 1.00 40.68 108 GLY B CA 1
ATOM 2705 C C . GLY B 1 111 ? 23.752 13.702 49.871 1.00 42.69 108 GLY B C 1
ATOM 2706 O O . GLY B 1 111 ? 23.919 13.888 51.089 1.00 45.42 108 GLY B O 1
ATOM 2707 N N . LEU B 1 112 ? 23.797 14.699 48.983 1.00 41.52 109 LEU B N 1
ATOM 2708 C CA . LEU B 1 112 ? 24.124 16.079 49.401 1.00 45.50 109 LEU B CA 1
ATOM 2709 C C . LEU B 1 112 ? 22.943 16.840 50.018 1.00 47.32 109 LEU B C 1
ATOM 2710 O O . LEU B 1 112 ? 23.155 17.780 50.780 1.00 47.62 109 LEU B O 1
ATOM 2715 N N . TYR B 1 113 ? 21.713 16.485 49.631 1.00 46.83 110 TYR B N 1
ATOM 2716 C CA . TYR B 1 113 ? 20.531 17.112 50.198 1.00 49.87 110 TYR B CA 1
ATOM 2717 C C . TYR B 1 113 ? 20.270 16.579 51.620 1.00 50.63 110 TYR B C 1
ATOM 2718 O O . TYR B 1 113 ? 19.880 17.336 52.515 1.00 51.61 110 TYR B O 1
ATOM 2727 N N . ASP B 1 114 ? 20.457 15.274 51.820 1.00 48.35 111 ASP B N 1
ATOM 2728 C CA . ASP B 1 114 ? 20.239 14.667 53.149 1.00 49.54 111 ASP B CA 1
ATOM 2729 C C . ASP B 1 114 ? 21.337 13.621 53.475 1.00 48.67 111 ASP B C 1
ATOM 2730 O O . ASP B 1 114 ? 21.264 12.464 53.037 1.00 45.81 111 ASP B O 1
ATOM 2735 N N . HIS B 1 115 ? 22.359 14.028 54.235 1.00 50.89 112 HIS B N 1
ATOM 2736 C CA . HIS B 1 115 ? 23.532 13.164 54.433 1.00 53.28 112 HIS B CA 1
ATOM 2737 C C . HIS B 1 115 ? 23.188 11.892 55.197 1.00 53.84 112 HIS B C 1
ATOM 2738 O O . HIS B 1 115 ? 23.935 10.907 55.126 1.00 54.09 112 HIS B O 1
ATOM 2745 N N . ARG B 1 116 ? 22.065 11.911 55.919 1.00 53.05 113 ARG B N 1
ATOM 2746 C CA . ARG B 1 116 ? 21.542 10.700 56.551 1.00 52.81 113 ARG B CA 1
ATOM 2747 C C . ARG B 1 116 ? 21.246 9.566 55.560 1.00 48.28 113 ARG B C 1
ATOM 2748 O O . ARG B 1 116 ? 21.018 8.408 55.964 1.00 46.16 113 ARG B O 1
ATOM 2756 N N . MET B 1 117 ? 21.209 9.892 54.270 1.00 45.43 114 MET B N 1
ATOM 2757 C CA . MET B 1 117 ? 20.860 8.889 53.278 1.00 42.82 114 MET B CA 1
ATOM 2758 C C . MET B 1 117 ? 21.845 7.687 53.284 1.00 41.56 114 MET B C 1
ATOM 2759 O O . MET B 1 117 ? 21.458 6.502 53.155 1.00 41.65 114 MET B O 1
ATOM 2764 N N . PHE B 1 118 ? 23.112 7.976 53.492 1.00 40.75 115 PHE B N 1
ATOM 2765 C CA . PHE B 1 118 ? 24.101 6.921 53.481 1.00 41.18 115 PHE B CA 1
ATOM 2766 C C . PHE B 1 118 ? 23.843 5.905 54.603 1.00 43.67 115 PHE B C 1
ATOM 2767 O O . PHE B 1 118 ? 23.677 4.714 54.318 1.00 41.67 115 PHE B O 1
ATOM 2775 N N . GLN B 1 119 ? 23.772 6.392 55.844 1.00 47.11 116 GLN B N 1
ATOM 2776 C CA . GLN B 1 119 ? 23.412 5.566 57.043 1.00 49.85 116 GLN B CA 1
ATOM 2777 C C . GLN B 1 119 ? 22.197 4.678 56.788 1.00 48.05 116 GLN B C 1
ATOM 2778 O O . GLN B 1 119 ? 22.152 3.506 57.150 1.00 48.81 116 GLN B O 1
ATOM 2784 N N . ILE B 1 120 ? 21.181 5.280 56.202 1.00 46.18 117 ILE B N 1
ATOM 2785 C CA . ILE B 1 120 ? 19.913 4.603 55.989 1.00 45.79 117 ILE B CA 1
ATOM 2786 C C . ILE B 1 120 ? 20.028 3.454 54.953 1.00 43.03 117 ILE B C 1
ATOM 2787 O O . ILE B 1 120 ? 19.540 2.344 55.170 1.00 41.57 117 ILE B O 1
ATOM 2792 N N . VAL B 1 121 ? 20.679 3.707 53.824 1.00 40.74 118 VAL B N 1
ATOM 2793 C CA . VAL B 1 121 ? 20.880 2.654 52.828 1.00 38.90 118 VAL B CA 1
ATOM 2794 C C . VAL B 1 121 ? 21.751 1.522 53.429 1.00 39.70 118 VAL B C 1
ATOM 2795 O O . VAL B 1 121 ? 21.470 0.318 53.239 1.00 39.70 118 VAL B O 1
ATOM 2799 N N . ALA B 1 122 ? 22.779 1.910 54.186 1.00 39.80 119 ALA B N 1
ATOM 2800 C CA . ALA B 1 122 ? 23.681 0.956 54.821 1.00 40.74 119 ALA B CA 1
ATOM 2801 C C . ALA B 1 122 ? 22.945 0.070 55.831 1.00 43.79 119 ALA B C 1
ATOM 2802 O O . ALA B 1 122 ? 23.152 -1.141 55.885 1.00 44.24 119 ALA B O 1
ATOM 2804 N N . LYS B 1 123 ? 22.113 0.706 56.651 1.00 45.19 120 LYS B N 1
ATOM 2805 C CA . LYS B 1 123 ? 21.314 0.035 57.681 1.00 47.72 120 LYS B CA 1
ATOM 2806 C C . LYS B 1 123 ? 20.479 -1.068 57.073 1.00 47.83 120 LYS B C 1
ATOM 2807 O O . LYS B 1 123 ? 20.350 -2.109 57.661 1.00 49.52 120 LYS B O 1
ATOM 2813 N N . TYR B 1 124 ? 19.931 -0.831 55.880 1.00 46.43 121 TYR B N 1
ATOM 2814 C CA . TYR B 1 124 ? 19.092 -1.807 55.173 1.00 46.47 121 TYR B CA 1
ATOM 2815 C C . TYR B 1 124 ? 19.837 -2.653 54.143 1.00 44.75 121 TYR B C 1
ATOM 2816 O O . TYR B 1 124 ? 19.220 -3.387 53.387 1.00 45.01 121 TYR B O 1
ATOM 2825 N N . ASP B 1 125 ? 21.155 -2.580 54.094 1.00 45.42 122 ASP B N 1
ATOM 2826 C CA . ASP B 1 125 ? 21.892 -3.504 53.236 1.00 47.74 122 ASP B CA 1
ATOM 2827 C C . ASP B 1 125 ? 21.570 -3.336 51.730 1.00 44.24 122 ASP B C 1
ATOM 2828 O O . ASP B 1 125 ? 21.591 -4.303 50.980 1.00 45.26 122 ASP B O 1
ATOM 2833 N N . ALA B 1 126 ? 21.237 -2.121 51.327 1.00 41.12 123 ALA B N 1
ATOM 2834 C CA . ALA B 1 126 ? 20.706 -1.834 49.988 1.00 39.61 123 ALA B CA 1
ATOM 2835 C C . ALA B 1 126 ? 21.733 -1.142 49.109 1.00 37.02 123 ALA B C 1
ATOM 2836 O O . ALA B 1 126 ? 22.873 -0.932 49.509 1.00 35.24 123 ALA B O 1
ATOM 2838 N N . GLU B 1 127 ? 21.300 -0.785 47.906 1.00 35.62 124 GLU B N 1
ATOM 2839 C CA . GLU B 1 127 ? 22.157 -0.126 46.945 1.00 34.91 124 GLU B CA 1
ATOM 2840 C C . GLU B 1 127 ? 21.760 1.341 46.818 1.00 33.18 124 GLU B C 1
ATOM 2841 O O . GLU B 1 127 ? 20.596 1.713 47.007 1.00 32.79 124 GLU B O 1
ATOM 2847 N N . ILE B 1 128 ? 22.742 2.163 46.492 1.00 32.00 125 ILE B N 1
ATOM 2848 C CA . ILE B 1 128 ? 22.529 3.565 46.262 1.00 30.94 125 ILE B CA 1
ATOM 2849 C C . ILE B 1 128 ? 23.121 3.987 44.907 1.00 30.30 125 ILE B C 1
ATOM 2850 O O . ILE B 1 128 ? 24.232 3.540 44.528 1.00 29.70 125 ILE B O 1
ATOM 2855 N N . ILE B 1 129 ? 22.352 4.807 44.182 1.00 28.54 126 ILE B N 1
ATOM 2856 C CA . ILE B 1 129 ? 22.787 5.493 42.953 1.00 28.72 126 ILE B CA 1
ATOM 2857 C C . ILE B 1 129 ? 23.021 6.972 43.219 1.00 27.06 126 ILE B C 1
ATOM 2858 O O . ILE B 1 129 ? 22.160 7.658 43.758 1.00 29.36 126 ILE B O 1
ATOM 2863 N N . LEU B 1 130 ? 24.192 7.450 42.848 1.00 26.87 127 LEU B N 1
ATOM 2864 C CA . LEU B 1 130 ? 24.626 8.804 43.087 1.00 25.06 127 LEU B CA 1
ATOM 2865 C C . LEU B 1 130 ? 24.701 9.516 41.736 1.00 25.25 127 LEU B C 1
ATOM 2866 O O . LEU B 1 130 ? 25.526 9.185 40.922 1.00 23.71 127 LEU B O 1
ATOM 2871 N N . MET B 1 131 ? 23.821 10.484 41.525 1.00 26.17 128 MET B N 1
ATOM 2872 C CA . MET B 1 131 ? 23.733 11.226 40.281 1.00 25.58 128 MET B CA 1
ATOM 2873 C C . MET B 1 131 ? 24.439 12.535 40.411 1.00 27.24 128 MET B C 1
ATOM 2874 O O . MET B 1 131 ? 24.289 13.256 41.423 1.00 27.14 128 MET B O 1
ATOM 2879 N N . HIS B 1 132 ? 25.227 12.859 39.391 1.00 28.20 129 HIS B N 1
ATOM 2880 C CA . HIS B 1 132 ? 25.853 14.165 39.319 1.00 30.36 129 HIS B CA 1
ATOM 2881 C C . HIS B 1 132 ? 24.760 15.253 39.098 1.00 30.60 129 HIS B C 1
ATOM 2882 O O . HIS B 1 132 ? 23.873 15.129 38.237 1.00 30.10 129 HIS B O 1
ATOM 2889 N N . ASN B 1 133 ? 24.812 16.304 39.890 1.00 30.18 130 ASN B N 1
ATOM 2890 C CA . ASN B 1 133 ? 23.796 17.310 39.807 1.00 32.87 130 ASN B CA 1
ATOM 2891 C C . ASN B 1 133 ? 24.384 18.625 40.320 1.00 36.11 130 ASN B C 1
ATOM 2892 O O . ASN B 1 133 ? 25.516 18.669 40.815 1.00 34.64 130 ASN B O 1
ATOM 2897 N N . GLY B 1 134 ? 23.621 19.694 40.179 1.00 37.06 131 GLY B N 1
ATOM 2898 C CA . GLY B 1 134 ? 24.121 20.973 40.608 1.00 41.99 131 GLY B CA 1
ATOM 2899 C C . GLY B 1 134 ? 23.457 22.108 39.898 1.00 47.01 131 GLY B C 1
ATOM 2900 O O . GLY B 1 134 ? 22.449 21.936 39.207 1.00 45.25 131 GLY B O 1
ATOM 2901 N N . ASN B 1 135 ? 24.067 23.270 40.115 1.00 52.18 132 ASN B N 1
ATOM 2902 C CA . ASN B 1 135 ? 23.642 24.574 39.636 1.00 55.22 132 ASN B CA 1
ATOM 2903 C C . ASN B 1 135 ? 23.889 24.798 38.166 1.00 50.97 132 ASN B C 1
ATOM 2904 O O . ASN B 1 135 ? 23.205 25.612 37.531 1.00 52.38 132 ASN B O 1
ATOM 2909 N N . GLY B 1 136 ? 24.939 24.156 37.666 1.00 47.39 133 GLY B N 1
ATOM 2910 C CA . GLY B 1 136 ? 25.531 24.484 36.376 1.00 47.28 133 GLY B CA 1
ATOM 2911 C C . GLY B 1 136 ? 26.836 25.237 36.602 1.00 50.44 133 GLY B C 1
ATOM 2912 O O . GLY B 1 136 ? 27.686 25.289 35.715 1.00 49.61 133 GLY B O 1
ATOM 2913 N N . ASN B 1 137 ? 26.989 25.847 37.784 1.00 51.47 134 ASN B N 1
ATOM 2914 C CA . ASN B 1 137 ? 28.238 26.510 38.144 1.00 53.69 134 ASN B CA 1
ATOM 2915 C C . ASN B 1 137 ? 29.315 25.514 38.526 1.00 52.83 134 ASN B C 1
ATOM 2916 O O . ASN B 1 137 ? 29.045 24.519 39.214 1.00 53.66 134 ASN B O 1
ATOM 2921 N N . ARG B 1 138 ? 30.532 25.779 38.085 1.00 49.89 135 ARG B N 1
ATOM 2922 C CA . ARG B 1 138 ? 31.663 24.960 38.476 1.00 50.16 135 ARG B CA 1
ATOM 2923 C C . ARG B 1 138 ? 32.913 25.738 38.115 1.00 54.72 135 ARG B C 1
ATOM 2924 O O . ARG B 1 138 ? 32.900 26.493 37.148 1.00 54.93 135 ARG B O 1
ATOM 2932 N N . ASP B 1 139 ? 33.977 25.558 38.898 1.00 60.02 136 ASP B N 1
ATOM 2933 C CA . ASP B 1 139 ? 35.300 26.113 38.573 1.00 66.64 136 ASP B CA 1
ATOM 2934 C C . ASP B 1 139 ? 35.984 25.244 37.526 1.00 66.03 136 ASP B C 1
ATOM 2935 O O . ASP B 1 139 ? 36.283 25.701 36.415 1.00 71.70 136 ASP B O 1
ATOM 2940 N N . GLU B 1 140 ? 36.162 23.970 37.861 1.00 61.00 137 GLU B N 1
ATOM 2941 C CA . GLU B 1 140 ? 36.916 23.055 37.016 1.00 56.72 137 GLU B CA 1
ATOM 2942 C C . GLU B 1 140 ? 36.056 22.564 35.837 1.00 48.79 137 GLU B C 1
ATOM 2943 O O . GLU B 1 140 ? 34.827 22.594 35.909 1.00 45.55 137 GLU B O 1
ATOM 2949 N N . PRO B 1 141 ? 36.701 22.098 34.756 1.00 42.52 138 PRO B N 1
ATOM 2950 C CA . PRO B 1 141 ? 35.944 21.466 33.678 1.00 38.97 138 PRO B CA 1
ATOM 2951 C C . PRO B 1 141 ? 35.006 20.345 34.164 1.00 34.30 138 PRO B C 1
ATOM 2952 O O . PRO B 1 141 ? 35.315 19.663 35.126 1.00 32.12 138 PRO B O 1
ATOM 2956 N N . VAL B 1 142 ? 33.903 20.126 33.438 1.00 31.71 139 VAL B N 1
ATOM 2957 C CA . VAL B 1 142 ? 32.835 19.225 33.861 1.00 28.96 139 VAL B CA 1
ATOM 2958 C C . VAL B 1 142 ? 33.237 17.806 34.236 1.00 29.07 139 VAL B C 1
ATOM 2959 O O . VAL B 1 142 ? 32.807 17.300 35.276 1.00 28.85 139 VAL B O 1
ATOM 2963 N N . VAL B 1 143 ? 34.038 17.126 33.415 1.00 29.81 140 VAL B N 1
ATOM 2964 C CA . VAL B 1 143 ? 34.389 15.744 33.737 1.00 30.93 140 VAL B CA 1
ATOM 2965 C C . VAL B 1 143 ? 35.189 15.655 35.070 1.00 32.13 140 VAL B C 1
ATOM 2966 O O . VAL B 1 143 ? 34.954 14.758 35.875 1.00 31.51 140 VAL B O 1
ATOM 2970 N N . GLU B 1 144 ? 36.046 16.625 35.322 1.00 35.15 141 GLU B N 1
ATOM 2971 C CA . GLU B 1 144 ? 36.851 16.656 36.547 1.00 37.33 141 GLU B CA 1
ATOM 2972 C C . GLU B 1 144 ? 35.937 16.869 37.748 1.00 36.57 141 GLU B C 1
ATOM 2973 O O . GLU B 1 144 ? 35.997 16.133 38.740 1.00 36.35 141 GLU B O 1
ATOM 2979 N N . GLU B 1 145 ? 35.089 17.891 37.644 1.00 34.74 142 GLU B N 1
ATOM 2980 C CA . GLU B 1 145 ? 34.180 18.260 38.724 1.00 35.62 142 GLU B CA 1
ATOM 2981 C C . GLU B 1 145 ? 33.233 17.098 38.984 1.00 33.23 142 GLU B C 1
ATOM 2982 O O . GLU B 1 145 ? 32.922 16.818 40.156 1.00 32.22 142 GLU B O 1
ATOM 2988 N N . MET B 1 146 ? 32.841 16.374 37.921 1.00 30.07 143 MET B N 1
ATOM 2989 C CA . MET B 1 146 ? 31.878 15.271 38.047 1.00 29.19 143 MET B CA 1
ATOM 2990 C C . MET B 1 146 ? 32.544 14.176 38.811 1.00 31.36 143 MET B C 1
ATOM 2991 O O . MET B 1 146 ? 31.997 13.682 39.785 1.00 32.11 143 MET B O 1
ATOM 2996 N N . LEU B 1 147 ? 33.757 13.833 38.412 1.00 32.61 144 LEU B N 1
ATOM 2997 C CA . LEU B 1 147 ? 34.477 12.816 39.144 1.00 35.87 144 LEU B CA 1
ATOM 2998 C C . LEU B 1 147 ? 34.751 13.190 40.582 1.00 37.35 144 LEU B C 1
ATOM 2999 O O . LEU B 1 147 ? 34.570 12.363 41.470 1.00 36.84 144 LEU B O 1
ATOM 3004 N N . THR B 1 148 ? 35.111 14.443 40.830 1.00 38.45 145 THR B N 1
ATOM 3005 C CA . THR B 1 148 ? 35.490 14.843 42.186 1.00 42.43 145 THR B CA 1
ATOM 3006 C C . THR B 1 148 ? 34.310 14.761 43.126 1.00 40.95 145 THR B C 1
ATOM 3007 O O . THR B 1 148 ? 34.415 14.349 44.283 1.00 43.15 145 THR B O 1
ATOM 3011 N N . SER B 1 149 ? 33.172 15.199 42.623 1.00 37.19 146 SER B N 1
ATOM 3012 C CA . SER B 1 149 ? 31.981 15.202 43.397 1.00 36.37 146 SER B CA 1
ATOM 3013 C C . SER B 1 149 ? 31.490 13.777 43.622 1.00 34.59 146 SER B C 1
ATOM 3014 O O . SER B 1 149 ? 31.197 13.374 44.762 1.00 33.84 146 SER B O 1
ATOM 3017 N N . LEU B 1 150 ? 31.397 13.006 42.541 1.00 32.14 147 LEU B N 1
ATOM 3018 C CA . LEU B 1 150 ? 30.923 11.616 42.683 1.00 31.73 147 LEU B CA 1
ATOM 3019 C C . LEU B 1 150 ? 31.874 10.723 43.479 1.00 31.43 147 LEU B C 1
ATOM 3020 O O . LEU B 1 150 ? 31.428 9.932 44.301 1.00 29.94 147 LEU B O 1
ATOM 3025 N N . LEU B 1 151 ? 33.180 10.836 43.267 1.00 32.28 148 LEU B N 1
ATOM 3026 C CA . LEU B 1 151 ? 34.122 10.012 44.082 1.00 33.21 148 LEU B CA 1
ATOM 3027 C C . LEU B 1 151 ? 34.059 10.359 45.573 1.00 33.18 148 LEU B C 1
ATOM 3028 O O . LEU B 1 151 ? 34.164 9.460 46.437 1.00 33.84 148 LEU B O 1
ATOM 3033 N N . ALA B 1 152 ? 33.862 11.636 45.875 1.00 33.80 149 ALA B N 1
ATOM 3034 C CA . ALA B 1 152 ? 33.718 12.099 47.245 1.00 35.67 149 ALA B CA 1
ATOM 3035 C C . ALA B 1 152 ? 32.427 11.567 47.880 1.00 35.30 149 ALA B C 1
ATOM 3036 O O . ALA B 1 152 ? 32.435 11.138 49.028 1.00 35.13 149 ALA B O 1
ATOM 3038 N N . GLN B 1 153 ? 31.330 11.576 47.132 1.00 32.88 150 GLN B N 1
ATOM 3039 C CA . GLN B 1 153 ? 30.067 11.071 47.660 1.00 32.60 150 GLN B CA 1
ATOM 3040 C C . GLN B 1 153 ? 30.095 9.541 47.814 1.00 31.43 150 GLN B C 1
ATOM 3041 O O . GLN B 1 153 ? 29.599 9.017 48.794 1.00 31.50 150 GLN B O 1
ATOM 3047 N N . ALA B 1 154 ? 30.665 8.831 46.845 1.00 30.06 151 ALA B N 1
ATOM 3048 C CA . ALA B 1 154 ? 30.935 7.420 46.991 1.00 30.19 151 ALA B CA 1
ATOM 3049 C C . ALA B 1 154 ? 31.807 7.101 48.199 1.00 31.28 151 ALA B C 1
ATOM 3050 O O . ALA B 1 154 ? 31.606 6.091 48.833 1.00 31.46 151 ALA B O 1
ATOM 3052 N N . HIS B 1 155 ? 32.780 7.958 48.517 1.00 32.73 152 HIS B N 1
ATOM 3053 C CA . HIS B 1 155 ? 33.630 7.744 49.692 1.00 35.53 152 HIS B CA 1
ATOM 3054 C C . HIS B 1 155 ? 32.819 7.813 50.983 1.00 35.93 152 HIS B C 1
ATOM 3055 O O . HIS B 1 155 ? 32.980 6.994 51.906 1.00 37.01 152 HIS B O 1
ATOM 3062 N N . GLN B 1 156 ? 31.936 8.797 51.033 1.00 35.91 153 GLN B N 1
ATOM 3063 C CA . GLN B 1 156 ? 30.982 8.948 52.141 1.00 37.18 153 GLN B CA 1
ATOM 3064 C C . GLN B 1 156 ? 30.079 7.726 52.275 1.00 36.61 153 GLN B C 1
ATOM 3065 O O . GLN B 1 156 ? 29.777 7.246 53.381 1.00 37.17 153 GLN B O 1
ATOM 3071 N N . ALA B 1 157 ? 29.682 7.180 51.134 1.00 35.84 154 ALA B N 1
ATOM 3072 C CA . ALA B 1 157 ? 28.896 5.963 51.154 1.00 35.82 154 ALA B CA 1
ATOM 3073 C C . ALA B 1 157 ? 29.720 4.771 51.712 1.00 37.87 154 ALA B C 1
ATOM 3074 O O . ALA B 1 157 ? 29.201 3.985 52.546 1.00 39.24 154 ALA B O 1
ATOM 3076 N N . LYS B 1 158 ? 30.998 4.676 51.314 1.00 38.00 155 LYS B N 1
ATOM 3077 C CA . LYS B 1 158 ? 31.865 3.602 51.809 1.00 40.42 155 LYS B CA 1
ATOM 3078 C C . LYS B 1 158 ? 32.090 3.731 53.315 1.00 42.90 155 LYS B C 1
ATOM 3079 O O . LYS B 1 158 ? 32.036 2.731 54.021 1.00 44.16 155 LYS B O 1
ATOM 3085 N N . ILE B 1 159 ? 32.308 4.955 53.797 1.00 43.73 156 ILE B N 1
ATOM 3086 C CA . ILE B 1 159 ? 32.465 5.187 55.231 1.00 45.88 156 ILE B CA 1
ATOM 3087 C C . ILE B 1 159 ? 31.246 4.648 55.956 1.00 46.18 156 ILE B C 1
ATOM 3088 O O . ILE B 1 159 ? 31.391 4.090 57.018 1.00 46.22 156 ILE B O 1
ATOM 3093 N N . ALA B 1 160 ? 30.055 4.827 55.391 1.00 45.66 157 ALA B N 1
ATOM 3094 C CA . ALA B 1 160 ? 28.800 4.382 56.042 1.00 46.56 157 ALA B CA 1
ATOM 3095 C C . ALA B 1 160 ? 28.592 2.875 56.073 1.00 47.41 157 ALA B C 1
ATOM 3096 O O . ALA B 1 160 ? 27.665 2.392 56.712 1.00 49.11 157 ALA B O 1
ATOM 3098 N N . GLY B 1 161 ? 29.438 2.116 55.400 1.00 47.74 158 GLY B N 1
ATOM 3099 C CA . GLY B 1 161 ? 29.291 0.661 55.386 1.00 47.04 158 GLY B CA 1
ATOM 3100 C C . GLY B 1 161 ? 28.753 0.144 54.059 1.00 46.81 158 GLY B C 1
ATOM 3101 O O . GLY B 1 161 ? 28.568 -1.056 53.907 1.00 48.06 158 GLY B O 1
ATOM 3102 N N . ILE B 1 162 ? 28.535 0.998 53.055 1.00 43.07 159 ILE B N 1
ATOM 3103 C CA . ILE B 1 162 ? 27.958 0.480 51.833 1.00 42.68 159 ILE B CA 1
ATOM 3104 C C . ILE B 1 162 ? 29.080 -0.110 50.982 1.00 42.47 159 ILE B C 1
ATOM 3105 O O . ILE B 1 162 ? 30.036 0.582 50.695 1.00 42.48 159 ILE B O 1
ATOM 3110 N N . PRO B 1 163 ? 28.975 -1.391 50.600 1.00 44.00 160 PRO B N 1
ATOM 3111 C CA . PRO B 1 163 ? 29.948 -2.020 49.714 1.00 44.07 160 PRO B CA 1
ATOM 3112 C C . PRO B 1 163 ? 30.113 -1.269 48.383 1.00 41.74 160 PRO B C 1
ATOM 3113 O O . PRO B 1 163 ? 29.135 -0.824 47.792 1.00 40.15 160 PRO B O 1
ATOM 3117 N N . SER B 1 164 ? 31.332 -1.211 47.886 1.00 42.38 161 SER B N 1
ATOM 3118 C CA . SER B 1 164 ? 31.623 -0.498 46.654 1.00 43.39 161 SER B CA 1
ATOM 3119 C C . SER B 1 164 ? 30.846 -1.051 45.443 1.00 43.19 161 SER B C 1
ATOM 3120 O O . SER B 1 164 ? 30.463 -0.330 44.518 1.00 42.03 161 SER B O 1
ATOM 3123 N N . ASN B 1 165 ? 30.577 -2.343 45.436 1.00 42.39 162 ASN B N 1
ATOM 3124 C CA . ASN B 1 165 ? 29.820 -2.892 44.325 1.00 41.07 162 ASN B CA 1
ATOM 3125 C C . ASN B 1 165 ? 28.325 -2.556 44.398 1.00 37.87 162 ASN B C 1
ATOM 3126 O O . ASN B 1 165 ? 27.589 -2.869 43.456 1.00 36.60 162 ASN B O 1
ATOM 3131 N N . LYS B 1 166 ? 27.890 -1.938 45.505 1.00 36.66 163 LYS B N 1
ATOM 3132 C CA . LYS B 1 166 ? 26.522 -1.458 45.665 1.00 35.01 163 LYS B CA 1
ATOM 3133 C C . LYS B 1 166 ? 26.367 0.067 45.573 1.00 32.45 163 LYS B C 1
ATOM 3134 O O . LYS B 1 166 ? 25.308 0.609 45.878 1.00 31.17 163 LYS B O 1
ATOM 3140 N N . ILE B 1 167 ? 27.421 0.727 45.127 1.00 31.07 164 ILE B N 1
ATOM 3141 C CA . ILE B 1 167 ? 27.461 2.156 44.952 1.00 30.32 164 ILE B CA 1
ATOM 3142 C C . ILE B 1 167 ? 27.536 2.422 43.457 1.00 28.62 164 ILE B C 1
ATOM 3143 O O . ILE B 1 167 ? 28.548 2.180 42.822 1.00 28.28 164 ILE B O 1
ATOM 3148 N N . TRP B 1 168 ? 26.440 2.929 42.915 1.00 26.87 165 TRP B N 1
ATOM 3149 C CA . TRP B 1 168 ? 26.319 3.211 41.490 1.00 25.91 165 TRP B CA 1
ATOM 3150 C C . TRP B 1 168 ? 26.539 4.692 41.222 1.00 25.57 165 TRP B C 1
ATOM 3151 O O . TRP B 1 168 ? 26.191 5.557 42.064 1.00 25.66 165 TRP B O 1
ATOM 3162 N N . LEU B 1 169 ? 27.149 4.999 40.063 1.00 24.85 166 LEU B N 1
ATOM 3163 C CA . LEU B 1 169 ? 27.332 6.383 39.617 1.00 24.33 166 LEU B CA 1
ATOM 3164 C C . LEU B 1 169 ? 26.498 6.623 38.360 1.00 24.64 166 LEU B C 1
ATOM 3165 O O . LEU B 1 169 ? 26.483 5.776 37.454 1.00 23.35 166 LEU B O 1
ATOM 3170 N N . ASP B 1 170 ? 25.810 7.772 38.307 1.00 24.59 167 ASP B N 1
ATOM 3171 C CA . ASP B 1 170 ? 25.029 8.231 37.138 1.00 24.25 167 ASP B CA 1
ATOM 3172 C C . ASP B 1 170 ? 25.594 9.611 36.746 1.00 23.84 167 ASP B C 1
ATOM 3173 O O . ASP B 1 170 ? 25.675 10.506 37.576 1.00 25.81 167 ASP B O 1
ATOM 3178 N N . PRO B 1 171 ? 26.035 9.771 35.497 1.00 23.47 168 PRO B N 1
ATOM 3179 C CA . PRO B 1 171 ? 26.600 11.055 35.084 1.00 23.97 168 PRO B CA 1
ATOM 3180 C C . PRO B 1 171 ? 25.620 12.208 35.034 1.00 24.15 168 PRO B C 1
ATOM 3181 O O . PRO B 1 171 ? 26.046 13.351 34.864 1.00 26.73 168 PRO B O 1
ATOM 3185 N N . GLY B 1 172 ? 24.326 11.927 35.137 1.00 23.74 169 GLY B N 1
ATOM 3186 C CA . GLY B 1 172 ? 23.352 12.999 35.283 1.00 24.23 169 GLY B CA 1
ATOM 3187 C C . GLY B 1 172 ? 23.125 13.791 34.001 1.00 24.42 169 GLY B C 1
ATOM 3188 O O . GLY B 1 172 ? 22.960 15.013 34.030 1.00 24.48 169 GLY B O 1
ATOM 3189 N N . ILE B 1 173 ? 23.078 13.093 32.867 1.00 24.61 170 ILE B N 1
ATOM 3190 C CA . ILE B 1 173 ? 22.644 13.728 31.651 1.00 24.54 170 ILE B CA 1
ATOM 3191 C C . ILE B 1 173 ? 21.263 14.319 31.959 1.00 25.80 170 ILE B C 1
ATOM 3192 O O . ILE B 1 173 ? 20.426 13.689 32.579 1.00 25.92 170 ILE B O 1
ATOM 3197 N N . GLY B 1 174 ? 21.046 15.545 31.514 1.00 28.95 171 GLY B N 1
ATOM 3198 C CA . GLY B 1 174 ? 19.827 16.283 31.809 1.00 28.31 171 GLY B CA 1
ATOM 3199 C C . GLY B 1 174 ? 19.966 17.269 32.954 1.00 31.34 171 GLY B C 1
ATOM 3200 O O . GLY B 1 174 ? 19.021 17.999 33.243 1.00 32.25 171 GLY B O 1
ATOM 3201 N N . PHE B 1 175 ? 21.118 17.335 33.626 1.00 30.68 172 PHE B N 1
ATOM 3202 C CA . PHE B 1 175 ? 21.188 18.130 34.889 1.00 31.43 172 PHE B CA 1
ATOM 3203 C C . PHE B 1 175 ? 22.541 18.851 35.022 1.00 32.13 172 PHE B C 1
ATOM 3204 O O . PHE B 1 175 ? 23.600 18.259 34.761 1.00 30.58 172 PHE B O 1
ATOM 3212 N N . ALA B 1 176 ? 22.483 20.126 35.388 1.00 34.05 173 ALA B N 1
ATOM 3213 C CA . ALA B 1 176 ? 23.670 20.890 35.815 1.00 35.18 173 ALA B CA 1
ATOM 3214 C C . ALA B 1 176 ? 24.728 21.050 34.706 1.00 33.69 173 ALA B C 1
ATOM 3215 O O . ALA B 1 176 ? 25.906 21.358 35.003 1.00 33.57 173 ALA B O 1
ATOM 3217 N N . LYS B 1 177 ? 24.325 20.915 33.436 1.00 30.62 174 LYS B N 1
ATOM 3218 C CA . LYS B 1 177 ? 25.328 20.907 32.341 1.00 30.20 174 LYS B CA 1
ATOM 3219 C C . LYS B 1 177 ? 24.763 21.570 31.105 1.00 28.96 174 LYS B C 1
ATOM 3220 O O . LYS B 1 177 ? 23.573 21.398 30.777 1.00 27.59 174 LYS B O 1
ATOM 3226 N N . THR B 1 178 ? 25.617 22.298 30.417 1.00 27.97 175 THR B N 1
ATOM 3227 C CA . THR B 1 178 ? 25.260 22.872 29.117 1.00 28.81 175 THR B CA 1
ATOM 3228 C C . THR B 1 178 ? 25.270 21.755 28.070 1.00 27.63 175 THR B C 1
ATOM 3229 O O . THR B 1 178 ? 25.723 20.640 28.352 1.00 25.99 175 THR B O 1
ATOM 3233 N N . ARG B 1 179 ? 24.825 22.077 26.853 1.00 26.82 176 ARG B N 1
ATOM 3234 C CA . ARG B 1 179 ? 24.914 21.160 25.739 1.00 27.67 176 ARG B CA 1
ATOM 3235 C C . ARG B 1 179 ? 26.360 20.638 25.532 1.00 25.44 176 ARG B C 1
ATOM 3236 O O . ARG B 1 179 ? 26.595 19.460 25.337 1.00 22.83 176 ARG B O 1
ATOM 3244 N N . ASN B 1 180 ? 27.329 21.526 25.560 1.00 26.75 177 ASN B N 1
ATOM 3245 C CA . ASN B 1 180 ? 28.699 21.148 25.342 1.00 29.27 177 ASN B CA 1
ATOM 3246 C C . ASN B 1 180 ? 29.244 20.257 26.440 1.00 28.18 177 ASN B C 1
ATOM 3247 O O . ASN B 1 180 ? 30.030 19.348 26.170 1.00 25.10 177 ASN B O 1
ATOM 3252 N N . GLU B 1 181 ? 28.856 20.553 27.683 1.00 26.95 178 GLU B N 1
ATOM 3253 C CA . GLU B 1 181 ? 29.279 19.738 28.808 1.00 26.18 178 GLU B CA 1
ATOM 3254 C C . GLU B 1 181 ? 28.694 18.308 28.727 1.00 24.45 178 GLU B C 1
ATOM 3255 O O . GLU B 1 181 ? 29.392 17.335 29.035 1.00 23.01 178 GLU B O 1
ATOM 3261 N N . GLU B 1 182 ? 27.428 18.185 28.341 1.00 23.15 179 GLU B N 1
ATOM 3262 C CA . GLU B 1 182 ? 26.832 16.862 28.142 1.00 23.04 179 GLU B CA 1
ATOM 3263 C C . GLU B 1 182 ? 27.551 16.049 27.074 1.00 22.20 179 GLU B C 1
ATOM 3264 O O . GLU B 1 182 ? 27.742 14.838 27.238 1.00 20.76 179 GLU B O 1
ATOM 3270 N N . ALA B 1 183 ? 27.979 16.726 26.009 1.00 22.62 180 ALA B N 1
ATOM 3271 C CA . ALA B 1 183 ? 28.735 16.082 24.932 1.00 23.37 180 ALA B CA 1
ATOM 3272 C C . ALA B 1 183 ? 30.068 15.636 25.442 1.00 22.99 180 ALA B C 1
ATOM 3273 O O . ALA B 1 183 ? 30.539 14.551 25.100 1.00 22.79 180 ALA B O 1
ATOM 3275 N N . GLU B 1 184 ? 30.722 16.478 26.235 1.00 23.30 181 GLU B N 1
ATOM 3276 C CA . GLU B 1 184 ? 31.999 16.094 26.810 1.00 24.86 181 GLU B CA 1
ATOM 3277 C C . GLU B 1 184 ? 31.859 14.846 27.682 1.00 23.90 181 GLU B C 1
ATOM 3278 O O . GLU B 1 184 ? 32.643 13.928 27.582 1.00 23.72 181 GLU B O 1
ATOM 3284 N N . VAL B 1 185 ? 30.806 14.794 28.498 1.00 23.86 182 VAL B N 1
ATOM 3285 C CA . VAL B 1 185 ? 30.587 13.655 29.363 1.00 23.53 182 VAL B CA 1
ATOM 3286 C C . VAL B 1 185 ? 30.330 12.407 28.520 1.00 22.41 182 VAL B C 1
ATOM 3287 O O . VAL B 1 185 ? 30.865 11.317 28.821 1.00 20.62 182 VAL B O 1
ATOM 3291 N N . MET B 1 186 ? 29.512 12.550 27.475 1.00 20.12 183 MET B N 1
ATOM 3292 C CA . MET B 1 186 ? 29.097 11.402 26.704 1.00 19.64 183 MET B CA 1
ATOM 3293 C C . MET B 1 186 ? 30.227 10.840 25.844 1.00 20.69 183 MET B C 1
ATOM 3294 O O . MET B 1 186 ? 30.145 9.684 25.365 1.00 21.45 183 MET B O 1
ATOM 3299 N N . ALA B 1 187 ? 31.261 11.664 25.651 1.00 20.01 184 ALA B N 1
ATOM 3300 C CA . ALA B 1 187 ? 32.494 11.305 24.951 1.00 21.93 184 ALA B CA 1
ATOM 3301 C C . ALA B 1 187 ? 33.465 10.497 25.799 1.00 22.49 184 ALA B C 1
ATOM 3302 O O . ALA B 1 187 ? 34.380 9.885 25.238 1.00 23.60 184 ALA B O 1
ATOM 3304 N N . ARG B 1 188 ? 33.298 10.571 27.103 1.00 22.33 185 ARG B N 1
ATOM 3305 C CA . ARG B 1 188 ? 34.291 10.177 28.093 1.00 23.43 185 ARG B CA 1
ATOM 3306 C C . ARG B 1 188 ? 33.674 9.243 29.145 1.00 22.71 185 ARG B C 1
ATOM 3307 O O . ARG B 1 188 ? 34.102 9.210 30.268 1.00 23.14 185 ARG B O 1
ATOM 3315 N N . LEU B 1 189 ? 32.692 8.432 28.746 1.00 22.02 186 LEU B N 1
ATOM 3316 C CA . LEU B 1 189 ? 32.036 7.541 29.707 1.00 22.67 186 LEU B CA 1
ATOM 3317 C C . LEU B 1 189 ? 33.007 6.499 30.213 1.00 23.01 186 LEU B C 1
ATOM 3318 O O . LEU B 1 189 ? 32.888 6.034 31.333 1.00 23.01 186 LEU B O 1
ATOM 3323 N N . ASP B 1 190 ? 34.004 6.138 29.392 1.00 22.92 187 ASP B N 1
ATOM 3324 C CA . ASP B 1 190 ? 34.992 5.191 29.851 1.00 24.01 187 ASP B CA 1
ATOM 3325 C C . ASP B 1 190 ? 35.700 5.666 31.114 1.00 24.75 187 ASP B C 1
ATOM 3326 O O . ASP B 1 190 ? 36.152 4.838 31.901 1.00 26.06 187 ASP B O 1
ATOM 3331 N N . GLU B 1 191 ? 35.798 6.970 31.310 1.00 24.18 188 GLU B N 1
ATOM 3332 C CA . GLU B 1 191 ? 36.524 7.498 32.482 1.00 25.57 188 GLU B CA 1
ATOM 3333 C C . GLU B 1 191 ? 35.699 7.312 33.764 1.00 25.96 188 GLU B C 1
ATOM 3334 O O . GLU B 1 191 ? 36.224 7.019 34.843 1.00 24.93 188 GLU B O 1
ATOM 3340 N N . LEU B 1 192 ? 34.372 7.403 33.633 1.00 25.77 189 LEU B N 1
ATOM 3341 C CA . LEU B 1 192 ? 33.508 7.141 34.735 1.00 25.41 189 LEU B CA 1
ATOM 3342 C C . LEU B 1 192 ? 33.455 5.634 35.022 1.00 24.47 189 LEU B C 1
ATOM 3343 O O . LEU B 1 192 ? 33.441 5.200 36.198 1.00 24.76 189 LEU B O 1
ATOM 3348 N N . VAL B 1 193 ? 33.437 4.816 33.959 1.00 23.26 190 VAL B N 1
ATOM 3349 C CA . VAL B 1 193 ? 33.451 3.369 34.154 1.00 22.73 190 VAL B CA 1
ATOM 3350 C C . VAL B 1 193 ? 34.710 2.930 34.833 1.00 23.32 190 VAL B C 1
ATOM 3351 O O . VAL B 1 193 ? 34.678 1.972 35.629 1.00 24.55 190 VAL B O 1
ATOM 3355 N N . ALA B 1 194 ? 35.824 3.591 34.544 1.00 23.71 191 ALA B N 1
ATOM 3356 C CA . ALA B 1 194 ? 37.117 3.194 35.158 1.00 26.66 191 ALA B CA 1
ATOM 3357 C C . ALA B 1 194 ? 37.234 3.422 36.645 1.00 26.17 191 ALA B C 1
ATOM 3358 O O . ALA B 1 194 ? 38.203 2.987 37.255 1.00 26.33 191 ALA B O 1
ATOM 3360 N N . THR B 1 195 ? 36.243 4.055 37.271 1.00 26.28 192 THR B N 1
ATOM 3361 C CA . THR B 1 195 ? 36.226 4.145 38.738 1.00 27.49 192 THR B CA 1
ATOM 3362 C C . THR B 1 195 ? 35.909 2.810 39.377 1.00 28.37 192 THR B C 1
ATOM 3363 O O . THR B 1 195 ? 36.092 2.638 40.596 1.00 28.12 192 THR B O 1
ATOM 3367 N N . GLU B 1 196 ? 35.371 1.902 38.564 1.00 27.80 193 GLU B N 1
ATOM 3368 C CA . GLU B 1 196 ? 34.953 0.569 38.960 1.00 28.40 193 GLU B CA 1
ATOM 3369 C C . GLU B 1 196 ? 33.685 0.551 39.803 1.00 27.92 193 GLU B C 1
ATOM 3370 O O . GLU B 1 196 ? 33.263 -0.486 40.280 1.00 27.21 193 GLU B O 1
ATOM 3376 N N . TYR B 1 197 ? 33.054 1.682 40.008 1.00 26.98 194 TYR B N 1
ATOM 3377 C CA . TYR B 1 197 ? 31.717 1.629 40.556 1.00 26.46 194 TYR B CA 1
ATOM 3378 C C . TYR B 1 197 ? 30.831 1.378 39.341 1.00 25.31 194 TYR B C 1
ATOM 3379 O O . TYR B 1 197 ? 31.079 1.963 38.301 1.00 24.85 194 TYR B O 1
ATOM 3388 N N . PRO B 1 198 ? 29.759 0.575 39.492 1.00 25.48 195 PRO B N 1
ATOM 3389 C CA . PRO B 1 198 ? 28.863 0.339 38.371 1.00 24.31 195 PRO B CA 1
ATOM 3390 C C . PRO B 1 198 ? 28.145 1.624 37.962 1.00 24.17 195 PRO B C 1
ATOM 3391 O O . PRO B 1 198 ? 27.616 2.398 38.814 1.00 24.65 195 PRO B O 1
ATOM 3395 N N . VAL B 1 199 ? 28.078 1.838 36.658 1.00 22.74 196 VAL B N 1
ATOM 3396 C CA . VAL B 1 199 ? 27.539 3.071 36.122 1.00 22.52 196 VAL B CA 1
ATOM 3397 C C . VAL B 1 199 ? 26.157 2.824 35.507 1.00 21.86 196 VAL B C 1
ATOM 3398 O O . VAL B 1 199 ? 25.956 1.831 34.792 1.00 21.31 196 VAL B O 1
ATOM 3402 N N . LEU B 1 200 ? 25.225 3.675 35.911 1.00 21.81 197 LEU B N 1
ATOM 3403 C CA . LEU B 1 200 ? 23.885 3.788 35.349 1.00 22.58 197 LEU B CA 1
ATOM 3404 C C . LEU B 1 200 ? 23.865 4.940 34.330 1.00 22.34 197 LEU B C 1
ATOM 3405 O O . LEU B 1 200 ? 24.102 6.111 34.677 1.00 22.44 197 LEU B O 1
ATOM 3410 N N . LEU B 1 201 ? 23.552 4.613 33.087 1.00 20.98 198 LEU B N 1
ATOM 3411 C CA . LEU B 1 201 ? 23.371 5.651 32.048 1.00 22.06 198 LEU B CA 1
ATOM 3412 C C . LEU B 1 201 ? 21.858 5.981 31.913 1.00 22.32 198 LEU B C 1
ATOM 3413 O O . LEU B 1 201 ? 21.036 5.093 31.806 1.00 22.47 198 LEU B O 1
ATOM 3418 N N . ALA B 1 202 ? 21.529 7.264 31.984 1.00 22.15 199 ALA B N 1
ATOM 3419 C CA . ALA B 1 202 ? 20.152 7.765 31.959 1.00 22.46 199 ALA B CA 1
ATOM 3420 C C . ALA B 1 202 ? 20.034 8.901 30.944 1.00 21.89 199 ALA B C 1
ATOM 3421 O O . ALA B 1 202 ? 20.174 10.073 31.305 1.00 23.42 199 ALA B O 1
ATOM 3423 N N . THR B 1 203 ? 19.742 8.569 29.684 1.00 22.21 200 THR B N 1
ATOM 3424 C CA . THR B 1 203 ? 19.606 9.579 28.625 1.00 21.31 200 THR B CA 1
ATOM 3425 C C . THR B 1 203 ? 18.176 9.701 28.067 1.00 21.50 200 THR B C 1
ATOM 3426 O O . THR B 1 203 ? 17.856 10.656 27.357 1.00 20.10 200 THR B O 1
ATOM 3430 N N . SER B 1 204 ? 17.360 8.680 28.314 1.00 20.68 201 SER B N 1
ATOM 3431 C CA . SER B 1 204 ? 16.172 8.411 27.520 1.00 20.80 201 SER B CA 1
ATOM 3432 C C . SER B 1 204 ? 15.312 9.621 27.302 1.00 22.08 201 SER B C 1
ATOM 3433 O O . SER B 1 204 ? 14.881 10.233 28.277 1.00 22.17 201 SER B O 1
ATOM 3436 N N . ARG B 1 205 ? 15.130 9.984 26.033 1.00 22.37 202 ARG B N 1
ATOM 3437 C CA . ARG B 1 205 ? 14.225 11.071 25.564 1.00 22.03 202 ARG B CA 1
ATOM 3438 C C . ARG B 1 205 ? 14.625 12.461 26.005 1.00 22.82 202 ARG B C 1
ATOM 3439 O O . ARG B 1 205 ? 13.938 13.380 25.725 1.00 23.78 202 ARG B O 1
ATOM 3447 N N . LYS B 1 206 ? 15.757 12.610 26.670 1.00 22.95 203 LYS B N 1
ATOM 3448 C CA . LYS B 1 206 ? 16.241 13.899 27.140 1.00 24.35 203 LYS B CA 1
ATOM 3449 C C . LYS B 1 206 ? 16.820 14.745 26.000 1.00 23.18 203 LYS B C 1
ATOM 3450 O O . LYS B 1 206 ? 16.927 14.278 24.852 1.00 21.86 203 LYS B O 1
ATOM 3456 N N . ARG B 1 207 ? 17.190 15.997 26.310 1.00 23.44 204 ARG B N 1
ATOM 3457 C CA . ARG B 1 207 ? 17.630 16.947 25.293 1.00 23.78 204 ARG B CA 1
ATOM 3458 C C . ARG B 1 207 ? 18.793 16.353 24.508 1.00 22.07 204 ARG B C 1
ATOM 3459 O O . ARG B 1 207 ? 18.913 16.565 23.294 1.00 21.19 204 ARG B O 1
ATOM 3467 N N . PHE B 1 208 ? 19.654 15.611 25.184 1.00 21.67 205 PHE B N 1
ATOM 3468 C CA . PHE B 1 208 ? 20.788 15.009 24.493 1.00 21.56 205 PHE B CA 1
ATOM 3469 C C . PHE B 1 208 ? 20.330 14.128 23.314 1.00 20.88 205 PHE B C 1
ATOM 3470 O O . PHE B 1 208 ? 20.892 14.209 22.234 1.00 21.20 205 PHE B O 1
ATOM 3478 N N . THR B 1 209 ? 19.304 13.291 23.531 1.00 20.43 206 THR B N 1
ATOM 3479 C CA . THR B 1 209 ? 18.745 12.492 22.453 1.00 19.58 206 THR B CA 1
ATOM 3480 C C . THR B 1 209 ? 17.964 13.353 21.437 1.00 20.75 206 THR B C 1
ATOM 3481 O O . THR B 1 209 ? 17.908 13.024 20.277 1.00 19.62 206 THR B O 1
ATOM 3485 N N . LYS B 1 210 ? 17.382 14.467 21.870 1.00 22.60 207 LYS B N 1
ATOM 3486 C CA . LYS B 1 210 ? 16.787 15.399 20.945 1.00 25.46 207 LYS B CA 1
ATOM 3487 C C . LYS B 1 210 ? 17.862 15.910 19.940 1.00 24.63 207 LYS B C 1
ATOM 3488 O O . LYS B 1 210 ? 17.653 15.926 18.737 1.00 23.15 207 LYS B O 1
ATOM 3494 N N . GLU B 1 211 ? 19.026 16.250 20.459 1.00 22.34 208 GLU B N 1
ATOM 3495 C CA . GLU B 1 211 ? 20.100 16.771 19.646 1.00 22.99 208 GLU B CA 1
ATOM 3496 C C . GLU B 1 211 ? 20.613 15.679 18.723 1.00 21.23 208 GLU B C 1
ATOM 3497 O O . GLU B 1 211 ? 20.888 15.959 17.565 1.00 21.93 208 GLU B O 1
ATOM 3503 N N . MET B 1 212 ? 20.658 14.424 19.188 1.00 19.85 209 MET B N 1
ATOM 3504 C CA . MET B 1 212 ? 21.057 13.303 18.309 1.00 19.63 209 MET B CA 1
ATOM 3505 C C . MET B 1 212 ? 20.143 13.190 17.076 1.00 19.97 209 MET B C 1
ATOM 3506 O O . MET B 1 212 ? 20.640 12.900 15.970 1.00 20.50 209 MET B O 1
ATOM 3511 N N . MET B 1 213 ? 18.813 13.330 17.251 1.00 19.97 210 MET B N 1
ATOM 3512 C CA . MET B 1 213 ? 17.871 13.303 16.117 1.00 20.52 210 MET B CA 1
ATOM 3513 C C . MET B 1 213 ? 17.932 14.576 15.258 1.00 21.39 210 MET B C 1
ATOM 3514 O O . MET B 1 213 ? 17.672 14.533 14.025 1.00 22.92 210 MET B O 1
ATOM 3519 N N . GLY B 1 214 ? 18.215 15.703 15.889 1.00 21.70 211 GLY B N 1
ATOM 3520 C CA . GLY B 1 214 ? 18.535 16.950 15.144 1.00 23.39 211 GLY B CA 1
ATOM 3521 C C . GLY B 1 214 ? 17.271 17.700 14.773 1.00 23.28 211 GLY B C 1
ATOM 3522 O O . GLY B 1 214 ? 16.912 18.725 15.352 1.00 22.60 211 GLY B O 1
ATOM 3523 N N . TYR B 1 215 ? 16.550 17.154 13.809 1.00 23.85 212 TYR B N 1
ATOM 3524 C CA . TYR B 1 215 ? 15.292 17.773 13.406 1.00 24.73 212 TYR B CA 1
ATOM 3525 C C . TYR B 1 215 ? 14.231 17.497 14.442 1.00 25.32 212 TYR B C 1
ATOM 3526 O O . TYR B 1 215 ? 14.389 16.597 15.267 1.00 23.25 212 TYR B O 1
ATOM 3535 N N . ASP B 1 216 ? 13.149 18.264 14.374 1.00 25.87 213 ASP B N 1
ATOM 3536 C CA . ASP B 1 216 ? 12.138 18.282 15.441 1.00 27.79 213 ASP B CA 1
ATOM 3537 C C . ASP B 1 216 ? 11.687 16.829 15.719 1.00 26.58 213 ASP B C 1
ATOM 3538 O O . ASP B 1 216 ? 11.387 16.068 14.776 1.00 25.87 213 ASP B O 1
ATOM 3543 N N . THR B 1 217 ? 11.640 16.467 16.987 1.00 25.59 214 THR B N 1
ATOM 3544 C CA . THR B 1 217 ? 11.026 15.207 17.412 1.00 25.02 214 THR B CA 1
ATOM 3545 C C . THR B 1 217 ? 10.178 15.392 18.668 1.00 26.43 214 THR B C 1
ATOM 3546 O O . THR B 1 217 ? 10.442 16.280 19.492 1.00 26.20 214 THR B O 1
ATOM 3550 N N . THR B 1 218 ? 9.193 14.508 18.841 1.00 27.32 215 THR B N 1
ATOM 3551 C CA . THR B 1 218 ? 8.504 14.350 20.118 1.00 28.16 215 THR B CA 1
ATOM 3552 C C . THR B 1 218 ? 9.420 13.470 21.001 1.00 28.83 215 THR B C 1
ATOM 3553 O O . THR B 1 218 ? 10.330 12.773 20.486 1.00 24.20 215 THR B O 1
ATOM 3557 N N . PRO B 1 219 ? 9.161 13.435 22.320 1.00 30.53 216 PRO B N 1
ATOM 3558 C CA . PRO B 1 219 ? 9.973 12.516 23.158 1.00 31.08 216 PRO B CA 1
ATOM 3559 C C . PRO B 1 219 ? 9.978 11.063 22.659 1.00 29.66 216 PRO B C 1
ATOM 3560 O O . PRO B 1 219 ? 11.075 10.445 22.562 1.00 27.32 216 PRO B O 1
ATOM 3564 N N . VAL B 1 220 ? 8.810 10.539 22.270 1.00 29.53 217 VAL B N 1
ATOM 3565 C CA . VAL B 1 220 ? 8.710 9.139 21.840 1.00 30.10 217 VAL B CA 1
ATOM 3566 C C . VAL B 1 220 ? 9.493 8.891 20.567 1.00 28.85 217 VAL B C 1
ATOM 3567 O O . VAL B 1 220 ? 10.083 7.817 20.374 1.00 28.96 217 VAL B O 1
ATOM 3571 N N . GLU B 1 221 ? 9.609 9.908 19.723 1.00 27.58 218 GLU B N 1
ATOM 3572 C CA . GLU B 1 221 ? 10.450 9.772 18.502 1.00 25.13 218 GLU B CA 1
ATOM 3573 C C . GLU B 1 221 ? 11.939 9.607 18.744 1.00 24.06 218 GLU B C 1
ATOM 3574 O O . GLU B 1 221 ? 12.715 9.275 17.820 1.00 21.56 218 GLU B O 1
ATOM 3580 N N . ARG B 1 222 ? 12.333 9.798 19.997 1.00 22.69 219 ARG B N 1
ATOM 3581 C CA . ARG B 1 222 ? 13.689 9.665 20.436 1.00 22.00 219 ARG B CA 1
ATOM 3582 C C . ARG B 1 222 ? 14.096 8.297 20.945 1.00 22.17 219 ARG B C 1
ATOM 3583 O O . ARG B 1 222 ? 15.281 8.133 21.396 1.00 20.58 219 ARG B O 1
ATOM 3591 N N . ASP B 1 223 ? 13.212 7.302 20.831 1.00 21.49 220 ASP B N 1
ATOM 3592 C CA . ASP B 1 223 ? 13.517 6.006 21.393 1.00 21.04 220 ASP B CA 1
ATOM 3593 C C . ASP B 1 223 ? 14.705 5.305 20.679 1.00 20.66 220 ASP B C 1
ATOM 3594 O O . ASP B 1 223 ? 15.564 4.696 21.337 1.00 19.38 220 ASP B O 1
ATOM 3599 N N . GLU B 1 224 ? 14.778 5.426 19.361 1.00 21.42 221 GLU B N 1
ATOM 3600 C CA . GLU B 1 224 ? 15.848 4.773 18.613 1.00 21.71 221 GLU B CA 1
ATOM 3601 C C . GLU B 1 224 ? 17.232 5.341 18.910 1.00 20.01 221 GLU B C 1
ATOM 3602 O O . GLU B 1 224 ? 18.207 4.571 19.142 1.00 20.22 221 GLU B O 1
ATOM 3608 N N . VAL B 1 225 ? 17.363 6.660 18.983 1.00 19.49 222 VAL B N 1
ATOM 3609 C CA . VAL B 1 225 ? 18.659 7.214 19.412 1.00 18.41 222 VAL B CA 1
ATOM 3610 C C . VAL B 1 225 ? 18.949 6.946 20.886 1.00 18.88 222 VAL B C 1
ATOM 3611 O O . VAL B 1 225 ? 20.099 6.803 21.304 1.00 18.39 222 VAL B O 1
ATOM 3615 N N . THR B 1 226 ? 17.908 6.835 21.704 1.00 20.09 223 THR B N 1
ATOM 3616 C CA . THR B 1 226 ? 18.119 6.429 23.095 1.00 19.66 223 THR B CA 1
ATOM 3617 C C . THR B 1 226 ? 18.737 5.042 23.113 1.00 19.10 223 THR B C 1
ATOM 3618 O O . THR B 1 226 ? 19.716 4.735 23.813 1.00 21.07 223 THR B O 1
ATOM 3622 N N . ALA B 1 227 ? 18.189 4.177 22.303 1.00 19.64 224 ALA B N 1
ATOM 3623 C CA . ALA B 1 227 ? 18.740 2.828 22.194 1.00 18.61 224 ALA B CA 1
ATOM 3624 C C . ALA B 1 227 ? 20.147 2.828 21.615 1.00 17.22 224 ALA B C 1
ATOM 3625 O O . ALA B 1 227 ? 20.933 1.952 21.961 1.00 17.65 224 ALA B O 1
ATOM 3627 N N . ALA B 1 228 ? 20.496 3.793 20.775 1.00 16.18 225 ALA B N 1
ATOM 3628 C CA . ALA B 1 228 ? 21.895 3.923 20.370 1.00 16.26 225 ALA B CA 1
ATOM 3629 C C . ALA B 1 228 ? 22.784 4.224 21.578 1.00 16.01 225 ALA B C 1
ATOM 3630 O O . ALA B 1 228 ? 23.851 3.635 21.717 1.00 17.77 225 ALA B O 1
ATOM 3632 N N . THR B 1 229 ? 22.356 5.132 22.447 1.00 17.31 226 THR B N 1
ATOM 3633 C CA . THR B 1 229 ? 23.111 5.417 23.661 1.00 16.85 226 THR B CA 1
ATOM 3634 C C . THR B 1 229 ? 23.234 4.185 24.560 1.00 17.52 226 THR B C 1
ATOM 3635 O O . THR B 1 229 ? 24.282 3.986 25.205 1.00 18.14 226 THR B O 1
ATOM 3639 N N . THR B 1 230 ? 22.206 3.344 24.604 1.00 17.14 227 THR B N 1
ATOM 3640 C CA . THR B 1 230 ? 22.287 2.083 25.310 1.00 17.81 227 THR B CA 1
ATOM 3641 C C . THR B 1 230 ? 23.431 1.184 24.778 1.00 18.19 227 THR B C 1
ATOM 3642 O O . THR B 1 230 ? 24.291 0.763 25.554 1.00 18.13 227 THR B O 1
ATOM 3646 N N . ALA B 1 231 ? 23.495 0.999 23.473 1.00 18.35 228 ALA B N 1
ATOM 3647 C CA . ALA B 1 231 ? 24.509 0.151 22.868 1.00 18.23 228 ALA B CA 1
ATOM 3648 C C . ALA B 1 231 ? 25.889 0.689 23.071 1.00 17.02 228 ALA B C 1
ATOM 3649 O O . ALA B 1 231 ? 26.771 -0.043 23.486 1.00 18.09 228 ALA B O 1
ATOM 3651 N N . TYR B 1 232 ? 26.063 1.989 22.805 1.00 17.46 229 TYR B N 1
ATOM 3652 C CA . TYR B 1 232 ? 27.292 2.691 22.960 1.00 17.70 229 TYR B CA 1
ATOM 3653 C C . TYR B 1 232 ? 27.740 2.621 24.410 1.00 18.31 229 TYR B C 1
ATOM 3654 O O . TYR B 1 232 ? 28.883 2.311 24.709 1.00 17.49 229 TYR B O 1
ATOM 3663 N N . GLY B 1 233 ? 26.824 2.899 25.332 1.00 17.45 230 GLY B N 1
ATOM 3664 C CA . GLY B 1 233 ? 27.156 2.807 26.746 1.00 18.34 230 GLY B CA 1
ATOM 3665 C C . GLY B 1 233 ? 27.625 1.462 27.227 1.00 18.21 230 GLY B C 1
ATOM 3666 O O . GLY B 1 233 ? 28.646 1.358 27.940 1.00 19.12 230 GLY B O 1
ATOM 3667 N N . ILE B 1 234 ? 26.933 0.436 26.784 1.00 18.99 231 ILE B N 1
ATOM 3668 C CA . ILE B 1 234 ? 27.300 -0.940 27.128 1.00 19.71 231 ILE B CA 1
ATOM 3669 C C . ILE B 1 234 ? 28.695 -1.238 26.574 1.00 20.43 231 ILE B C 1
ATOM 3670 O O . ILE B 1 234 ? 29.546 -1.810 27.283 1.00 19.17 231 ILE B O 1
ATOM 3675 N N . MET B 1 235 ? 28.946 -0.834 25.336 1.00 20.54 232 MET B N 1
ATOM 3676 C CA . MET B 1 235 ? 30.279 -1.016 24.752 1.00 20.62 232 MET B CA 1
ATOM 3677 C C . MET B 1 235 ? 31.343 -0.281 25.583 1.00 21.53 232 MET B C 1
ATOM 3678 O O . MET B 1 235 ? 32.460 -0.757 25.719 1.00 21.36 232 MET B O 1
ATOM 3683 N N . LYS B 1 236 ? 30.981 0.819 26.219 1.00 21.55 233 LYS B N 1
ATOM 3684 C CA . LYS B 1 236 ? 31.919 1.528 27.084 1.00 21.64 233 LYS B CA 1
ATOM 3685 C C . LYS B 1 236 ? 31.976 0.941 28.528 1.00 22.10 233 LYS B C 1
ATOM 3686 O O . LYS B 1 236 ? 32.846 1.313 29.294 1.00 23.02 233 LYS B O 1
ATOM 3692 N N . GLY B 1 237 ? 31.092 -0.002 28.861 1.00 20.87 234 GLY B N 1
ATOM 3693 C CA . GLY B 1 237 ? 31.133 -0.729 30.127 1.00 22.97 234 GLY B CA 1
ATOM 3694 C C . GLY B 1 237 ? 30.122 -0.273 31.176 1.00 22.96 234 GLY B C 1
ATOM 3695 O O . GLY B 1 237 ? 30.212 -0.679 32.323 1.00 21.36 234 GLY B O 1
ATOM 3696 N N . VAL B 1 238 ? 29.132 0.522 30.780 1.00 22.28 235 VAL B N 1
ATOM 3697 C CA . VAL B 1 238 ? 28.119 0.871 31.753 1.00 22.88 235 VAL B CA 1
ATOM 3698 C C . VAL B 1 238 ? 27.357 -0.425 32.070 1.00 24.22 235 VAL B C 1
ATOM 3699 O O . VAL B 1 238 ? 27.229 -1.309 31.220 1.00 24.35 235 VAL B O 1
ATOM 3703 N N . ARG B 1 239 ? 26.861 -0.510 33.295 1.00 24.42 236 ARG B N 1
ATOM 3704 C CA . ARG B 1 239 ? 26.206 -1.712 33.825 1.00 26.83 236 ARG B CA 1
ATOM 3705 C C . ARG B 1 239 ? 24.672 -1.700 33.877 1.00 25.68 236 ARG B C 1
ATOM 3706 O O . ARG B 1 239 ? 24.067 -2.732 34.117 1.00 26.06 236 ARG B O 1
ATOM 3714 N N . ALA B 1 240 ? 24.048 -0.553 33.670 1.00 23.91 237 ALA B N 1
ATOM 3715 C CA . ALA B 1 240 ? 22.600 -0.480 33.609 1.00 23.03 237 ALA B CA 1
ATOM 3716 C C . ALA B 1 240 ? 22.181 0.767 32.801 1.00 22.59 237 ALA B C 1
ATOM 3717 O O . ALA B 1 240 ? 22.925 1.724 32.706 1.00 22.82 237 ALA B O 1
ATOM 3719 N N . VAL B 1 241 ? 20.987 0.729 32.222 1.00 22.82 238 VAL B N 1
ATOM 3720 C CA . VAL B 1 241 ? 20.422 1.870 31.489 1.00 21.63 238 VAL B CA 1
ATOM 3721 C C . VAL B 1 241 ? 19.020 2.108 32.032 1.00 21.63 238 VAL B C 1
ATOM 3722 O O . VAL B 1 241 ? 18.318 1.165 32.368 1.00 22.67 238 VAL B O 1
ATOM 3726 N N . ARG B 1 242 ? 18.702 3.370 32.219 1.00 21.84 239 ARG B N 1
ATOM 3727 C CA . ARG B 1 242 ? 17.364 3.832 32.687 1.00 22.08 239 ARG B CA 1
ATOM 3728 C C . ARG B 1 242 ? 16.573 4.386 31.510 1.00 22.25 239 ARG B C 1
ATOM 3729 O O . ARG B 1 242 ? 16.969 5.384 30.934 1.00 21.18 239 ARG B O 1
ATOM 3737 N N . VAL B 1 243 ? 15.448 3.757 31.173 1.00 22.11 240 VAL B N 1
ATOM 3738 C CA . VAL B 1 243 ? 14.796 3.980 29.870 1.00 22.54 240 VAL B CA 1
ATOM 3739 C C . VAL B 1 243 ? 13.285 3.977 29.956 1.00 24.48 240 VAL B C 1
ATOM 3740 O O . VAL B 1 243 ? 12.682 3.279 30.795 1.00 25.18 240 VAL B O 1
ATOM 3744 N N . HIS B 1 244 ? 12.665 4.726 29.048 1.00 24.46 241 HIS B N 1
ATOM 3745 C CA . HIS B 1 244 ? 11.211 4.721 28.933 1.00 25.54 241 HIS B CA 1
ATOM 3746 C C . HIS B 1 244 ? 10.783 3.495 28.148 1.00 26.26 241 HIS B C 1
ATOM 3747 O O . HIS B 1 244 ? 9.869 2.820 28.568 1.00 27.81 241 HIS B O 1
ATOM 3754 N N . ASN B 1 245 ? 11.432 3.202 27.021 1.00 24.91 242 ASN B N 1
ATOM 3755 C CA . ASN B 1 245 ? 11.032 2.085 26.181 1.00 24.92 242 ASN B CA 1
ATOM 3756 C C . ASN B 1 245 ? 11.789 0.817 26.567 1.00 25.21 242 ASN B C 1
ATOM 3757 O O . ASN B 1 245 ? 12.940 0.580 26.140 1.00 24.08 242 ASN B O 1
ATOM 3762 N N . VAL B 1 246 ? 11.185 0.040 27.465 1.00 24.86 243 VAL B N 1
ATOM 3763 C CA . VAL B 1 246 ? 11.897 -1.076 28.086 1.00 25.14 243 VAL B CA 1
ATOM 3764 C C . VAL B 1 246 ? 12.156 -2.151 27.021 1.00 25.40 243 VAL B C 1
ATOM 3765 O O . VAL B 1 246 ? 13.263 -2.676 26.884 1.00 24.58 243 VAL B O 1
ATOM 3769 N N . GLU B 1 247 ? 11.150 -2.468 26.229 1.00 26.48 244 GLU B N 1
ATOM 3770 C CA . GLU B 1 247 ? 11.322 -3.573 25.262 1.00 27.23 244 GLU B CA 1
ATOM 3771 C C . GLU B 1 247 ? 12.477 -3.380 24.248 1.00 25.73 244 GLU B C 1
ATOM 3772 O O . GLU B 1 247 ? 13.262 -4.282 23.971 1.00 24.71 244 GLU B O 1
ATOM 3778 N N . LEU B 1 248 ? 12.522 -2.200 23.659 1.00 24.12 245 LEU B N 1
ATOM 3779 C CA . LEU B 1 248 ? 13.477 -1.886 22.651 1.00 24.03 245 LEU B CA 1
ATOM 3780 C C . LEU B 1 248 ? 14.880 -1.954 23.258 1.00 23.70 245 LEU B C 1
ATOM 3781 O O . LEU B 1 248 ? 15.798 -2.556 22.684 1.00 23.99 245 LEU B O 1
ATOM 3786 N N . ASN B 1 249 ? 15.055 -1.307 24.386 1.00 22.61 246 ASN B N 1
ATOM 3787 C CA . ASN B 1 249 ? 16.376 -1.387 25.083 1.00 23.06 246 ASN B CA 1
ATOM 3788 C C . ASN B 1 249 ? 16.817 -2.729 25.611 1.00 23.64 246 ASN B C 1
ATOM 3789 O O . ASN B 1 249 ? 18.028 -3.122 25.496 1.00 24.93 246 ASN B O 1
ATOM 3794 N N . ALA B 1 250 ? 15.863 -3.465 26.148 1.00 24.48 247 ALA B N 1
ATOM 3795 C CA . ALA B 1 250 ? 16.109 -4.830 26.653 1.00 26.15 247 ALA B CA 1
ATOM 3796 C C . ALA B 1 250 ? 16.568 -5.758 25.502 1.00 26.66 247 ALA B C 1
ATOM 3797 O O . ALA B 1 250 ? 17.521 -6.540 25.659 1.00 25.86 247 ALA B O 1
ATOM 3799 N N . LYS B 1 251 ? 15.914 -5.653 24.358 1.00 25.67 248 LYS B N 1
ATOM 3800 C CA . LYS B 1 251 ? 16.231 -6.582 23.273 1.00 26.87 248 LYS B CA 1
ATOM 3801 C C . LYS B 1 251 ? 17.537 -6.151 22.675 1.00 25.79 248 LYS B C 1
ATOM 3802 O O . LYS B 1 251 ? 18.402 -6.977 22.409 1.00 25.84 248 LYS B O 1
ATOM 3808 N N . LEU B 1 252 ? 17.717 -4.847 22.525 1.00 26.63 249 LEU B N 1
ATOM 3809 C CA . LEU B 1 252 ? 18.979 -4.373 21.996 1.00 25.69 249 LEU B CA 1
ATOM 3810 C C . LEU B 1 252 ? 20.161 -4.694 22.906 1.00 24.80 249 LEU B C 1
ATOM 3811 O O . LEU B 1 252 ? 21.235 -5.115 22.416 1.00 22.66 249 LEU B O 1
ATOM 3816 N N . ALA B 1 253 ? 19.986 -4.459 24.214 1.00 24.00 250 ALA B N 1
ATOM 3817 C CA . ALA B 1 253 ? 21.050 -4.690 25.173 1.00 23.91 250 ALA B CA 1
ATOM 3818 C C . ALA B 1 253 ? 21.376 -6.171 25.261 1.00 24.15 250 ALA B C 1
ATOM 3819 O O . ALA B 1 253 ? 22.543 -6.553 25.433 1.00 23.55 250 ALA B O 1
ATOM 3821 N N . LYS B 1 254 ? 20.372 -7.016 25.119 1.00 24.27 251 LYS B N 1
ATOM 3822 C CA . LYS B 1 254 ? 20.609 -8.472 25.062 1.00 27.52 251 LYS B CA 1
ATOM 3823 C C . LYS B 1 254 ? 21.546 -8.812 23.910 1.00 24.43 251 LYS B C 1
ATOM 3824 O O . LYS B 1 254 ? 22.515 -9.566 24.067 1.00 25.47 251 LYS B O 1
ATOM 3830 N N . GLY B 1 255 ? 21.316 -8.163 22.775 1.00 23.60 252 GLY B N 1
ATOM 3831 C CA . GLY B 1 255 ? 22.142 -8.364 21.623 1.00 22.97 252 GLY B CA 1
ATOM 3832 C C . GLY B 1 255 ? 23.584 -7.886 21.792 1.00 21.08 252 GLY B C 1
ATOM 3833 O O . GLY B 1 255 ? 24.478 -8.588 21.421 1.00 21.91 252 GLY B O 1
ATOM 3834 N N . ILE B 1 256 ? 23.770 -6.668 22.299 1.00 20.31 253 ILE B N 1
ATOM 3835 C CA . ILE B 1 256 ? 25.083 -6.116 22.552 1.00 19.45 253 ILE B CA 1
ATOM 3836 C C . ILE B 1 256 ? 25.830 -6.933 23.622 1.00 19.69 253 ILE B C 1
ATOM 3837 O O . ILE B 1 256 ? 26.987 -7.248 23.452 1.00 17.88 253 ILE B O 1
ATOM 3842 N N . ASP B 1 257 ? 25.139 -7.323 24.690 1.00 20.23 254 ASP B N 1
ATOM 3843 C CA . ASP B 1 257 ? 25.735 -8.214 25.720 1.00 21.03 254 ASP B CA 1
ATOM 3844 C C . ASP B 1 257 ? 26.254 -9.517 25.048 1.00 21.48 254 ASP B C 1
ATOM 3845 O O . ASP B 1 257 ? 27.370 -9.968 25.311 1.00 22.50 254 ASP B O 1
ATOM 3850 N N . PHE B 1 258 ? 25.455 -10.088 24.161 1.00 21.45 255 PHE B N 1
ATOM 3851 C CA . PHE B 1 258 ? 25.823 -11.325 23.473 1.00 21.97 255 PHE B CA 1
ATOM 3852 C C . PHE B 1 258 ? 27.087 -11.108 22.640 1.00 21.25 255 PHE B C 1
ATOM 3853 O O . PHE B 1 258 ? 27.997 -11.952 22.639 1.00 21.33 255 PHE B O 1
ATOM 3861 N N . LEU B 1 259 ? 27.119 -10.000 21.897 1.00 20.63 256 LEU B N 1
ATOM 3862 C CA . LEU B 1 259 ? 28.264 -9.712 21.034 1.00 20.56 256 LEU B CA 1
ATOM 3863 C C . LEU B 1 259 ? 29.519 -9.457 21.818 1.00 21.25 256 LEU B C 1
ATOM 3864 O O . LEU B 1 259 ? 30.595 -9.926 21.421 1.00 20.65 256 LEU B O 1
ATOM 3869 N N . LYS B 1 260 ? 29.418 -8.723 22.910 1.00 20.59 257 LYS B N 1
ATOM 3870 C CA . LYS B 1 260 ? 30.592 -8.560 23.764 1.00 22.51 257 LYS B CA 1
ATOM 3871 C C . LYS B 1 260 ? 31.087 -9.781 24.405 1.00 23.47 257 LYS B C 1
ATOM 3872 O O . LYS B 1 260 ? 32.316 -9.989 24.442 1.00 25.13 257 LYS B O 1
ATOM 3878 N N . GLU B 1 261 ? 30.191 -10.597 24.930 1.00 23.69 258 GLU B N 1
ATOM 3879 C CA . GLU B 1 261 ? 30.630 -11.891 25.526 1.00 27.09 258 GLU B CA 1
ATOM 3880 C C . GLU B 1 261 ? 31.291 -12.784 24.476 1.00 25.44 258 GLU B C 1
ATOM 3881 O O . GLU B 1 261 ? 32.336 -13.413 24.725 1.00 24.92 258 GLU B O 1
ATOM 3887 N N . ASN B 1 262 ? 30.669 -12.861 23.307 1.00 23.80 259 ASN B N 1
ATOM 3888 C CA . ASN B 1 262 ? 31.224 -13.629 22.200 1.00 25.29 259 ASN B CA 1
ATOM 3889 C C . ASN B 1 262 ? 32.649 -13.177 21.850 1.00 25.01 259 ASN B C 1
ATOM 3890 O O . ASN B 1 262 ? 33.587 -14.004 21.708 1.00 26.12 259 ASN B O 1
ATOM 3895 N N . GLU B 1 263 ? 32.815 -11.865 21.753 1.00 24.23 260 GLU B N 1
ATOM 3896 C CA . GLU B 1 263 ? 34.123 -11.286 21.432 1.00 26.19 260 GLU B CA 1
ATOM 3897 C C . GLU B 1 263 ? 35.173 -11.641 22.524 1.00 28.55 260 GLU B C 1
ATOM 3898 O O . GLU B 1 263 ? 36.309 -12.066 22.235 1.00 29.20 260 GLU B O 1
ATOM 3904 N N . ASN B 1 264 ? 34.762 -11.486 23.771 1.00 31.29 261 ASN B N 1
ATOM 3905 C CA . ASN B 1 264 ? 35.639 -11.756 24.914 1.00 34.19 261 ASN B CA 1
ATOM 3906 C C . ASN B 1 264 ? 36.025 -13.186 24.981 1.00 34.09 261 ASN B C 1
ATOM 3907 O O . ASN B 1 264 ? 37.215 -13.489 25.124 1.00 36.59 261 ASN B O 1
ATOM 3912 N N . ALA B 1 265 ? 35.044 -14.079 24.845 1.00 34.00 262 ALA B N 1
ATOM 3913 C CA . ALA B 1 265 ? 35.317 -15.542 24.826 1.00 36.02 262 ALA B CA 1
ATOM 3914 C C . ALA B 1 265 ? 36.305 -15.955 23.746 1.00 37.72 262 ALA B C 1
ATOM 3915 O O . ALA B 1 265 ? 37.022 -16.942 23.912 1.00 38.11 262 ALA B O 1
ATOM 3917 N N . ARG B 1 266 ? 36.320 -15.239 22.620 1.00 36.34 263 ARG B N 1
ATOM 3918 C CA . ARG B 1 266 ? 37.096 -15.647 21.470 1.00 38.16 263 ARG B CA 1
ATOM 3919 C C . ARG B 1 266 ? 38.432 -14.926 21.372 1.00 39.27 263 ARG B C 1
ATOM 3920 O O . ARG B 1 266 ? 39.178 -15.142 20.434 1.00 44.90 263 ARG B O 1
ATOM 3928 N N . HIS B 1 267 ? 38.710 -14.041 22.313 1.00 38.48 264 HIS B N 1
ATOM 3929 C CA . HIS B 1 267 ? 40.044 -13.486 22.461 1.00 40.15 264 HIS B CA 1
ATOM 3930 C C . HIS B 1 267 ? 40.501 -13.871 23.888 1.00 39.66 264 HIS B C 1
ATOM 3931 O O . HIS B 1 267 ? 41.579 -14.361 24.023 1.00 45.78 264 HIS B O 1
#

Secondary structure (DSSP, 8-state):
-PPEEEEEEE---HHHHHHHHHHHHHHTT-SEEEEES---STT-----HHHHHHHHHHHHHHHTTSSSEEEEE-S-HHHHHHHHHHT--EEEETTTTSS-THHHHHHHHTT-EEEEE---SS--SS-HHHHHHHHHHHHHHHHHHTT--GGGEEEE--TTSS--HHHHHHHHT-HHHHHTT-S-BEE--TTSHHHHHHH-S---SGGGHHHHHHHHHHHHHHT--EEEES-HHHHHHHHHHHHHHHHHHHHT-/-PPEEEEEEE---HHHHHHHHHHHHHHHT-SEEEEE----SSSS----HHHHHHHHHHHHHHHTTSSSEEEEE-S-HHHHHHHHHTT--EEEETTTTSS-THHHHHHHHTT-EEEEE----S--SS-HHHHHHHHHHHHHHHHHHTT--GGGEEEE--TTSS--HHHHHHHHH-HHHHHTT-S-BEE--TTSHHHHHHH-S---SGGGHHHHHHHHHHHHHHT--EEEES-HHHHHHHHHHHHHHHHHHHHT-

Radius of gyration: 25.99 Å; Cα contacts (8 Å, |Δi|>4): 1006; chains: 2; bounding box: 51×53×76 Å

Sequence (506 aa):
TKTKIMGILNVTNNVETAINRVKAMIDEGADIIDVGGVSSTRPGHEMVTLEEELNRVLPVVEAIVGFDVKISVDTFRSEVAEACLKLGVDMINDQWAGLYDHRMFQIVAKYDAEIILMHNGNGNRDEPVVEEMLTSLLAQAHQAKIAGIPSSNKIWLDPGIGFAKTRNEEAEVMARLDELVATEYPVLLATSRKRFTKEMMGYDTTPVERDEVTAATTAYGIMKGVRAVRVHNVELNAKLAKGIDFLKENENNARHTKTKIMGILNVTNNVETAINRVKAMIDEGADIIDVGGVSTRPGHEMVTLEEELNRVLPVVEAIVGFDVKISVDTFRSEVAEACLKLGVDMINDQWAGLYDHRMFQIVAKYDAEIILMHNGNGNRDEPVVEEMLTSLLAQAHQAKIAGIPSNKIWLDPGIGFAKTRNEEAEVMARLDELVATEYPVLLATSRKRFTKEMMGYDTTPVERDEVTAATTAYGIMKGVRAVRVHNVELNAKLAKGIDFLKENENARH

InterPro domains:
  IPR000489 Pterin-binding domain [PF00809] (7-241)
  IPR000489 Pterin-binding domain [PS00792] (6-21)
  IPR000489 Pterin-binding domain [PS00793] (40-53)
  IPR000489 Pterin-binding domain [PS50972] (4-251)
  IPR006390 Dihydropteroate synthase domain [TIGR01496] (5-254)
  IPR006390 Dihydropteroate synthase domain [cd00739] (4-254)
  IPR011005 Dihydropteroate synthase-like superfamily [G3DSA:3.20.20.20] (1-267)
  IPR011005 Dihydropteroate synthase-like superfamily [SSF51717] (4-257)
  IPR045031 Dihydropteroate synthase-like [PTHR20941] (2-257)